Protein AF-A0A1Q9MTZ6-F1 (afdb_monomer)

Mean predicted aligned error: 14.11 Å

Nearest PDB structures (foldseek):
  5dma-assembly1_A  TM=7.011E-01  e=3.449E+00  Geobacillus stearothermophilus
  9g6k-assembly1_Lp  TM=2.269E-01  e=3.814E+00  Toxoplasma gondii
  8jra-assembly1_A  TM=1.708E-01  e=5.156E+00  Homo sapiens

Foldseek 3Di:
DPPPQQDFDAAAAQLQLVRLLCSLLVCVVLVVLVLLVLLCVLCVVVQPDDPPDDSRHSSLLSLLLVLLLCQVPPLNVVVCCVPPVCCVVPPNVVSVVLLVVVCVVPPPDPDDSLNCVNVSSVVCSNHNDDPVSSCSSLLLQQKAWDFCPPDPPVPSWDFDDLCQLDPPPDNDGDPVVVVSVVVQQVLLVLSHWKWKDQPSGIKTFNHWDQDPNFIKTWIDGSVPSDIDIDTSSPGDRPITIIGIHGDSVSNVVSSVVSSVSSPDPSVPPPPPPPPPPDPDDDDDDDDDDDDDDDDDDDDDDDDDPDDPDPPVVVVVVVVVVVVVVVNVVVVVVVVVVVVVVVVVVVVVVVVVVVVVVVVVVVVVVVVVD

Secondary structure (DSSP, 8-state):
---PPPPP----TTTHHHHHHHHHH-TTTTTHHHHHHHHHHHHGGGGT--TTS-HHHHHHHHHHHHHHHHHH-HHHHHHHHHH-HHIIIIIHHHHHHHHHHHHHHH-SS---TTTTHHHHHHHHHTSPPPHHHHHHHHHHTTEEEE--TT-SSSS--B---HHHH--SSSSPPPHHHHHHHHHHHHHHHTT--EEEEETTEEEEEEEEEEETTEEEEEEE-TTTSSEEEEEGGG--TTEEEEEEEE-HHHHHHHHHHHHHHH-----------------PPPPPPPPPPPP-------------------HHHHHHHHHHHHHHHHHHHHHHHHHHHHHHHHHHHHHHHHHHHHHHHHHHHHHHHHTT-

Radius of gyration: 28.0 Å; Cα contacts (8 Å, |Δi|>4): 406; chains: 1; bounding box: 84×79×60 Å

Structure (mmCIF, N/CA/C/O backbone):
data_AF-A0A1Q9MTZ6-F1
#
_entry.id   AF-A0A1Q9MTZ6-F1
#
loop_
_atom_site.group_PDB
_atom_site.id
_atom_site.type_symbol
_atom_site.label_atom_id
_atom_site.label_alt_id
_atom_site.label_comp_id
_atom_site.label_asym_id
_atom_site.label_entity_id
_atom_site.label_seq_id
_atom_site.pdbx_PDB_ins_code
_atom_site.Cartn_x
_atom_site.Cartn_y
_atom_site.Cartn_z
_atom_site.occupancy
_atom_site.B_iso_or_equiv
_atom_site.auth_seq_id
_atom_site.auth_comp_id
_atom_site.auth_asym_id
_atom_site.auth_atom_id
_atom_site.pdbx_PDB_model_num
ATOM 1 N N . MET A 1 1 ? -24.214 -9.865 -5.011 1.00 38.31 1 MET A N 1
ATOM 2 C CA . MET A 1 1 ? -22.914 -9.952 -5.701 1.00 38.31 1 MET A CA 1
ATOM 3 C C . MET A 1 1 ? -22.071 -10.921 -4.904 1.00 38.31 1 MET A C 1
ATOM 5 O O . MET A 1 1 ? -22.023 -10.776 -3.690 1.00 38.31 1 MET A O 1
ATOM 9 N N . VAL A 1 2 ? -21.553 -11.967 -5.547 1.00 32.72 2 VAL A N 1
ATOM 10 C CA . VAL A 1 2 ? -20.662 -12.938 -4.901 1.00 32.72 2 VAL A CA 1
ATOM 11 C C . VAL A 1 2 ? -19.419 -12.157 -4.492 1.00 32.72 2 VAL A C 1
ATOM 13 O O . VAL A 1 2 ? -18.811 -11.517 -5.346 1.00 32.72 2 VAL A O 1
ATOM 16 N N . ASN A 1 3 ? -19.099 -12.127 -3.199 1.00 44.00 3 ASN A N 1
ATOM 17 C CA . ASN A 1 3 ? -17.788 -11.681 -2.743 1.00 44.00 3 ASN A CA 1
ATOM 18 C C . ASN A 1 3 ? -16.790 -12.641 -3.391 1.00 44.00 3 ASN A C 1
ATOM 20 O O . ASN A 1 3 ? -16.621 -13.751 -2.901 1.00 44.00 3 ASN A O 1
ATOM 24 N N . GLU A 1 4 ? -16.206 -12.266 -4.529 1.00 56.66 4 GLU A N 1
ATOM 25 C CA . GLU A 1 4 ? -15.067 -13.006 -5.053 1.00 56.66 4 GLU A CA 1
ATOM 26 C C . GLU A 1 4 ? -14.020 -13.024 -3.944 1.00 56.66 4 GLU A C 1
ATOM 28 O O . GLU A 1 4 ? -13.597 -11.961 -3.446 1.00 56.66 4 GLU A O 1
ATOM 33 N N . ASP A 1 5 ? -13.702 -14.243 -3.503 1.00 74.62 5 ASP A N 1
ATOM 34 C CA . ASP A 1 5 ? -12.724 -14.479 -2.460 1.00 74.62 5 ASP A CA 1
ATOM 35 C C . ASP A 1 5 ? -11.441 -13.734 -2.815 1.00 74.62 5 ASP A C 1
ATOM 37 O O . ASP A 1 5 ? -10.991 -13.700 -3.963 1.00 74.62 5 ASP A O 1
ATOM 41 N N . MET A 1 6 ? -10.891 -13.048 -1.817 1.00 78.12 6 MET A N 1
ATOM 42 C CA . MET A 1 6 ? -9.629 -12.344 -1.975 1.00 78.12 6 MET A CA 1
ATOM 43 C C . MET A 1 6 ? -8.558 -13.366 -2.402 1.00 78.12 6 MET A C 1
ATOM 45 O O . MET A 1 6 ? -8.499 -14.452 -1.830 1.00 78.12 6 MET A O 1
ATOM 49 N N . PRO A 1 7 ? -7.738 -13.083 -3.426 1.00 81.00 7 PRO A N 1
ATOM 50 C CA . PRO A 1 7 ? -6.792 -14.072 -3.924 1.00 81.00 7 PRO A CA 1
ATOM 51 C C . PRO A 1 7 ? -5.684 -14.339 -2.900 1.00 81.00 7 PRO A C 1
ATOM 53 O O . PRO A 1 7 ? -5.252 -13.428 -2.194 1.00 81.00 7 PRO A O 1
ATOM 56 N N . TYR A 1 8 ? -5.172 -15.570 -2.869 1.00 85.06 8 TYR A N 1
ATOM 57 C CA . TYR A 1 8 ? -3.924 -15.885 -2.177 1.00 85.06 8 TYR A CA 1
ATOM 58 C C . TYR A 1 8 ? -2.761 -15.769 -3.151 1.00 85.06 8 TYR A C 1
ATOM 60 O O . TYR A 1 8 ? -2.721 -16.429 -4.190 1.00 85.06 8 TYR A O 1
ATOM 68 N N . PHE A 1 9 ? -1.793 -14.943 -2.785 1.00 87.75 9 PHE A N 1
ATOM 69 C CA . PHE A 1 9 ? -0.566 -14.746 -3.537 1.00 87.75 9 PHE A CA 1
ATOM 70 C C . PHE A 1 9 ? 0.625 -15.221 -2.720 1.00 87.75 9 PHE A C 1
ATOM 72 O O . PHE A 1 9 ? 0.734 -14.937 -1.528 1.00 87.75 9 PHE A O 1
ATOM 79 N N . ARG A 1 10 ? 1.528 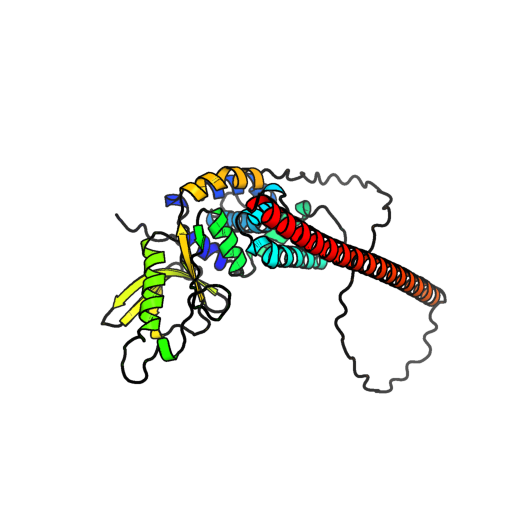-15.940 -3.384 1.00 88.88 10 ARG A N 1
ATOM 80 C CA . ARG A 1 10 ? 2.851 -16.252 -2.848 1.00 88.88 10 ARG A CA 1
ATOM 81 C C . ARG A 1 10 ? 3.717 -14.996 -2.841 1.00 88.88 10 ARG A C 1
ATOM 83 O O . ARG A 1 10 ? 3.469 -14.045 -3.582 1.00 88.88 10 ARG A O 1
ATOM 90 N N . GLN A 1 11 ? 4.772 -15.016 -2.039 1.00 92.31 11 GLN A N 1
ATOM 91 C CA . GLN A 1 11 ? 5.636 -13.857 -1.845 1.00 92.31 11 GLN A CA 1
ATOM 92 C C . GLN A 1 11 ? 7.116 -14.209 -1.878 1.00 92.31 11 GLN A C 1
ATOM 94 O O . GLN A 1 11 ? 7.509 -15.338 -1.565 1.00 92.31 11 GLN A O 1
ATOM 99 N N . PHE A 1 12 ? 7.941 -13.226 -2.235 1.00 92.25 12 PHE A N 1
ATOM 100 C CA . PHE A 1 12 ? 9.357 -13.263 -1.881 1.00 92.25 12 PHE A CA 1
ATOM 101 C C . PHE A 1 12 ? 9.533 -13.122 -0.358 1.00 92.25 12 PHE A C 1
ATOM 103 O O . PHE A 1 12 ? 8.642 -12.599 0.318 1.00 92.25 12 PHE A O 1
ATOM 110 N N . PRO A 1 13 ? 10.676 -13.555 0.207 1.00 91.06 13 PRO A N 1
ATOM 111 C CA . PRO A 1 13 ? 10.985 -13.309 1.615 1.00 91.06 13 PRO A CA 1
ATOM 112 C C . PRO A 1 13 ? 10.808 -11.826 1.976 1.00 91.06 13 PRO A C 1
ATOM 114 O O . PRO A 1 13 ? 11.323 -10.972 1.267 1.00 91.06 13 PRO A O 1
ATOM 117 N N . ASN A 1 14 ? 10.073 -11.528 3.051 1.00 90.75 14 ASN A N 1
ATOM 118 C CA . ASN A 1 14 ? 9.729 -10.174 3.528 1.00 90.75 14 ASN A CA 1
ATOM 119 C C . ASN A 1 14 ? 8.945 -9.274 2.551 1.00 90.75 14 ASN A C 1
ATOM 121 O O . ASN A 1 14 ? 8.744 -8.092 2.837 1.00 90.75 14 ASN A O 1
ATOM 125 N N . ALA A 1 15 ? 8.427 -9.807 1.443 1.00 94.88 15 ALA A N 1
ATOM 126 C CA . ALA A 1 15 ? 7.586 -9.060 0.508 1.00 94.88 15 ALA A CA 1
ATOM 127 C C . ALA A 1 15 ? 6.106 -9.008 0.944 1.00 94.88 15 ALA A C 1
ATOM 129 O O . ALA A 1 15 ? 5.204 -8.824 0.118 1.00 94.88 15 ALA A O 1
ATOM 130 N N . CYS A 1 16 ? 5.834 -9.155 2.245 1.00 96.06 16 CYS A N 1
ATOM 131 C CA . CYS A 1 16 ? 4.480 -9.277 2.784 1.00 96.06 16 CYS A CA 1
ATOM 132 C C . CYS A 1 16 ? 3.662 -8.008 2.556 1.00 96.06 16 CYS A C 1
ATOM 134 O O . CYS A 1 16 ? 2.461 -8.096 2.324 1.00 96.06 16 CYS A O 1
ATOM 136 N N . GLY A 1 17 ? 4.305 -6.835 2.531 1.00 97.00 17 GLY A N 1
ATOM 137 C CA . GLY A 1 17 ? 3.653 -5.563 2.209 1.00 97.00 17 GLY A CA 1
ATOM 138 C C . GLY A 1 17 ? 3.189 -5.485 0.756 1.00 97.00 17 GLY A C 1
ATOM 139 O O . GLY A 1 17 ? 2.038 -5.135 0.499 1.00 97.00 17 GLY A O 1
ATOM 140 N N . LEU A 1 18 ? 4.056 -5.862 -0.192 1.00 97.38 18 LEU A N 1
ATOM 141 C CA . LEU A 1 18 ? 3.716 -5.899 -1.619 1.00 97.38 18 LEU A CA 1
ATOM 142 C C . LEU A 1 18 ? 2.607 -6.916 -1.886 1.00 97.38 18 LEU A C 1
ATOM 144 O O . LEU A 1 18 ? 1.642 -6.628 -2.588 1.00 97.38 18 LEU A O 1
ATOM 148 N N . THR A 1 19 ? 2.726 -8.090 -1.275 1.00 96.88 19 THR A N 1
ATOM 149 C CA . THR A 1 19 ? 1.768 -9.180 -1.446 1.00 96.88 19 THR A CA 1
ATOM 150 C C . THR A 1 19 ? 0.425 -8.840 -0.808 1.00 96.88 19 THR A C 1
ATOM 152 O O . THR A 1 19 ? -0.602 -9.007 -1.458 1.00 96.88 19 TH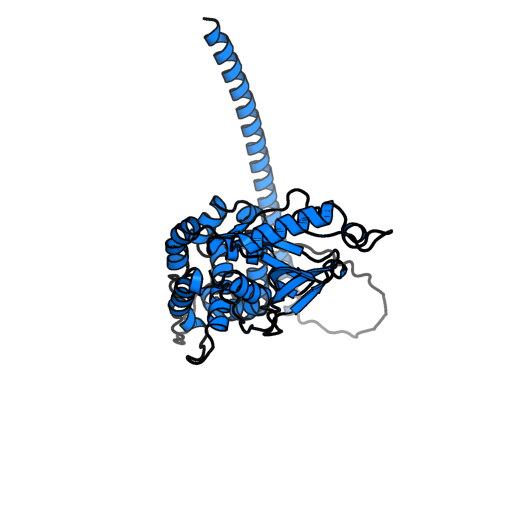R A O 1
ATOM 155 N N . SER A 1 20 ? 0.416 -8.271 0.402 1.00 97.06 20 SER A N 1
ATOM 156 C CA . SER A 1 20 ? -0.810 -7.776 1.043 1.00 97.06 20 SER A CA 1
ATOM 157 C C . SER A 1 20 ? -1.501 -6.720 0.193 1.00 97.06 20 SER A C 1
ATOM 159 O O . SER A 1 20 ? -2.709 -6.775 -0.019 1.00 97.06 20 SER A O 1
ATOM 161 N N . LEU A 1 21 ? -0.735 -5.782 -0.369 1.00 97.38 21 LEU A N 1
ATOM 162 C CA . LEU A 1 21 ? -1.299 -4.795 -1.277 1.00 97.38 21 LEU A CA 1
ATOM 163 C C . LEU A 1 21 ? -1.914 -5.453 -2.517 1.00 97.38 21 LEU A C 1
ATOM 165 O O . LEU A 1 21 ? -3.033 -5.101 -2.872 1.00 97.38 21 LEU A O 1
ATOM 169 N N . LEU A 1 22 ? -1.244 -6.424 -3.145 1.00 96.31 22 LEU A N 1
ATOM 170 C CA . LEU A 1 22 ? -1.814 -7.158 -4.279 1.00 96.31 22 LEU A CA 1
ATOM 171 C C . LEU A 1 22 ? -3.125 -7.858 -3.897 1.00 96.31 22 LEU A C 1
ATOM 173 O O . LEU A 1 22 ? -4.104 -7.728 -4.629 1.00 96.31 22 LEU A O 1
ATOM 177 N N . MET A 1 23 ? -3.180 -8.544 -2.751 1.00 94.69 23 MET A N 1
ATOM 178 C CA . MET A 1 23 ? -4.410 -9.187 -2.268 1.00 94.69 23 MET A CA 1
ATOM 179 C C . MET A 1 23 ? -5.533 -8.159 -2.066 1.00 94.69 23 MET A C 1
ATOM 181 O O . MET A 1 23 ? -6.639 -8.332 -2.582 1.00 94.69 23 MET A O 1
ATOM 185 N N . ALA A 1 24 ? -5.230 -7.044 -1.397 1.00 94.06 24 ALA A N 1
ATOM 186 C CA . ALA A 1 24 ? -6.176 -5.968 -1.106 1.00 94.06 24 ALA A CA 1
ATOM 187 C C . ALA A 1 24 ? -6.663 -5.233 -2.370 1.00 94.06 24 ALA A C 1
ATOM 189 O O . ALA A 1 24 ? -7.793 -4.734 -2.431 1.00 94.06 24 ALA A O 1
ATOM 190 N N . LEU A 1 25 ? -5.805 -5.141 -3.389 1.00 93.38 25 LEU A N 1
ATOM 191 C CA . LEU A 1 25 ? -6.127 -4.508 -4.662 1.00 93.38 25 LEU A CA 1
ATOM 192 C C . LEU A 1 25 ? -7.056 -5.359 -5.530 1.00 93.38 25 LEU A C 1
ATOM 194 O O . LEU A 1 25 ? -7.737 -4.776 -6.367 1.00 93.38 25 LEU A O 1
ATOM 198 N N . LYS A 1 26 ? -7.101 -6.686 -5.338 1.00 91.25 26 LYS A N 1
ATOM 199 C CA . LYS A 1 26 ? -7.852 -7.633 -6.186 1.00 91.25 26 LYS A CA 1
ATOM 200 C C . LYS A 1 26 ? -7.623 -7.345 -7.686 1.00 91.25 26 LYS A C 1
ATOM 202 O O . LYS A 1 26 ? -8.495 -6.772 -8.343 1.00 91.25 26 LYS A O 1
ATOM 207 N N . PRO A 1 27 ? -6.451 -7.702 -8.251 1.00 84.88 27 PRO A N 1
ATOM 208 C CA . PRO A 1 27 ? -5.999 -7.108 -9.504 1.00 84.88 27 PRO A CA 1
ATOM 209 C C . PRO A 1 27 ? -6.907 -7.371 -10.711 1.00 84.88 27 PRO A C 1
ATOM 211 O O . PRO A 1 27 ? -7.147 -6.449 -11.485 1.00 84.88 27 PRO A O 1
ATOM 214 N N . ALA A 1 28 ? -7.448 -8.586 -10.841 1.00 81.88 28 ALA A N 1
ATOM 215 C CA . ALA A 1 28 ? -8.324 -8.966 -11.952 1.00 81.88 28 ALA A CA 1
ATOM 216 C C . ALA A 1 28 ? -9.662 -8.191 -11.963 1.00 81.88 28 ALA A C 1
ATOM 218 O O . ALA A 1 28 ? -9.942 -7.525 -12.962 1.00 81.88 28 ALA A O 1
ATOM 219 N N . PRO A 1 29 ? -10.456 -8.159 -10.869 1.00 81.31 29 PRO A N 1
ATOM 220 C CA . PRO A 1 29 ? -11.704 -7.383 -10.826 1.00 81.31 29 PRO A CA 1
ATOM 221 C C . PRO A 1 29 ? -11.550 -5.902 -11.183 1.00 81.31 29 PRO A C 1
ATOM 223 O O . PRO A 1 29 ? -12.472 -5.289 -11.718 1.00 81.31 29 PRO A O 1
ATOM 226 N N . ARG A 1 30 ? -10.376 -5.322 -10.909 1.00 81.56 30 ARG A N 1
ATOM 227 C CA . ARG A 1 30 ? -10.084 -3.902 -11.146 1.00 81.56 30 ARG A CA 1
ATOM 228 C C . ARG A 1 30 ? -9.260 -3.632 -12.406 1.00 81.56 30 ARG A C 1
ATOM 230 O O . ARG A 1 30 ? -8.853 -2.493 -12.606 1.00 81.56 30 ARG A O 1
ATOM 237 N N . LYS A 1 31 ? -8.994 -4.647 -13.242 1.00 89.50 31 LYS A N 1
ATOM 238 C CA . LYS A 1 31 ? -8.114 -4.564 -14.431 1.00 89.50 31 LYS A CA 1
ATOM 239 C C . LYS A 1 31 ? -6.690 -4.066 -14.132 1.00 89.50 31 LYS A C 1
ATOM 241 O O . LYS A 1 31 ? -5.980 -3.591 -15.019 1.00 89.50 31 LYS A O 1
ATOM 246 N N . ILE A 1 32 ? -6.265 -4.152 -12.875 1.00 94.25 32 ILE A N 1
ATOM 247 C CA . ILE A 1 32 ? -4.911 -3.800 -12.438 1.00 94.25 32 ILE A CA 1
ATOM 248 C C . ILE A 1 32 ? -3.917 -4.856 -12.940 1.00 94.25 32 ILE A C 1
ATOM 250 O O . ILE A 1 32 ? -2.779 -4.524 -13.263 1.00 94.25 32 ILE A O 1
ATOM 254 N N . ASP A 1 33 ? -4.350 -6.111 -13.064 1.00 95.44 33 ASP A N 1
ATOM 255 C CA . ASP A 1 33 ? -3.568 -7.207 -13.643 1.00 95.44 33 ASP A CA 1
ATOM 256 C C . ASP A 1 33 ? -3.054 -6.882 -15.054 1.00 95.44 33 ASP A C 1
ATOM 258 O O . ASP A 1 33 ? -1.896 -7.154 -15.355 1.00 95.44 33 ASP A O 1
ATOM 262 N N . ALA A 1 34 ? -3.856 -6.222 -15.894 1.00 95.69 34 ALA A N 1
ATOM 263 C CA . ALA A 1 34 ? -3.437 -5.785 -17.224 1.00 95.69 34 ALA A CA 1
ATOM 264 C C . ALA A 1 34 ? -2.269 -4.784 -17.173 1.00 95.69 34 ALA A C 1
ATOM 266 O O . ALA A 1 34 ? -1.350 -4.865 -17.987 1.00 95.69 34 ALA A O 1
ATOM 267 N N . ILE A 1 35 ? -2.273 -3.864 -16.202 1.00 96.31 35 ILE A N 1
ATOM 268 C CA . ILE A 1 35 ? -1.188 -2.890 -15.999 1.00 96.31 35 ILE A CA 1
ATOM 269 C C . ILE A 1 35 ? 0.059 -3.594 -15.462 1.00 96.31 35 ILE A C 1
ATOM 271 O O . ILE A 1 35 ? 1.164 -3.323 -15.924 1.00 96.31 35 ILE A O 1
ATOM 275 N N . LEU A 1 36 ? -0.113 -4.510 -14.506 1.00 97.25 36 LEU A N 1
ATOM 276 C CA . LEU A 1 36 ? 0.991 -5.274 -13.927 1.00 97.25 36 LEU A CA 1
ATOM 277 C C . LEU A 1 36 ? 1.650 -6.193 -14.965 1.00 97.25 36 LEU A C 1
ATOM 279 O O . LEU A 1 36 ? 2.875 -6.262 -15.027 1.00 97.25 36 LEU A O 1
ATOM 283 N N . ASN A 1 37 ? 0.855 -6.853 -15.810 1.00 95.94 37 ASN A N 1
ATOM 284 C CA . ASN A 1 37 ? 1.347 -7.674 -16.915 1.00 95.94 37 ASN A CA 1
ATOM 285 C C . ASN A 1 37 ? 2.043 -6.815 -17.975 1.00 95.94 37 ASN A C 1
ATOM 287 O O . ASN A 1 37 ? 3.147 -7.155 -18.376 1.00 95.94 37 ASN A O 1
ATOM 291 N N . TYR A 1 38 ? 1.473 -5.659 -18.344 1.00 95.50 38 TYR A N 1
ATOM 292 C CA . TYR A 1 38 ? 2.146 -4.710 -19.238 1.00 95.50 38 TYR A CA 1
ATOM 293 C C . TYR A 1 38 ? 3.502 -4.270 -18.677 1.00 95.50 38 TYR A C 1
ATOM 295 O O . TYR A 1 38 ? 4.497 -4.269 -19.395 1.00 95.50 38 TYR A O 1
ATOM 303 N N . GLY A 1 39 ? 3.558 -3.915 -17.389 1.00 94.75 39 GLY A N 1
ATOM 304 C CA . GLY A 1 39 ? 4.810 -3.562 -16.726 1.00 94.75 39 GLY A CA 1
ATOM 305 C C . GLY A 1 39 ? 5.817 -4.707 -16.786 1.00 94.75 39 GLY A C 1
ATOM 306 O O . GLY A 1 39 ? 6.968 -4.487 -17.153 1.00 94.75 39 GLY A O 1
ATOM 307 N N . TRP A 1 40 ? 5.378 -5.938 -16.507 1.00 95.00 40 TRP A N 1
ATOM 308 C CA . TRP A 1 40 ? 6.227 -7.123 -16.604 1.00 95.00 40 TRP A CA 1
ATOM 309 C C . TRP A 1 40 ? 6.750 -7.365 -18.021 1.00 95.00 40 TRP A C 1
ATOM 311 O O . TRP A 1 40 ? 7.930 -7.652 -18.180 1.00 95.00 40 TRP A O 1
ATOM 321 N N . ASP A 1 41 ? 5.922 -7.206 -19.050 1.00 92.94 41 ASP A N 1
ATOM 322 C CA . ASP A 1 41 ? 6.348 -7.380 -20.442 1.00 92.94 41 ASP A CA 1
ATOM 323 C C . ASP A 1 41 ? 7.441 -6.373 -20.839 1.00 92.94 41 ASP A C 1
ATOM 325 O O . ASP A 1 41 ? 8.263 -6.659 -21.708 1.00 92.94 41 ASP A O 1
ATOM 329 N N . LYS A 1 42 ? 7.483 -5.207 -20.180 1.00 91.62 42 LYS A N 1
ATOM 330 C CA . LYS A 1 42 ? 8.493 -4.164 -20.407 1.00 91.62 42 LYS A CA 1
ATOM 331 C C . LYS A 1 42 ? 9.788 -4.391 -19.642 1.00 91.62 42 LYS A C 1
ATOM 333 O O . LYS A 1 42 ? 10.862 -4.208 -20.205 1.00 91.62 42 LYS A O 1
ATOM 338 N N . ILE A 1 43 ? 9.699 -4.788 -18.374 1.00 90.19 43 ILE A N 1
ATOM 339 C CA . ILE A 1 43 ? 10.874 -4.874 -17.490 1.00 90.19 43 ILE A CA 1
ATOM 340 C C . ILE A 1 43 ? 11.365 -6.309 -17.274 1.00 90.19 43 ILE A C 1
ATOM 342 O O . ILE A 1 43 ? 12.446 -6.521 -16.737 1.00 90.19 43 ILE A O 1
ATOM 346 N N . GLY A 1 44 ? 10.584 -7.319 -17.656 1.00 90.31 44 GLY A N 1
ATOM 347 C CA . GLY A 1 44 ? 10.811 -8.719 -17.288 1.00 90.31 44 GLY A CA 1
ATOM 348 C C . GLY A 1 44 ? 12.131 -9.285 -17.807 1.00 90.31 44 GLY A C 1
ATOM 349 O O . GLY A 1 44 ? 12.773 -10.076 -17.114 1.00 90.31 44 GLY A O 1
ATOM 350 N N . ALA A 1 45 ? 12.581 -8.816 -18.977 1.00 87.00 45 ALA A N 1
ATOM 351 C CA . ALA A 1 45 ? 13.874 -9.177 -19.556 1.00 87.00 45 ALA A CA 1
ATOM 352 C C . ALA A 1 45 ? 15.058 -8.824 -18.635 1.00 87.00 45 ALA A C 1
ATOM 354 O O . ALA A 1 45 ? 16.067 -9.526 -18.647 1.00 87.00 45 ALA A O 1
ATOM 355 N N . MET A 1 46 ? 14.912 -7.806 -17.777 1.00 85.06 46 MET A N 1
ATOM 356 C CA . MET A 1 46 ? 15.948 -7.385 -16.829 1.00 85.06 46 MET A CA 1
ATOM 357 C C . MET A 1 46 ? 16.242 -8.441 -15.754 1.00 85.06 46 MET A C 1
ATOM 359 O O . MET A 1 46 ? 17.336 -8.451 -15.202 1.00 85.06 46 MET A O 1
ATOM 363 N N . PHE A 1 47 ? 15.284 -9.322 -15.441 1.00 85.25 47 PHE A N 1
ATOM 364 C CA . PHE A 1 47 ? 15.339 -10.202 -14.266 1.00 85.25 47 PHE A CA 1
ATOM 365 C C . PHE A 1 47 ? 15.733 -11.650 -14.572 1.00 85.25 47 PHE A C 1
ATOM 367 O O . PHE A 1 47 ? 15.728 -12.471 -13.656 1.00 85.25 47 PHE A O 1
ATOM 374 N N . GLN A 1 48 ? 16.016 -11.987 -15.839 1.00 82.12 48 GLN A N 1
ATOM 375 C CA . GLN A 1 48 ? 16.304 -13.362 -16.292 1.00 82.12 48 GLN A CA 1
ATOM 376 C C . GLN A 1 48 ? 15.302 -14.408 -15.752 1.00 82.12 48 GLN A C 1
ATOM 378 O O . GLN A 1 48 ? 15.641 -15.566 -15.504 1.00 82.12 48 GLN A O 1
ATOM 383 N N . ALA A 1 49 ? 14.056 -13.994 -15.511 1.00 78.00 49 ALA A N 1
ATOM 384 C CA . ALA A 1 49 ? 13.088 -14.825 -14.818 1.00 78.00 49 ALA A CA 1
ATOM 385 C C . ALA A 1 49 ? 12.576 -15.952 -15.722 1.00 78.00 49 ALA A C 1
ATOM 387 O O . ALA A 1 49 ? 12.380 -15.788 -16.927 1.00 78.00 49 ALA A O 1
ATOM 388 N N . SER A 1 50 ? 12.309 -17.110 -15.117 1.00 76.94 50 SER A N 1
ATOM 389 C CA . SER A 1 50 ? 11.725 -18.248 -15.826 1.00 76.94 50 SER A CA 1
ATOM 390 C C . SER A 1 50 ? 10.328 -17.910 -16.346 1.00 76.94 50 SER A C 1
ATOM 392 O O . SER A 1 50 ? 9.479 -17.408 -15.608 1.00 76.94 50 SER A O 1
ATOM 394 N N . SER A 1 51 ? 10.034 -18.304 -17.587 1.00 76.81 51 SER A N 1
ATOM 395 C CA . SER A 1 51 ? 8.690 -18.196 -18.173 1.00 76.81 51 SER A CA 1
ATOM 396 C C . SER A 1 51 ? 7.615 -18.960 -17.388 1.00 76.81 51 SER A C 1
ATOM 398 O O . SER A 1 51 ? 6.427 -18.682 -17.554 1.00 76.81 51 SER A O 1
ATOM 400 N N . LYS A 1 52 ? 8.017 -19.889 -16.508 1.00 83.56 52 LYS A N 1
ATOM 401 C CA . LYS A 1 52 ? 7.137 -20.672 -15.625 1.00 83.56 52 LYS A CA 1
ATOM 402 C C . LYS A 1 52 ? 6.891 -20.033 -14.256 1.00 83.56 52 LYS A C 1
ATOM 404 O O . LYS A 1 52 ? 6.153 -20.602 -13.459 1.00 83.56 52 LYS A O 1
ATOM 409 N N . GLU A 1 53 ? 7.527 -18.906 -13.947 1.00 88.38 53 GLU A N 1
ATOM 410 C CA . GLU A 1 53 ? 7.341 -18.238 -12.658 1.00 88.38 53 GLU A CA 1
ATOM 411 C C . GLU A 1 53 ? 5.902 -17.733 -12.511 1.00 88.38 53 GLU A C 1
ATOM 413 O O . GLU A 1 53 ? 5.344 -17.194 -13.469 1.00 88.38 53 GLU A O 1
ATOM 418 N N . SER A 1 54 ? 5.304 -17.889 -11.329 1.00 90.38 54 SER A N 1
ATOM 419 C CA . SER A 1 54 ? 3.933 -17.444 -11.092 1.00 90.38 54 SER A CA 1
ATOM 420 C C . SER A 1 54 ? 3.783 -15.916 -11.241 1.00 90.38 54 SER A C 1
ATOM 422 O O . SER A 1 54 ? 4.708 -15.176 -10.879 1.00 90.38 54 SER A O 1
ATOM 424 N N . PRO A 1 55 ? 2.633 -15.413 -11.736 1.00 93.12 55 PRO A N 1
ATOM 425 C CA . PRO A 1 55 ? 2.409 -13.983 -11.959 1.00 93.12 55 PRO A CA 1
ATOM 426 C C . PRO A 1 55 ? 2.632 -13.105 -10.725 1.00 93.12 55 PRO A C 1
ATOM 428 O O . PRO A 1 55 ? 3.169 -12.011 -10.848 1.00 93.12 55 PRO A O 1
ATOM 431 N N . GLU A 1 56 ? 2.296 -13.579 -9.527 1.00 92.62 56 GLU A N 1
ATOM 432 C CA . GLU A 1 56 ? 2.416 -12.796 -8.298 1.00 92.62 56 GLU A CA 1
ATOM 433 C C . GLU A 1 56 ? 3.857 -12.369 -7.979 1.00 92.62 56 GLU A C 1
ATOM 435 O O . GLU A 1 56 ? 4.069 -11.272 -7.457 1.00 92.62 56 GLU A O 1
ATOM 440 N N . TYR A 1 57 ? 4.857 -13.182 -8.332 1.00 94.69 57 TYR A N 1
ATOM 441 C CA . TYR A 1 57 ? 6.270 -12.827 -8.172 1.00 94.69 57 TYR A CA 1
ATOM 442 C C . TYR A 1 57 ? 6.683 -11.751 -9.178 1.00 94.69 57 TYR A C 1
ATOM 444 O O . TYR A 1 57 ? 7.377 -10.793 -8.833 1.00 94.69 57 TYR A O 1
ATOM 452 N N . ARG A 1 58 ? 6.197 -11.861 -10.417 1.00 95.38 58 ARG A N 1
ATOM 453 C CA . ARG A 1 58 ? 6.410 -10.856 -11.466 1.00 95.38 58 ARG A CA 1
ATOM 454 C C . ARG A 1 58 ? 5.805 -9.522 -11.052 1.00 95.38 58 ARG A C 1
ATOM 456 O O . ARG A 1 58 ? 6.470 -8.494 -11.115 1.00 95.38 58 ARG A O 1
ATOM 463 N N . TRP A 1 59 ? 4.576 -9.551 -10.544 1.00 97.19 59 TRP A N 1
ATOM 464 C CA . TRP A 1 59 ? 3.875 -8.368 -10.063 1.00 97.19 59 TRP A CA 1
ATOM 465 C C . TRP A 1 59 ? 4.594 -7.714 -8.884 1.00 97.19 59 TRP A C 1
ATOM 467 O O . TRP A 1 59 ? 4.735 -6.498 -8.886 1.00 97.19 59 TRP A O 1
ATOM 477 N N . GLN A 1 60 ? 5.134 -8.479 -7.930 1.00 96.81 60 GLN A N 1
ATOM 478 C CA . GLN A 1 60 ? 5.960 -7.917 -6.850 1.00 96.81 60 GLN A CA 1
ATOM 479 C C . GLN A 1 60 ? 7.182 -7.153 -7.385 1.00 96.81 60 GLN A C 1
ATOM 481 O O . GLN A 1 60 ? 7.465 -6.056 -6.905 1.00 96.81 60 GLN A O 1
ATOM 486 N N . ARG A 1 61 ? 7.867 -7.667 -8.417 1.00 95.31 61 ARG A N 1
ATOM 487 C CA . ARG A 1 61 ? 8.973 -6.938 -9.066 1.00 95.31 61 ARG A CA 1
ATOM 488 C C . ARG A 1 61 ? 8.501 -5.680 -9.788 1.00 95.31 61 ARG A C 1
ATOM 490 O O . ARG A 1 61 ? 9.168 -4.657 -9.705 1.00 95.31 61 ARG A O 1
ATOM 497 N N . VAL A 1 62 ? 7.347 -5.733 -10.452 1.00 96.25 62 VAL A N 1
ATOM 498 C CA . VAL A 1 62 ? 6.741 -4.559 -11.104 1.00 96.25 62 VAL A CA 1
ATOM 499 C C . VAL A 1 62 ? 6.392 -3.477 -10.081 1.00 96.25 62 VAL A C 1
ATOM 501 O O . VAL A 1 62 ? 6.689 -2.306 -10.307 1.00 96.25 62 VAL A O 1
ATOM 504 N N . LEU A 1 63 ? 5.817 -3.852 -8.935 1.00 97.19 63 LEU A N 1
ATOM 505 C CA . LEU A 1 63 ? 5.543 -2.913 -7.846 1.00 97.19 63 LEU A CA 1
ATOM 506 C C . LEU A 1 63 ? 6.833 -2.271 -7.316 1.00 97.19 63 LEU A C 1
ATOM 508 O O . LEU A 1 63 ? 6.874 -1.060 -7.106 1.00 97.19 63 LEU A O 1
ATOM 512 N N . GLU A 1 64 ? 7.900 -3.049 -7.143 1.00 94.81 64 GLU A N 1
ATOM 513 C CA . GLU A 1 64 ? 9.177 -2.501 -6.681 1.00 94.81 64 GLU A CA 1
ATOM 514 C C . GLU A 1 64 ? 9.858 -1.606 -7.720 1.00 94.81 64 GLU A C 1
ATOM 516 O O . GLU A 1 64 ? 10.419 -0.557 -7.386 1.00 94.81 64 GLU A O 1
ATOM 521 N N . PHE A 1 65 ? 9.770 -1.986 -8.993 1.00 93.44 65 PHE A N 1
ATOM 522 C CA . PHE A 1 65 ? 10.222 -1.150 -10.093 1.00 93.44 65 PHE A CA 1
ATOM 523 C C . PHE A 1 65 ? 9.501 0.197 -10.070 1.00 93.44 65 PHE A C 1
ATOM 525 O O . PHE A 1 65 ? 10.159 1.228 -10.153 1.00 93.44 65 PHE A O 1
ATOM 532 N N . LEU A 1 66 ? 8.175 0.216 -9.882 1.00 94.06 66 LEU A N 1
ATOM 533 C CA . LEU A 1 66 ? 7.410 1.461 -9.773 1.00 94.06 66 LEU A CA 1
ATOM 534 C C . LEU A 1 66 ? 7.882 2.326 -8.601 1.00 94.06 66 LEU A C 1
ATOM 536 O O . LEU A 1 66 ? 8.076 3.524 -8.784 1.00 94.06 66 LEU A O 1
ATOM 540 N N . LEU A 1 67 ? 8.121 1.745 -7.419 1.00 92.31 67 LEU A N 1
ATOM 541 C CA . LEU A 1 67 ? 8.676 2.486 -6.276 1.00 92.31 67 LEU A CA 1
ATOM 542 C C . LEU A 1 67 ? 10.028 3.128 -6.604 1.00 92.31 67 LEU A C 1
ATOM 544 O O . LEU A 1 67 ? 10.259 4.284 -6.249 1.00 92.31 67 LEU A O 1
ATOM 548 N N . THR A 1 68 ? 10.890 2.409 -7.320 1.00 87.44 68 THR A N 1
ATOM 549 C CA . THR A 1 68 ? 12.182 2.932 -7.787 1.00 87.44 68 THR A CA 1
ATOM 550 C C . THR A 1 68 ? 11.989 4.020 -8.853 1.00 87.44 68 THR A C 1
ATOM 552 O O . THR A 1 68 ? 12.618 5.079 -8.810 1.00 87.44 68 THR A O 1
ATOM 555 N N . ALA A 1 69 ? 11.056 3.818 -9.784 1.00 88.38 69 ALA A N 1
ATOM 556 C CA . ALA A 1 69 ? 10.721 4.778 -10.827 1.00 88.38 69 ALA A CA 1
ATOM 557 C C . ALA A 1 69 ? 10.132 6.078 -10.253 1.00 88.38 69 ALA A C 1
ATOM 559 O O . ALA A 1 69 ? 10.365 7.144 -10.816 1.00 88.38 69 ALA A O 1
ATOM 560 N N . CYS A 1 70 ? 9.439 6.046 -9.110 1.00 88.50 70 CYS A N 1
ATOM 561 C CA . CYS A 1 70 ? 8.914 7.248 -8.455 1.00 88.50 70 CYS A CA 1
ATOM 562 C C . CYS A 1 70 ? 9.999 8.292 -8.141 1.00 88.50 70 CYS A C 1
ATOM 564 O O . CYS A 1 70 ? 9.706 9.490 -8.133 1.00 88.50 70 CYS A O 1
ATOM 566 N N . THR A 1 71 ? 11.244 7.877 -7.880 1.00 81.88 71 THR A N 1
ATOM 567 C CA . THR A 1 71 ? 12.350 8.807 -7.592 1.00 81.88 71 THR A CA 1
ATOM 568 C C . THR A 1 71 ? 13.172 9.162 -8.826 1.00 81.88 71 THR A C 1
ATOM 570 O O . THR A 1 71 ? 13.717 10.264 -8.890 1.00 81.88 71 THR A O 1
ATOM 573 N N . GLN A 1 72 ? 13.252 8.258 -9.805 1.00 81.31 72 GLN A N 1
ATOM 574 C CA . GLN A 1 72 ? 14.143 8.403 -10.961 1.00 81.31 72 GLN A CA 1
ATOM 575 C C . GLN A 1 72 ? 13.431 8.895 -12.227 1.00 81.31 72 GLN A C 1
ATOM 577 O O . GLN A 1 72 ? 14.010 9.648 -13.005 1.00 81.31 72 GLN A O 1
ATOM 582 N N . HIS A 1 73 ? 12.169 8.519 -12.439 1.00 85.25 73 HIS A N 1
ATOM 583 C CA . HIS A 1 73 ? 11.436 8.846 -13.657 1.00 85.25 73 HIS A CA 1
ATOM 584 C C . HIS A 1 73 ? 10.854 10.270 -13.579 1.00 85.25 73 HIS A C 1
ATOM 586 O O . HIS A 1 73 ? 9.952 10.510 -12.769 1.00 85.25 73 HIS A O 1
ATOM 592 N N . PRO A 1 74 ? 11.270 11.224 -14.440 1.00 85.38 74 PRO A N 1
ATOM 593 C CA . PRO A 1 74 ? 10.881 12.632 -14.308 1.00 85.38 74 PRO A CA 1
ATOM 594 C C . PRO A 1 74 ? 9.367 12.864 -14.321 1.00 85.38 74 PRO A C 1
ATOM 596 O O . PRO A 1 74 ? 8.861 13.604 -13.477 1.00 85.38 74 PRO A O 1
ATOM 599 N N . LEU A 1 75 ? 8.638 12.203 -15.232 1.00 89.00 75 LEU A N 1
ATOM 600 C CA . LEU A 1 75 ? 7.178 12.323 -15.328 1.00 89.00 75 LEU A CA 1
ATOM 601 C C . LEU A 1 75 ? 6.479 11.840 -14.052 1.00 89.00 75 LEU A C 1
ATOM 603 O O . LEU A 1 75 ? 5.805 12.627 -13.396 1.00 89.00 75 LEU A O 1
ATOM 607 N N . LEU A 1 76 ? 6.678 10.571 -13.675 1.00 90.25 76 LEU A N 1
ATOM 608 C CA . LEU A 1 76 ? 6.077 9.970 -12.485 1.00 90.25 76 LEU A CA 1
ATOM 609 C C . LEU A 1 76 ? 6.441 10.739 -11.207 1.00 90.25 76 LEU A C 1
ATOM 611 O O . LEU A 1 76 ? 5.570 11.029 -10.389 1.00 90.25 76 LEU A O 1
ATOM 615 N N . ARG A 1 77 ? 7.706 11.150 -11.064 1.00 89.00 77 ARG A N 1
ATOM 616 C CA . ARG A 1 77 ? 8.163 11.968 -9.936 1.00 89.00 77 ARG A CA 1
ATOM 617 C C . ARG A 1 77 ? 7.440 13.310 -9.876 1.00 89.00 77 ARG A C 1
ATOM 619 O O . ARG A 1 77 ? 7.027 13.729 -8.797 1.00 89.00 77 ARG A O 1
ATOM 626 N N . SER A 1 78 ? 7.311 14.000 -11.008 1.00 90.44 78 SER A N 1
ATOM 627 C CA . SER A 1 78 ? 6.643 15.308 -11.078 1.00 90.44 78 SER A CA 1
ATOM 628 C C . SER A 1 78 ? 5.156 15.173 -10.770 1.00 90.44 78 SER A C 1
ATOM 630 O O . SER A 1 78 ? 4.634 15.919 -9.944 1.00 90.44 78 SER A O 1
ATOM 632 N N . TYR A 1 79 ? 4.521 14.145 -11.332 1.00 93.25 79 TYR A N 1
ATOM 633 C CA . TYR A 1 79 ? 3.132 13.801 -11.066 1.00 93.25 79 TYR A CA 1
ATOM 634 C C . TYR A 1 79 ? 2.878 13.544 -9.574 1.00 93.25 79 TYR A C 1
ATOM 636 O O . TYR A 1 79 ? 1.997 14.149 -8.967 1.00 93.25 79 TYR A O 1
ATOM 644 N N . LEU A 1 80 ? 3.704 12.717 -8.927 1.00 92.38 80 LEU A N 1
ATOM 645 C CA . LEU A 1 80 ? 3.574 12.445 -7.493 1.00 92.38 80 LEU A CA 1
ATOM 646 C C . LEU A 1 80 ? 3.846 13.677 -6.625 1.00 92.38 80 LEU A C 1
ATOM 648 O O . LEU A 1 80 ? 3.204 13.843 -5.590 1.00 92.38 80 LEU A O 1
ATOM 652 N N . LYS A 1 81 ? 4.765 14.565 -7.024 1.00 90.19 81 LYS A N 1
ATOM 653 C CA . LYS A 1 81 ? 4.991 15.834 -6.312 1.00 90.19 81 LYS A CA 1
ATOM 654 C C . LYS A 1 81 ? 3.755 16.735 -6.347 1.00 90.19 81 LYS A C 1
ATOM 656 O O . LYS A 1 81 ? 3.467 17.379 -5.339 1.00 90.19 81 LYS A O 1
ATOM 661 N N . GLU A 1 82 ? 3.048 16.772 -7.473 1.00 91.62 82 GLU A N 1
ATOM 662 C CA . GLU A 1 82 ? 1.835 17.572 -7.657 1.00 91.62 82 GLU A CA 1
ATOM 663 C C . GLU A 1 82 ? 0.635 16.976 -6.910 1.00 91.62 82 GLU A C 1
ATOM 665 O O . GLU A 1 82 ? -0.016 17.663 -6.121 1.00 91.62 82 GLU A O 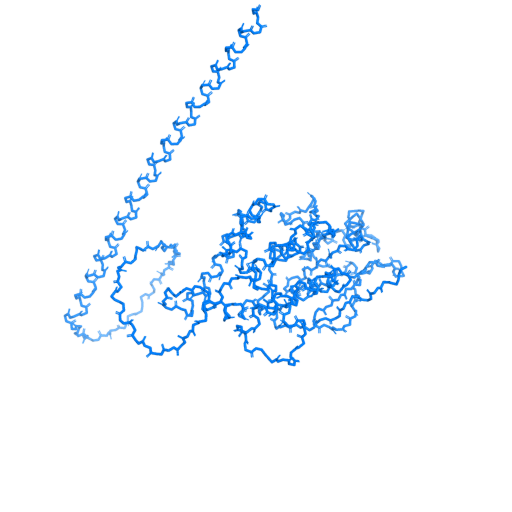1
ATOM 670 N N . HIS A 1 83 ? 0.375 15.683 -7.104 1.00 89.75 83 HIS A N 1
ATOM 671 C CA . HIS A 1 83 ? -0.851 15.040 -6.629 1.00 89.75 83 HIS A CA 1
ATOM 672 C C . HIS A 1 83 ? -0.729 14.394 -5.244 1.00 89.75 83 HIS A C 1
ATOM 674 O O . HIS A 1 83 ? -1.741 14.122 -4.596 1.00 89.75 83 HIS A O 1
ATOM 680 N N . TYR A 1 84 ? 0.492 14.193 -4.745 1.00 84.31 84 TYR A N 1
ATOM 681 C CA . TYR A 1 84 ? 0.748 13.634 -3.420 1.00 84.31 84 TYR A CA 1
ATOM 682 C C . TYR A 1 84 ? 1.820 14.457 -2.682 1.00 84.31 84 TYR A C 1
ATOM 684 O O . TYR A 1 84 ? 2.943 13.996 -2.507 1.00 84.31 84 TYR A O 1
ATOM 692 N N . PRO A 1 85 ? 1.520 15.677 -2.187 1.00 78.81 85 PRO A N 1
ATOM 693 C CA . PRO A 1 85 ? 2.535 16.613 -1.680 1.00 78.81 85 PRO A CA 1
ATOM 694 C C . PRO A 1 85 ? 3.461 16.050 -0.590 1.00 78.81 85 PRO A C 1
ATOM 696 O O . PRO A 1 85 ? 4.629 16.440 -0.499 1.00 78.81 85 PRO A O 1
ATOM 699 N N . THR A 1 86 ? 2.966 15.110 0.222 1.00 77.19 86 THR A N 1
ATOM 700 C CA . THR A 1 86 ? 3.747 14.393 1.243 1.00 77.19 86 THR A CA 1
ATOM 701 C C . THR A 1 86 ? 4.903 13.591 0.630 1.00 77.19 86 THR A C 1
ATOM 703 O O . THR A 1 86 ? 5.959 13.486 1.253 1.00 77.19 86 THR A O 1
ATOM 706 N N . PHE A 1 87 ? 4.750 13.113 -0.614 1.00 77.56 87 PHE A N 1
ATOM 707 C CA . PHE A 1 87 ? 5.795 12.459 -1.409 1.00 77.56 87 PHE A CA 1
ATOM 708 C C . PHE A 1 87 ? 7.059 13.313 -1.463 1.00 77.56 87 PHE A C 1
ATOM 710 O O . PHE A 1 87 ? 8.133 12.863 -1.076 1.00 77.56 87 PHE A O 1
ATOM 717 N N . SER A 1 88 ? 6.913 14.575 -1.877 1.00 74.19 88 SER A N 1
ATOM 718 C CA . SER A 1 88 ? 8.041 15.487 -2.091 1.00 74.19 88 SER A CA 1
ATOM 719 C C . SER A 1 88 ? 8.840 15.781 -0.819 1.00 74.19 88 SER A C 1
ATOM 721 O O . SER A 1 88 ? 10.057 15.918 -0.881 1.00 74.19 88 SER A O 1
ATOM 723 N N . LYS A 1 89 ? 8.158 15.875 0.329 1.00 76.38 89 LYS A N 1
ATOM 724 C CA . LYS A 1 89 ? 8.750 16.347 1.587 1.00 76.38 89 LYS A CA 1
ATOM 725 C C . LYS A 1 89 ? 9.397 15.244 2.411 1.00 76.38 89 LYS A C 1
ATOM 727 O O . LYS A 1 89 ? 10.352 15.519 3.122 1.00 76.38 89 LYS A O 1
ATOM 732 N N . GLN A 1 90 ? 8.835 14.039 2.375 1.00 74.31 90 GLN A N 1
ATOM 733 C CA . GLN A 1 90 ? 9.222 12.960 3.289 1.00 74.31 90 GLN A CA 1
ATOM 734 C C . GLN A 1 90 ? 9.715 11.730 2.538 1.00 74.31 90 GLN A C 1
ATOM 736 O O . GLN A 1 90 ? 10.695 11.111 2.935 1.00 74.31 90 GLN A O 1
ATOM 741 N N . VAL A 1 91 ? 9.058 11.385 1.433 1.00 72.19 91 VAL A N 1
ATOM 742 C CA . VAL A 1 91 ? 9.228 10.067 0.816 1.00 72.19 91 VAL A CA 1
ATOM 743 C C . VAL A 1 91 ? 10.323 10.060 -0.226 1.00 72.19 91 VAL A C 1
ATOM 745 O O . VAL A 1 91 ? 11.110 9.126 -0.264 1.00 72.19 91 VAL A O 1
ATOM 748 N N . CYS A 1 92 ? 10.398 11.115 -1.038 1.00 78.12 92 CYS A N 1
ATOM 749 C CA . CYS A 1 92 ? 11.413 11.254 -2.074 1.00 78.12 92 CYS A CA 1
ATOM 750 C C . CYS A 1 92 ? 12.828 11.222 -1.469 1.00 78.12 92 CYS A C 1
ATOM 752 O O . CYS A 1 92 ? 13.595 10.367 -1.897 1.00 78.12 92 CYS A O 1
ATOM 754 N N . PRO A 1 93 ? 13.166 12.020 -0.429 1.00 79.75 93 PRO A N 1
ATOM 755 C CA . PRO A 1 93 ? 14.507 11.975 0.161 1.00 79.75 93 PRO A CA 1
ATOM 756 C C . PRO A 1 93 ? 14.817 10.633 0.829 1.00 79.75 93 PRO A C 1
ATOM 758 O O . PRO A 1 93 ? 15.933 10.139 0.739 1.00 79.75 93 PRO A O 1
ATOM 761 N N . TRP A 1 94 ? 13.828 10.023 1.491 1.00 77.38 94 TRP A N 1
ATOM 762 C CA . TRP A 1 94 ? 14.012 8.731 2.148 1.00 77.38 94 TRP A CA 1
ATOM 763 C C . TRP A 1 94 ? 14.247 7.601 1.136 1.00 77.38 94 TRP A C 1
ATOM 765 O O . TRP A 1 94 ? 15.193 6.832 1.293 1.00 77.38 94 TRP A O 1
ATOM 775 N N . LEU A 1 95 ? 13.441 7.533 0.069 1.00 75.00 95 LEU A N 1
ATOM 776 C CA . LEU A 1 95 ? 13.632 6.566 -1.013 1.00 75.00 95 LEU A CA 1
ATOM 777 C C . LEU A 1 95 ? 14.957 6.802 -1.742 1.00 75.00 95 LEU A C 1
ATOM 779 O O . LEU A 1 95 ? 15.674 5.839 -1.980 1.00 75.00 95 LEU A O 1
ATOM 783 N N . GLU A 1 96 ? 15.301 8.053 -2.059 1.00 80.06 96 GLU A N 1
ATOM 784 C CA . GLU A 1 96 ? 16.577 8.408 -2.694 1.00 80.06 96 GLU A CA 1
ATOM 785 C C . GLU A 1 96 ? 17.767 7.979 -1.830 1.00 80.06 96 GLU A C 1
ATOM 787 O O . GLU A 1 96 ? 18.656 7.304 -2.335 1.00 80.06 96 GLU A O 1
ATOM 792 N N . ASN A 1 97 ? 17.749 8.267 -0.525 1.00 77.00 97 ASN A N 1
ATOM 793 C CA . ASN A 1 97 ? 18.801 7.833 0.397 1.00 77.00 97 ASN A CA 1
ATOM 794 C C . ASN A 1 97 ? 18.882 6.307 0.514 1.00 77.00 97 ASN A C 1
ATOM 796 O O . ASN A 1 97 ? 19.977 5.757 0.542 1.00 77.00 97 ASN A O 1
ATOM 800 N N . ALA A 1 98 ? 17.745 5.609 0.553 1.00 71.38 98 ALA A N 1
ATOM 801 C CA . ALA A 1 98 ? 17.732 4.149 0.577 1.00 71.38 98 ALA A CA 1
ATOM 802 C C . ALA A 1 98 ? 18.327 3.552 -0.710 1.00 71.38 98 ALA A C 1
ATOM 804 O O . ALA A 1 98 ? 19.060 2.571 -0.645 1.00 71.38 98 ALA A O 1
ATOM 805 N N . LEU A 1 99 ? 18.036 4.146 -1.874 1.00 72.81 99 LEU A N 1
ATOM 806 C CA . LEU A 1 99 ? 18.628 3.731 -3.149 1.00 72.81 99 LEU A CA 1
ATOM 807 C C . LEU A 1 99 ? 20.131 4.045 -3.201 1.00 72.81 99 LEU A C 1
ATOM 809 O O . LEU A 1 99 ? 20.893 3.223 -3.697 1.00 72.81 99 LEU A O 1
ATOM 813 N N . LEU A 1 100 ? 20.558 5.195 -2.669 1.00 71.06 100 LEU A N 1
ATOM 814 C CA . LEU A 1 100 ? 21.971 5.568 -2.585 1.00 71.06 100 LEU A CA 1
ATOM 815 C C . LEU A 1 100 ? 22.745 4.612 -1.675 1.00 71.06 100 LEU A C 1
ATOM 817 O O . LEU A 1 100 ? 23.738 4.058 -2.115 1.00 71.06 100 LEU A O 1
ATOM 821 N N . ASN A 1 101 ? 22.276 4.342 -0.457 1.00 69.25 101 ASN A N 1
ATOM 822 C CA . ASN A 1 101 ? 22.987 3.450 0.466 1.00 69.25 101 ASN A CA 1
ATOM 823 C C . ASN A 1 101 ? 23.176 2.042 -0.120 1.00 69.25 101 ASN A C 1
ATOM 825 O O . ASN A 1 101 ? 24.254 1.474 -0.012 1.00 69.25 101 ASN A O 1
ATOM 829 N N . LEU A 1 102 ? 22.160 1.518 -0.812 1.00 65.56 102 LEU A N 1
ATOM 830 C CA . LEU A 1 102 ? 22.254 0.220 -1.486 1.00 65.56 102 LEU A CA 1
ATOM 831 C C . LEU A 1 102 ? 23.208 0.240 -2.686 1.00 65.56 102 LEU A C 1
ATOM 833 O O . LEU A 1 102 ? 23.876 -0.752 -2.948 1.00 65.56 102 LEU A O 1
ATOM 837 N N . ALA A 1 103 ? 23.291 1.358 -3.410 1.00 63.88 103 ALA A N 1
ATOM 838 C CA . ALA A 1 103 ? 24.263 1.506 -4.486 1.00 63.88 103 ALA A CA 1
ATOM 839 C C . ALA A 1 103 ? 25.702 1.576 -3.948 1.00 63.88 103 ALA A C 1
ATOM 841 O O . ALA A 1 103 ? 26.610 1.074 -4.595 1.00 63.88 103 ALA A O 1
ATOM 842 N N . TRP A 1 104 ? 25.924 2.167 -2.772 1.00 56.53 104 TRP A N 1
ATOM 843 C CA . TRP A 1 104 ? 27.266 2.354 -2.212 1.00 56.53 104 TRP A CA 1
ATOM 844 C C . TRP A 1 104 ? 27.874 1.077 -1.623 1.00 56.53 104 TRP A C 1
ATOM 846 O O . TRP A 1 104 ? 29.094 0.923 -1.676 1.00 56.53 104 TRP A O 1
ATOM 856 N N . ASP A 1 105 ? 27.053 0.163 -1.101 1.00 56.34 105 ASP A N 1
ATOM 857 C CA . ASP A 1 105 ? 27.550 -1.097 -0.534 1.00 56.34 105 ASP A CA 1
ATOM 858 C C . ASP A 1 105 ? 28.080 -2.061 -1.618 1.00 56.34 105 ASP A C 1
ATOM 860 O O . ASP A 1 105 ? 29.041 -2.789 -1.362 1.00 56.34 105 ASP A O 1
ATOM 864 N N . ASP A 1 106 ? 27.534 -2.007 -2.842 1.00 51.75 106 ASP A N 1
ATOM 865 C CA . ASP A 1 106 ? 27.900 -2.918 -3.940 1.00 51.75 106 ASP A CA 1
ATOM 866 C C . ASP A 1 106 ? 28.641 -2.249 -5.120 1.00 51.75 106 ASP A C 1
ATOM 868 O O . ASP A 1 106 ? 29.336 -2.936 -5.874 1.00 51.75 106 ASP A O 1
ATOM 872 N N . LEU A 1 107 ? 28.559 -0.923 -5.303 1.00 49.06 107 LEU A N 1
ATOM 873 C CA . LEU A 1 107 ? 29.072 -0.237 -6.499 1.00 49.06 107 LEU A CA 1
ATOM 874 C C . LEU A 1 107 ? 30.110 0.823 -6.130 1.00 49.06 107 LEU A C 1
ATOM 876 O O . LEU A 1 107 ? 29.796 1.957 -5.777 1.00 49.06 107 LEU A O 1
ATOM 880 N N . ARG A 1 108 ? 31.388 0.461 -6.275 1.00 48.97 108 ARG A N 1
ATOM 881 C CA . ARG A 1 108 ? 32.528 1.383 -6.110 1.00 48.97 108 ARG A CA 1
ATOM 882 C C . ARG A 1 108 ? 32.665 2.409 -7.241 1.00 48.97 108 ARG A C 1
ATOM 884 O O . ARG A 1 108 ? 33.564 3.241 -7.168 1.00 48.97 108 ARG A O 1
ATOM 891 N N . GLU A 1 109 ? 31.798 2.381 -8.255 1.00 46.97 109 GLU A N 1
ATOM 892 C CA . GLU A 1 109 ? 31.841 3.316 -9.381 1.00 46.97 109 GLU A CA 1
ATOM 893 C C . GLU A 1 109 ? 30.457 3.885 -9.742 1.00 46.97 109 GLU A C 1
ATOM 895 O O . GLU A 1 109 ? 29.453 3.168 -9.677 1.00 46.97 109 GLU A O 1
ATOM 900 N N . PRO A 1 110 ? 30.381 5.170 -10.145 1.00 43.31 110 PRO A N 1
ATOM 901 C CA . PRO A 1 110 ? 29.145 5.841 -10.530 1.00 43.31 110 PRO A CA 1
ATOM 902 C C . PRO A 1 110 ? 28.683 5.378 -11.921 1.00 43.31 110 PRO A C 1
ATOM 904 O O . PRO A 1 110 ? 28.768 6.112 -12.904 1.00 43.31 110 PRO A O 1
ATOM 907 N N . HIS A 1 111 ? 28.183 4.148 -12.020 1.00 45.28 111 HIS A N 1
ATOM 908 C CA . HIS A 1 111 ? 27.523 3.675 -13.233 1.00 45.28 111 HIS A CA 1
ATOM 909 C C . HIS A 1 111 ? 26.088 4.224 -13.342 1.00 45.28 111 HIS A C 1
ATOM 911 O O . HIS A 1 111 ? 25.459 4.546 -12.328 1.00 45.28 111 HIS A O 1
ATOM 917 N N . PRO A 1 112 ? 25.521 4.325 -14.563 1.00 49.88 112 PRO A N 1
ATOM 918 C CA . PRO A 1 112 ? 24.132 4.718 -14.749 1.00 49.88 112 PRO A CA 1
ATOM 919 C C . PRO A 1 112 ? 23.228 3.761 -13.964 1.00 49.88 112 PRO A C 1
ATOM 921 O O . PRO A 1 112 ? 23.188 2.567 -14.251 1.00 49.88 112 PRO A O 1
ATOM 924 N N . VAL A 1 113 ? 22.496 4.301 -12.985 1.00 54.28 113 VAL A N 1
ATOM 925 C CA . VAL A 1 113 ? 21.666 3.602 -11.974 1.00 54.28 113 VAL A CA 1
ATOM 926 C C . VAL A 1 113 ? 20.742 2.515 -12.555 1.00 54.28 113 VAL A C 1
ATOM 928 O O . VAL A 1 113 ? 20.333 1.600 -11.846 1.00 54.28 113 VAL A O 1
ATOM 931 N N . LEU A 1 114 ? 20.436 2.573 -13.853 1.00 51.78 114 LEU A N 1
ATOM 932 C CA . LEU A 1 114 ? 19.598 1.600 -14.550 1.00 51.78 114 LEU A CA 1
ATOM 933 C C . LEU A 1 114 ? 20.284 0.251 -14.830 1.00 51.78 114 LEU A C 1
ATOM 935 O O . LEU A 1 114 ? 19.591 -0.761 -14.833 1.00 51.78 114 LEU A O 1
ATOM 939 N N . LEU A 1 115 ? 21.612 0.197 -14.997 1.00 46.12 115 LEU A N 1
ATOM 940 C CA . LEU A 1 115 ? 22.335 -1.067 -15.230 1.00 46.12 115 LEU A CA 1
ATOM 941 C C . LEU A 1 115 ? 22.347 -1.972 -13.984 1.00 46.12 115 LEU A C 1
ATOM 943 O O . LEU A 1 115 ? 22.303 -3.191 -14.105 1.00 46.12 115 LEU A O 1
ATOM 947 N N . HIS A 1 116 ? 22.320 -1.367 -12.793 1.00 58.66 116 HIS A N 1
ATOM 948 C CA . HIS A 1 116 ? 22.216 -2.060 -11.502 1.00 58.66 116 HIS A CA 1
ATOM 949 C C . HIS A 1 116 ? 20.798 -2.039 -10.919 1.00 58.66 116 HIS A C 1
ATOM 951 O O . HIS A 1 116 ? 20.571 -2.497 -9.797 1.00 58.66 116 HIS A O 1
ATOM 957 N N . ALA A 1 117 ? 19.817 -1.532 -11.675 1.00 69.06 117 ALA A N 1
ATOM 958 C CA . ALA A 1 117 ? 18.437 -1.479 -11.215 1.00 69.06 117 ALA A CA 1
ATOM 959 C C . ALA A 1 117 ? 17.890 -2.880 -10.927 1.00 69.06 117 ALA A C 1
ATOM 961 O O . ALA A 1 117 ? 17.101 -3.025 -10.002 1.00 69.06 117 ALA A O 1
ATOM 962 N N . THR A 1 118 ? 18.328 -3.914 -11.653 1.00 78.25 118 THR A N 1
ATOM 963 C CA . THR A 1 118 ? 17.893 -5.294 -11.400 1.00 78.25 118 THR A CA 1
ATOM 964 C C . THR A 1 118 ? 18.277 -5.767 -10.003 1.00 78.25 118 THR A C 1
ATOM 966 O O . THR A 1 118 ? 17.393 -6.186 -9.258 1.00 78.25 118 THR A O 1
ATOM 969 N N . ASP A 1 119 ? 19.555 -5.686 -9.625 1.00 79.62 119 ASP A N 1
ATOM 970 C CA . ASP A 1 119 ? 20.032 -6.168 -8.322 1.00 79.62 119 ASP A CA 1
ATOM 971 C C . ASP A 1 119 ? 19.428 -5.352 -7.183 1.00 79.62 119 ASP A C 1
ATOM 973 O O . ASP A 1 119 ? 18.937 -5.912 -6.203 1.00 79.62 119 ASP A O 1
ATOM 977 N N . LEU A 1 120 ? 19.345 -4.034 -7.368 1.00 80.31 120 LEU A N 1
ATOM 978 C CA . LEU A 1 120 ? 18.701 -3.127 -6.429 1.00 80.31 120 LEU A CA 1
ATOM 979 C C . LEU A 1 120 ? 17.219 -3.463 -6.230 1.00 80.31 120 LEU A C 1
ATOM 981 O O . LEU A 1 120 ? 16.751 -3.573 -5.096 1.00 80.31 120 LEU A O 1
ATOM 985 N N . ILE A 1 121 ? 16.476 -3.667 -7.320 1.00 86.81 121 ILE A N 1
ATOM 986 C CA . ILE A 1 121 ? 15.069 -4.072 -7.266 1.00 86.81 121 ILE A CA 1
ATOM 987 C C . ILE A 1 121 ? 14.955 -5.443 -6.603 1.00 86.81 121 ILE A C 1
ATOM 989 O O . ILE A 1 121 ? 14.113 -5.624 -5.732 1.00 86.81 121 ILE A O 1
ATOM 993 N N . MET A 1 122 ? 15.806 -6.408 -6.948 1.00 88.44 122 MET A N 1
ATOM 994 C CA . MET A 1 122 ? 15.754 -7.751 -6.368 1.00 88.44 122 MET A CA 1
ATOM 995 C C . MET A 1 122 ? 16.100 -7.774 -4.882 1.00 88.44 122 MET A C 1
ATOM 997 O O . MET A 1 122 ? 15.496 -8.545 -4.131 1.00 88.44 122 MET A O 1
ATOM 1001 N N . HIS A 1 123 ? 17.036 -6.931 -4.451 1.00 87.44 123 HIS A N 1
ATOM 1002 C CA . HIS A 1 123 ? 17.338 -6.715 -3.046 1.00 87.44 123 HIS A CA 1
ATOM 1003 C C . HIS A 1 123 ? 16.121 -6.112 -2.343 1.00 87.44 123 HIS A C 1
ATOM 1005 O O . HIS A 1 123 ? 15.614 -6.683 -1.377 1.00 87.44 123 HIS A O 1
ATOM 1011 N N . ARG A 1 124 ? 15.583 -5.004 -2.866 1.00 89.44 124 ARG A N 1
ATOM 1012 C CA . ARG A 1 124 ? 14.474 -4.296 -2.225 1.00 89.44 124 ARG A CA 1
ATOM 1013 C C . ARG A 1 124 ? 13.155 -5.056 -2.264 1.00 89.44 124 ARG A C 1
ATOM 1015 O O . ARG A 1 124 ? 12.393 -4.950 -1.313 1.00 89.44 124 ARG A O 1
ATOM 1022 N N . VAL A 1 125 ? 12.859 -5.854 -3.286 1.00 92.44 125 VAL A N 1
ATOM 1023 C CA . VAL A 1 125 ? 11.672 -6.731 -3.287 1.00 92.44 125 VAL A CA 1
ATOM 1024 C C . VAL A 1 125 ? 11.650 -7.597 -2.022 1.00 92.44 125 VAL A C 1
ATOM 1026 O O . VAL A 1 125 ? 10.576 -7.866 -1.493 1.00 92.44 125 VAL A O 1
ATOM 1029 N N . LYS A 1 126 ? 12.826 -7.984 -1.508 1.00 90.62 126 LYS A N 1
ATOM 1030 C CA . LYS A 1 126 ? 12.989 -8.807 -0.304 1.00 90.62 126 LYS A CA 1
ATOM 1031 C C . LYS A 1 126 ? 13.103 -8.007 1.001 1.00 90.62 126 LYS A C 1
ATOM 1033 O O . LYS A 1 126 ? 13.503 -8.560 2.029 1.00 90.62 126 LYS A O 1
ATOM 1038 N N . THR A 1 127 ? 12.791 -6.711 0.979 1.00 90.38 127 THR A N 1
ATOM 1039 C CA . THR A 1 127 ? 12.752 -5.861 2.174 1.00 90.38 127 THR A CA 1
ATOM 1040 C C . THR A 1 127 ? 11.318 -5.515 2.550 1.00 90.38 127 THR A C 1
ATOM 1042 O O . THR A 1 127 ? 10.446 -5.330 1.694 1.00 90.38 127 THR A O 1
ATOM 1045 N N . MET A 1 128 ? 11.073 -5.410 3.859 1.00 91.50 128 MET A N 1
ATOM 1046 C CA . MET A 1 128 ? 9.768 -5.007 4.367 1.00 91.50 128 MET A CA 1
ATOM 1047 C C . MET A 1 128 ? 9.454 -3.583 3.908 1.00 91.50 128 MET A C 1
ATOM 1049 O O . MET A 1 128 ? 10.240 -2.655 4.104 1.00 91.50 128 MET A O 1
ATOM 1053 N N . LYS A 1 129 ? 8.275 -3.411 3.313 1.00 93.62 129 LYS A N 1
ATOM 1054 C CA . LYS A 1 129 ? 7.818 -2.104 2.843 1.00 93.62 129 LYS A CA 1
ATOM 1055 C C . LYS A 1 129 ? 7.311 -1.246 3.976 1.00 93.62 129 LYS A C 1
ATOM 1057 O O . LYS A 1 129 ? 6.617 -1.718 4.872 1.00 93.62 129 LYS A O 1
ATOM 1062 N N . HIS A 1 130 ? 7.621 0.034 3.896 1.00 91.81 130 HIS A N 1
ATOM 1063 C CA . HIS A 1 130 ? 7.102 1.035 4.802 1.00 91.81 130 HIS A CA 1
ATOM 1064 C C . HIS A 1 130 ? 5.685 1.409 4.383 1.00 91.81 130 HIS A C 1
ATOM 1066 O O . HIS A 1 130 ? 5.305 1.348 3.210 1.00 91.81 130 HIS A O 1
ATOM 1072 N N . ASN A 1 131 ? 4.899 1.872 5.349 1.00 92.56 131 ASN A N 1
ATOM 1073 C CA . ASN A 1 131 ? 3.532 2.330 5.123 1.00 92.56 131 ASN A CA 1
ATOM 1074 C C . ASN A 1 131 ? 3.423 3.357 3.984 1.00 92.56 131 ASN A C 1
ATOM 1076 O O . ASN A 1 131 ? 2.424 3.404 3.271 1.00 92.56 131 ASN A O 1
ATOM 1080 N N . VAL A 1 132 ? 4.444 4.194 3.808 1.00 91.12 132 VAL A N 1
ATOM 1081 C CA . VAL A 1 132 ? 4.440 5.240 2.794 1.00 91.12 132 VAL A CA 1
ATOM 1082 C C . VAL A 1 132 ? 4.671 4.714 1.378 1.00 91.12 132 VAL A C 1
ATOM 1084 O O . VAL A 1 132 ? 4.031 5.200 0.448 1.00 91.12 132 VAL A O 1
ATOM 1087 N N . GLU A 1 133 ? 5.501 3.680 1.225 1.00 93.25 133 GLU A N 1
ATOM 1088 C CA . GLU A 1 133 ? 5.696 2.969 -0.044 1.00 93.25 133 GLU A CA 1
ATOM 1089 C C . GLU A 1 133 ? 4.378 2.322 -0.480 1.00 93.25 133 GLU A C 1
ATOM 1091 O O . GLU A 1 133 ? 3.922 2.512 -1.607 1.00 93.25 133 GLU A O 1
ATOM 1096 N N . LEU A 1 134 ? 3.698 1.649 0.454 1.00 95.94 134 LEU A N 1
ATOM 1097 C CA . LEU A 1 134 ? 2.409 1.013 0.184 1.00 95.94 134 LEU A CA 1
ATOM 1098 C C . LEU A 1 134 ? 1.312 2.030 -0.150 1.00 95.94 134 LEU A C 1
ATOM 1100 O O . LEU A 1 134 ? 0.495 1.774 -1.031 1.00 95.94 134 LEU A O 1
ATOM 1104 N N . LYS A 1 135 ? 1.309 3.208 0.487 1.00 95.06 135 LYS A N 1
ATOM 1105 C CA . LYS A 1 135 ? 0.382 4.300 0.142 1.00 95.06 135 LYS A CA 1
ATOM 1106 C C . LYS A 1 135 ? 0.618 4.847 -1.263 1.00 95.06 135 LYS A C 1
ATOM 1108 O O . LYS A 1 135 ? -0.358 5.139 -1.947 1.00 95.06 135 LYS A O 1
ATOM 1113 N N . ILE A 1 136 ? 1.876 4.988 -1.688 1.00 94.88 136 ILE A N 1
ATOM 1114 C CA . ILE A 1 136 ? 2.209 5.428 -3.052 1.00 94.88 136 ILE A CA 1
ATOM 1115 C C . ILE A 1 136 ? 1.729 4.397 -4.059 1.00 94.88 136 ILE A C 1
ATOM 1117 O O . ILE A 1 136 ? 1.041 4.761 -5.003 1.00 94.88 136 ILE A O 1
ATOM 1121 N N . LEU A 1 137 ? 2.033 3.118 -3.840 1.00 96.69 137 LEU A N 1
ATOM 1122 C CA . LEU A 1 137 ? 1.573 2.061 -4.734 1.00 96.69 137 LEU A CA 1
ATOM 1123 C C . LEU A 1 137 ? 0.044 2.007 -4.797 1.00 96.69 137 LEU A C 1
ATOM 1125 O O . LEU A 1 137 ? -0.515 2.020 -5.888 1.00 96.69 137 LEU A O 1
ATOM 1129 N N . ALA A 1 138 ? -0.645 2.037 -3.654 1.00 96.69 138 ALA A N 1
ATOM 1130 C CA . ALA A 1 138 ? -2.103 2.099 -3.625 1.00 96.69 138 ALA A CA 1
ATOM 1131 C C . ALA A 1 138 ? -2.627 3.310 -4.418 1.00 96.69 138 ALA A C 1
ATOM 1133 O O . ALA A 1 138 ? -3.542 3.160 -5.225 1.00 96.69 138 ALA A O 1
ATOM 1134 N N . PHE A 1 139 ? -2.014 4.487 -4.246 1.00 96.00 139 PHE A N 1
ATOM 1135 C CA . PHE A 1 139 ? -2.351 5.687 -5.010 1.00 96.00 139 PHE A CA 1
ATOM 1136 C C . PHE A 1 139 ? -2.183 5.487 -6.513 1.00 96.00 139 PHE A C 1
ATOM 1138 O O . PHE A 1 139 ? -3.126 5.741 -7.257 1.00 96.00 139 PHE A O 1
ATOM 1145 N N . LEU A 1 140 ? -1.042 4.963 -6.957 1.00 96.56 140 LEU A N 1
ATOM 1146 C CA . LEU A 1 140 ? -0.796 4.655 -8.364 1.00 96.56 140 LEU A CA 1
ATOM 1147 C C . LEU A 1 140 ? -1.872 3.731 -8.949 1.00 96.56 140 LEU A C 1
ATOM 1149 O O . LEU A 1 140 ? -2.316 3.964 -10.068 1.00 96.56 140 LEU A O 1
ATOM 1153 N N . PHE A 1 141 ? -2.388 2.784 -8.166 1.00 97.06 141 PHE A N 1
ATOM 1154 C CA . PHE A 1 141 ? -3.500 1.913 -8.559 1.00 97.06 141 PHE A CA 1
ATOM 1155 C C . PHE A 1 141 ? -4.892 2.466 -8.207 1.00 97.06 141 PHE A C 1
ATOM 1157 O O . PHE A 1 141 ? -5.814 1.708 -7.906 1.00 97.06 141 PHE A O 1
ATOM 1164 N N . GLY A 1 142 ? -5.062 3.789 -8.245 1.00 95.31 142 GLY A N 1
ATOM 1165 C CA . GLY A 1 142 ? -6.364 4.448 -8.143 1.00 95.31 142 GLY A CA 1
ATOM 1166 C C . GLY A 1 142 ? -6.959 4.470 -6.737 1.00 95.31 142 GLY A C 1
ATOM 1167 O O . GLY A 1 142 ? -8.151 4.708 -6.583 1.00 95.31 142 GLY A O 1
ATOM 1168 N N . CYS A 1 143 ? -6.178 4.217 -5.685 1.00 95.75 143 CYS A N 1
ATOM 1169 C CA . CYS A 1 143 ? -6.686 4.254 -4.315 1.00 95.75 143 CYS A CA 1
ATOM 1170 C C . CYS A 1 143 ? -6.383 5.591 -3.627 1.00 95.75 143 CYS A C 1
ATOM 1172 O O . CYS A 1 143 ? -5.266 6.098 -3.647 1.00 95.75 143 CYS A O 1
ATOM 1174 N N . ARG A 1 144 ? -7.357 6.150 -2.912 1.00 94.62 144 ARG A N 1
ATOM 1175 C CA . ARG A 1 144 ? -7.162 7.329 -2.059 1.00 94.62 144 ARG A CA 1
ATOM 1176 C C . ARG A 1 144 ? -7.043 6.900 -0.607 1.00 94.62 144 ARG A C 1
ATOM 1178 O O . ARG A 1 144 ? -7.931 6.237 -0.081 1.00 94.62 144 ARG A O 1
ATOM 1185 N N . PHE A 1 145 ? -5.952 7.292 0.046 1.00 95.31 145 PHE A N 1
ATOM 1186 C CA . PHE A 1 145 ? -5.776 7.057 1.476 1.00 95.31 145 PHE A CA 1
ATOM 1187 C C . PHE A 1 145 ? -6.783 7.887 2.282 1.00 95.31 145 PHE A C 1
ATOM 1189 O O . PHE A 1 145 ? -6.900 9.098 2.082 1.00 95.31 145 PHE A O 1
ATOM 1196 N N . LEU A 1 146 ? -7.487 7.240 3.211 1.00 94.62 146 LEU A N 1
ATOM 1197 C CA . LEU A 1 146 ? -8.410 7.879 4.138 1.00 94.62 146 LEU A CA 1
ATOM 1198 C C . LEU A 1 146 ? -7.754 7.982 5.523 1.00 94.62 146 LEU A C 1
ATOM 1200 O O . LEU A 1 146 ? -7.795 7.022 6.292 1.00 94.62 146 LEU A O 1
ATOM 1204 N N . PRO A 1 147 ? -7.154 9.133 5.878 1.00 94.69 147 PRO A N 1
ATOM 1205 C CA . PRO A 1 147 ? -6.485 9.269 7.162 1.00 94.69 147 PRO A CA 1
ATOM 1206 C C . PRO A 1 147 ? -7.493 9.310 8.313 1.00 94.69 147 PRO A C 1
ATOM 1208 O O . PRO A 1 147 ? -8.453 10.091 8.307 1.00 94.69 147 PRO A O 1
ATOM 1211 N N . TRP A 1 148 ? -7.214 8.544 9.363 1.00 95.50 148 TRP A N 1
ATOM 1212 C CA . TRP A 1 148 ? -7.877 8.704 10.646 1.00 95.50 148 TRP A CA 1
ATOM 1213 C C . TRP A 1 148 ? -7.379 9.983 11.327 1.00 95.50 148 TRP A C 1
ATOM 1215 O O . TRP A 1 148 ? -6.290 10.041 11.893 1.00 95.50 148 TRP A O 1
ATOM 1225 N N . LYS A 1 149 ? -8.193 11.044 11.278 1.00 89.88 149 LYS A N 1
ATOM 1226 C CA . LYS A 1 149 ? -7.811 12.397 11.736 1.00 89.88 149 LYS A CA 1
ATOM 1227 C C . LYS A 1 149 ? -7.444 12.501 13.221 1.00 89.88 149 LYS A C 1
ATOM 1229 O O . LYS A 1 149 ? -6.874 13.506 13.623 1.00 89.88 149 LYS A O 1
ATOM 1234 N N . LYS A 1 150 ? -7.822 11.511 14.033 1.00 85.75 150 LYS A N 1
ATOM 1235 C CA . LYS A 1 150 ? -7.547 11.466 15.477 1.00 85.75 150 LYS A CA 1
ATOM 1236 C C . LYS A 1 150 ? -6.404 10.505 15.833 1.00 85.75 150 LYS A C 1
ATOM 1238 O O . LYS A 1 150 ? -6.269 10.154 16.998 1.00 85.75 150 LYS A O 1
ATOM 1243 N N . GLY A 1 151 ? -5.642 10.027 14.846 1.00 76.00 151 GLY A N 1
ATOM 1244 C CA . GLY A 1 151 ? -4.479 9.169 15.078 1.00 76.00 151 GLY A CA 1
ATOM 1245 C C . GLY A 1 151 ? -3.345 9.948 15.744 1.00 76.00 151 GLY A C 1
ATOM 1246 O O . GLY A 1 151 ? -3.047 11.069 15.334 1.00 76.00 151 GLY A O 1
ATOM 1247 N N . GLY A 1 152 ?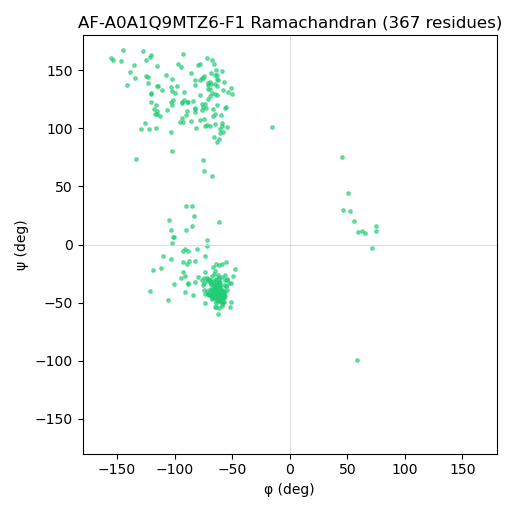 -2.738 9.366 16.780 1.00 74.38 152 GLY A N 1
ATOM 1248 C CA . GLY A 1 152 ? -1.650 9.993 17.541 1.00 74.38 152 GLY A CA 1
ATOM 1249 C C . GLY A 1 152 ? -0.263 9.846 16.908 1.00 74.38 152 GLY A C 1
ATOM 1250 O O . GLY A 1 152 ? 0.654 10.563 17.288 1.00 74.38 152 GLY A O 1
ATOM 1251 N N . ASP A 1 153 ? -0.105 8.952 15.929 1.00 85.00 153 ASP A N 1
ATOM 1252 C CA . ASP A 1 153 ? 1.191 8.573 15.345 1.00 85.00 153 ASP A CA 1
ATOM 1253 C C . ASP A 1 153 ? 1.632 9.452 14.157 1.00 85.00 153 ASP A C 1
ATOM 1255 O O . ASP A 1 153 ? 2.715 9.275 13.605 1.00 85.00 153 ASP A O 1
ATOM 1259 N N . GLY A 1 154 ? 0.774 10.375 13.710 1.00 85.44 154 GLY A N 1
ATOM 1260 C CA . GLY A 1 154 ? 1.021 11.230 12.545 1.00 85.44 154 GLY A CA 1
ATOM 1261 C C . GLY A 1 154 ? 0.971 10.514 11.187 1.00 85.44 154 GLY A C 1
ATOM 1262 O O . GLY A 1 154 ? 1.057 11.179 10.154 1.00 85.44 154 GLY A O 1
ATOM 1263 N N . THR A 1 155 ? 0.776 9.191 11.142 1.00 90.38 155 THR A N 1
ATOM 1264 C CA . THR A 1 155 ? 0.691 8.435 9.881 1.00 90.38 155 THR A CA 1
ATOM 1265 C C . THR A 1 155 ? -0.731 8.390 9.322 1.00 90.38 155 THR A C 1
ATOM 1267 O O . THR A 1 155 ? -0.934 8.035 8.154 1.00 90.38 155 THR A O 1
ATOM 1270 N N . GLY A 1 156 ? -1.719 8.762 10.139 1.00 93.50 156 GLY A N 1
ATOM 1271 C CA . GLY A 1 156 ? -3.140 8.683 9.811 1.00 93.50 156 GLY A CA 1
ATOM 1272 C C . GLY A 1 156 ? -3.690 7.257 9.854 1.00 93.50 156 GLY A C 1
ATOM 1273 O O . GLY A 1 156 ? -4.794 7.039 9.358 1.00 93.50 156 GLY A O 1
ATOM 1274 N N . ALA A 1 157 ? -2.929 6.300 10.393 1.00 96.75 157 ALA A N 1
ATOM 1275 C CA . ALA A 1 157 ? -3.419 4.958 10.667 1.00 96.75 157 ALA A CA 1
ATOM 1276 C C . ALA A 1 157 ? -4.498 4.982 11.757 1.00 96.75 157 ALA A C 1
ATOM 1278 O O . ALA A 1 157 ? -4.543 5.870 12.615 1.00 96.75 157 ALA A O 1
ATOM 1279 N N . VAL A 1 158 ? -5.360 3.971 11.736 1.00 97.25 158 VAL A N 1
ATOM 1280 C CA . VAL A 1 158 ? -6.170 3.619 12.899 1.00 97.25 158 VAL A CA 1
ATOM 1281 C C . VAL A 1 158 ? -5.322 2.722 13.797 1.00 97.25 158 VAL A C 1
ATOM 1283 O O . VAL A 1 158 ? -4.844 1.684 13.349 1.00 97.25 158 VAL A O 1
ATOM 1286 N N . THR A 1 159 ? -5.156 3.130 15.050 1.00 96.44 159 THR A N 1
ATOM 1287 C CA . THR A 1 159 ? -4.553 2.347 16.138 1.00 96.44 159 THR A CA 1
ATOM 1288 C C . THR A 1 159 ? -5.561 2.193 17.264 1.00 96.44 159 THR A C 1
ATOM 1290 O O . THR A 1 159 ? -6.527 2.960 17.332 1.00 96.44 159 THR A O 1
ATOM 1293 N N . PHE A 1 160 ? -5.338 1.246 18.166 1.00 95.00 160 PHE A N 1
ATOM 1294 C CA . PHE A 1 160 ? -6.170 1.035 19.348 1.00 95.00 160 PHE A CA 1
ATOM 1295 C C . PHE A 1 160 ? -5.309 1.129 20.609 1.00 95.00 160 PHE A C 1
ATOM 1297 O O . PHE A 1 160 ? -4.155 0.720 20.571 1.00 95.00 160 PHE A O 1
ATOM 1304 N N . THR A 1 161 ? -5.839 1.672 21.704 1.00 94.56 161 THR A N 1
ATOM 1305 C CA . THR A 1 161 ? -5.184 1.571 23.022 1.00 94.56 161 THR A CA 1
ATOM 1306 C C . THR A 1 161 ? -5.702 0.359 23.781 1.00 94.56 161 THR A C 1
ATOM 1308 O O . THR A 1 161 ? -6.754 -0.198 23.448 1.00 94.56 161 THR A O 1
ATOM 1311 N N . ARG A 1 162 ? -4.990 -0.062 24.825 1.00 92.69 162 ARG A N 1
ATOM 1312 C CA . ARG A 1 162 ? -5.403 -1.209 25.625 1.00 92.69 162 ARG A CA 1
ATOM 1313 C C . ARG A 1 162 ? -6.738 -0.972 26.318 1.00 92.69 162 ARG A C 1
ATOM 1315 O O . ARG A 1 162 ? -7.551 -1.888 26.338 1.00 92.69 162 ARG A O 1
ATOM 1322 N N . GLU A 1 163 ? -6.993 0.242 26.796 1.00 92.19 163 GLU A N 1
ATOM 1323 C CA . GLU A 1 163 ? -8.263 0.639 27.421 1.00 92.19 163 GLU A CA 1
ATOM 1324 C C . GLU A 1 163 ? -9.423 0.656 26.420 1.00 92.19 163 GLU A C 1
ATOM 1326 O O . GLU A 1 163 ? -10.578 0.476 26.792 1.00 92.19 163 GLU A O 1
ATOM 1331 N N . GLU A 1 164 ? -9.139 0.880 25.135 1.00 93.44 164 GLU A N 1
ATOM 1332 C CA . GLU A 1 164 ? -10.165 0.811 24.096 1.00 93.44 164 GLU A CA 1
ATOM 1333 C C . GLU A 1 164 ? -10.575 -0.630 23.770 1.00 93.44 164 GLU A C 1
ATOM 1335 O O . GLU A 1 164 ? -11.726 -0.871 23.395 1.00 93.44 164 GLU A O 1
ATOM 1340 N N . LEU A 1 165 ? -9.621 -1.560 23.875 1.00 92.38 165 LEU A N 1
ATOM 1341 C CA . LEU A 1 165 ? -9.787 -2.976 23.544 1.00 92.38 165 LEU A CA 1
ATOM 1342 C C . LEU A 1 165 ? -10.239 -3.829 24.729 1.00 92.38 165 LEU A C 1
ATOM 1344 O O . LEU A 1 165 ? -10.856 -4.866 24.509 1.00 92.38 165 LEU A O 1
ATOM 1348 N N . LEU A 1 166 ? -9.923 -3.420 25.956 1.00 84.88 166 LEU A N 1
ATOM 1349 C CA . LEU A 1 166 ? -10.362 -4.058 27.188 1.00 84.88 166 LEU A CA 1
ATOM 1350 C C . LEU A 1 166 ? -11.040 -3.015 28.072 1.00 84.88 166 LEU A C 1
ATOM 1352 O O . LEU A 1 166 ? -10.359 -2.207 28.708 1.00 84.88 166 LEU A O 1
ATOM 1356 N N . ASP A 1 167 ? -12.367 -3.049 28.151 1.00 66.69 167 ASP A N 1
ATOM 1357 C CA . ASP A 1 167 ? -13.039 -2.369 29.251 1.00 66.69 167 ASP A CA 1
ATOM 1358 C C . ASP A 1 167 ? -12.734 -3.129 30.555 1.00 66.69 167 ASP A C 1
ATOM 1360 O O . ASP A 1 167 ? -12.671 -4.359 30.597 1.00 66.69 167 ASP A O 1
ATOM 1364 N N . SER A 1 168 ? -12.500 -2.386 31.632 1.00 53.81 168 SER A N 1
ATOM 1365 C CA . SER A 1 168 ? -12.143 -2.935 32.943 1.00 53.81 168 SER A CA 1
ATOM 1366 C C . SER A 1 168 ? -13.324 -3.594 33.663 1.00 53.81 168 SER A C 1
ATOM 1368 O O . SER A 1 168 ? -13.097 -4.275 34.662 1.00 53.81 168 SER A O 1
ATOM 1370 N N . ASN A 1 169 ? -14.554 -3.444 33.156 1.00 55.47 169 ASN A N 1
ATOM 1371 C CA . ASN A 1 169 ? -15.748 -4.024 33.776 1.00 55.47 169 ASN A CA 1
ATOM 1372 C C . ASN A 1 169 ? -16.527 -5.041 32.930 1.00 55.47 169 ASN A C 1
ATOM 1374 O O . ASN A 1 169 ? -17.235 -5.847 33.524 1.00 55.47 169 ASN A O 1
ATOM 1378 N N . GLU A 1 170 ? -16.420 -5.068 31.598 1.00 55.53 170 GLU A N 1
ATOM 1379 C CA . GLU A 1 170 ? -17.218 -5.979 30.762 1.00 55.53 170 GLU A CA 1
ATOM 1380 C C . GLU A 1 170 ? -16.512 -6.309 29.440 1.00 55.53 170 GLU A C 1
ATOM 1382 O O . GLU A 1 170 ? -15.677 -5.553 28.956 1.00 55.53 170 GLU A O 1
ATOM 1387 N N . SER A 1 171 ? -16.896 -7.422 28.813 1.00 61.78 171 SER A N 1
ATOM 1388 C CA . SER A 1 171 ? -16.452 -7.903 27.494 1.00 61.78 171 SER A CA 1
ATOM 1389 C C . SER A 1 171 ? -16.779 -6.964 26.311 1.00 61.78 171 SER A C 1
ATOM 1391 O O . SER A 1 171 ? -16.832 -7.407 25.164 1.00 61.78 171 SER A O 1
ATOM 1393 N N . GLN A 1 172 ? -17.051 -5.682 26.565 1.00 83.12 172 GLN A N 1
ATOM 1394 C CA . GLN A 1 172 ? -17.502 -4.702 25.585 1.00 83.12 172 GLN A CA 1
ATOM 1395 C C . GLN A 1 172 ? -16.353 -3.784 25.152 1.00 83.12 172 GLN A C 1
ATOM 1397 O O . GLN A 1 172 ? -15.504 -3.383 25.942 1.00 83.12 172 GLN A O 1
ATOM 1402 N N . LEU A 1 173 ? -16.332 -3.432 23.867 1.00 90.44 173 LEU A N 1
ATOM 1403 C CA . LEU A 1 173 ? -15.369 -2.478 23.323 1.00 90.44 173 LEU A CA 1
ATOM 1404 C C . LEU A 1 173 ? -15.744 -1.047 23.712 1.00 90.44 173 LEU A C 1
ATOM 1406 O O . LEU A 1 173 ? -16.917 -0.667 23.655 1.00 90.44 173 LEU A O 1
ATOM 1410 N N . ALA A 1 174 ? -14.743 -0.208 23.985 1.00 92.31 174 ALA A N 1
ATOM 1411 C CA . ALA A 1 174 ? -14.996 1.201 24.255 1.00 92.31 174 ALA A CA 1
ATOM 1412 C C . ALA A 1 174 ? -15.701 1.885 23.059 1.00 92.31 174 ALA A C 1
ATOM 1414 O O . ALA A 1 174 ? -15.420 1.571 21.893 1.00 92.31 174 ALA A O 1
ATOM 1415 N N . PRO A 1 175 ? -16.544 2.914 23.282 1.00 92.69 175 PRO A N 1
ATOM 1416 C CA . PRO A 1 175 ? -17.218 3.626 22.193 1.00 92.69 175 PRO A CA 1
ATOM 1417 C C . PRO A 1 175 ? -16.275 4.213 21.128 1.00 92.69 175 PRO A C 1
ATOM 1419 O O . PRO A 1 175 ? -16.681 4.422 19.981 1.00 92.69 175 PRO A O 1
ATOM 1422 N N . SER A 1 176 ? -15.021 4.520 21.479 1.00 93.94 176 SER A N 1
ATOM 1423 C CA . SER A 1 176 ? -14.005 4.957 20.515 1.00 93.94 176 SER A CA 1
ATOM 1424 C C . SER A 1 176 ? -13.474 3.809 19.650 1.00 93.94 176 SER A C 1
ATOM 1426 O O . SER A 1 176 ? -13.334 4.019 18.442 1.00 93.94 176 SER A O 1
ATOM 1428 N N . ALA A 1 177 ? -13.270 2.606 20.205 1.00 94.56 177 ALA A N 1
ATOM 1429 C CA . ALA A 1 177 ? -12.940 1.402 19.436 1.00 94.56 177 ALA A CA 1
ATOM 1430 C C . ALA A 1 177 ? -14.043 1.075 18.427 1.00 94.56 177 ALA A C 1
ATOM 1432 O O . ALA A 1 177 ? -13.756 0.892 17.247 1.00 94.56 177 ALA A O 1
ATOM 1433 N N . ILE A 1 178 ? -15.313 1.120 18.843 1.00 94.31 178 ILE A N 1
ATOM 1434 C CA . ILE A 1 178 ? -16.458 0.873 17.950 1.00 94.31 178 ILE A CA 1
ATOM 1435 C C . ILE A 1 178 ? -16.453 1.847 16.758 1.00 94.31 178 ILE A C 1
ATOM 1437 O O . ILE A 1 178 ? -16.658 1.447 15.612 1.00 94.31 178 ILE A O 1
ATOM 1441 N N . LYS A 1 179 ? -16.151 3.134 16.986 1.00 95.56 179 LYS A N 1
ATOM 1442 C CA . LYS A 1 179 ? -16.038 4.134 15.903 1.00 95.56 179 LYS A CA 1
ATOM 1443 C C . LYS A 1 179 ? -14.880 3.843 14.946 1.00 95.56 179 LYS A C 1
ATOM 1445 O O . LYS A 1 179 ? -15.025 4.059 13.743 1.00 95.56 179 LYS A O 1
ATOM 1450 N N . LYS A 1 180 ? -13.742 3.380 15.468 1.00 96.81 180 LYS A N 1
ATOM 1451 C CA . LYS A 1 180 ? -12.567 2.983 14.678 1.00 96.81 180 LYS A CA 1
ATOM 1452 C C . LYS A 1 180 ? -12.861 1.743 13.831 1.00 96.81 180 LYS A C 1
ATOM 1454 O O . LYS A 1 180 ? -12.596 1.754 12.632 1.00 96.81 180 LYS A O 1
ATOM 1459 N N . LEU A 1 181 ? -13.503 0.733 14.414 1.00 96.38 181 LEU A N 1
ATOM 1460 C CA . LEU A 1 181 ? -13.966 -0.457 13.700 1.00 96.38 181 LEU A CA 1
ATOM 1461 C C . LEU A 1 181 ? -14.972 -0.115 12.602 1.00 96.38 181 LEU A C 1
ATOM 1463 O O . LEU A 1 181 ? -14.825 -0.578 11.477 1.00 96.38 181 LEU A O 1
ATOM 1467 N N . ALA A 1 182 ? -15.941 0.763 12.874 1.00 95.62 182 ALA A N 1
ATOM 1468 C CA . ALA A 1 182 ? -16.885 1.223 11.857 1.00 95.62 182 ALA A CA 1
ATOM 1469 C C . ALA A 1 182 ? -16.182 1.928 10.682 1.00 95.62 182 ALA A C 1
ATOM 1471 O O . ALA A 1 182 ? -16.604 1.803 9.531 1.00 95.62 182 ALA A O 1
ATOM 1472 N N . PHE A 1 183 ? -15.091 2.653 10.951 1.00 96.06 183 PHE A N 1
ATOM 1473 C CA . PHE A 1 183 ? -14.268 3.271 9.915 1.00 96.06 183 PHE A CA 1
ATOM 1474 C C . PHE A 1 183 ? -13.495 2.235 9.084 1.00 96.06 183 PHE A C 1
ATOM 1476 O O . PHE A 1 183 ? -13.496 2.335 7.857 1.00 96.06 183 PHE A O 1
ATOM 1483 N N . ILE A 1 184 ? -12.904 1.220 9.724 1.00 96.50 184 ILE A N 1
ATOM 1484 C CA . ILE A 1 184 ? -12.251 0.095 9.034 1.00 96.50 184 ILE A CA 1
ATOM 1485 C C . ILE A 1 184 ? -13.272 -0.668 8.178 1.00 96.50 184 ILE A C 1
ATOM 1487 O O . ILE A 1 184 ? -13.044 -0.857 6.983 1.00 96.50 184 ILE A O 1
ATOM 1491 N N . GLN A 1 185 ? -14.439 -1.003 8.738 1.00 95.06 185 GLN A N 1
ATOM 1492 C CA . GLN A 1 185 ? -15.502 -1.709 8.021 1.00 95.06 185 GLN A CA 1
ATOM 1493 C C . GLN A 1 185 ? -16.006 -0.924 6.814 1.00 95.06 185 GLN A C 1
ATOM 1495 O O . GLN A 1 185 ? -16.324 -1.510 5.782 1.00 95.06 185 GLN A O 1
ATOM 1500 N N . LYS A 1 186 ? -16.080 0.407 6.912 1.00 92.12 186 LYS A N 1
ATOM 1501 C CA . LYS A 1 186 ? -16.420 1.253 5.765 1.00 92.12 186 LYS A CA 1
ATOM 1502 C C . LYS A 1 186 ? -15.404 1.088 4.630 1.00 92.12 186 LYS A C 1
ATOM 1504 O O . LYS A 1 186 ? -15.812 1.046 3.475 1.00 92.12 186 LYS A O 1
ATOM 1509 N N . GLY A 1 187 ? -14.115 0.986 4.952 1.00 91.50 187 GLY A N 1
ATOM 1510 C CA . GLY A 1 187 ? -13.062 0.683 3.980 1.00 91.50 187 GLY A CA 1
ATOM 1511 C C . GLY A 1 187 ? -13.288 -0.650 3.277 1.00 91.50 187 GLY A C 1
ATOM 1512 O O . GLY A 1 187 ? -13.374 -0.689 2.052 1.00 91.50 187 GLY A O 1
ATOM 1513 N N . LEU A 1 188 ? -13.480 -1.707 4.072 1.00 91.88 188 LEU A N 1
ATOM 1514 C CA . LEU A 1 188 ? -13.726 -3.068 3.585 1.00 91.88 188 LEU A CA 1
ATOM 1515 C C . LEU A 1 188 ? -14.972 -3.144 2.685 1.00 91.88 188 LEU A C 1
ATOM 1517 O O . LEU A 1 188 ? -14.925 -3.727 1.605 1.00 91.88 188 LEU A O 1
ATOM 1521 N N . LYS A 1 189 ? -16.075 -2.496 3.086 1.00 88.75 189 LYS A N 1
ATOM 1522 C CA . LYS A 1 189 ? -17.346 -2.492 2.335 1.00 88.75 189 LYS A CA 1
ATOM 1523 C C . LYS A 1 189 ? -17.314 -1.665 1.052 1.00 88.75 189 LYS A C 1
ATOM 1525 O O . LYS A 1 189 ? -18.053 -1.975 0.128 1.00 88.75 189 LYS A O 1
ATOM 1530 N N . ASN A 1 190 ? -16.494 -0.619 0.989 1.00 84.06 190 ASN A N 1
ATOM 1531 C CA . ASN A 1 190 ? -16.391 0.249 -0.187 1.00 84.06 190 ASN A CA 1
ATOM 1532 C C . ASN A 1 190 ? -15.425 -0.296 -1.249 1.00 84.06 190 ASN A C 1
ATOM 1534 O O . ASN A 1 190 ? -14.964 0.471 -2.093 1.00 84.06 190 ASN A O 1
ATOM 1538 N N . GLU A 1 191 ? -15.064 -1.579 -1.167 1.00 78.38 191 GLU A N 1
ATOM 1539 C CA . GLU A 1 191 ? -14.068 -2.206 -2.037 1.00 78.38 191 GLU A CA 1
ATOM 1540 C C . GLU A 1 191 ? -12.744 -1.422 -2.060 1.00 78.38 191 GLU A C 1
ATOM 1542 O O . GLU A 1 191 ? -12.023 -1.411 -3.051 1.00 78.38 191 GLU A O 1
ATOM 1547 N N . GLY A 1 192 ? -12.404 -0.724 -0.979 1.00 83.94 192 GLY A N 1
ATOM 1548 C CA . GLY A 1 192 ? -11.092 -0.117 -0.824 1.00 83.94 192 GLY A CA 1
ATOM 1549 C C . GLY A 1 192 ? -10.116 -1.133 -0.236 1.00 83.94 192 GLY A C 1
ATOM 1550 O O . GLY A 1 192 ? -10.534 -1.975 0.562 1.00 83.94 192 GLY A O 1
ATOM 1551 N N . PRO A 1 193 ? -8.817 -1.083 -0.581 1.00 93.25 193 PRO A N 1
ATOM 1552 C CA . PRO A 1 193 ? -7.847 -1.868 0.159 1.00 93.25 193 PRO A CA 1
ATOM 1553 C C . PRO A 1 193 ? -7.825 -1.408 1.623 1.00 93.25 193 PRO A C 1
ATOM 1555 O O . PRO A 1 193 ? -7.922 -0.216 1.925 1.00 93.25 193 PRO A O 1
ATOM 1558 N N . VAL A 1 194 ? -7.679 -2.359 2.538 1.00 97.38 194 VAL A N 1
ATOM 1559 C CA . VAL A 1 194 ? -7.283 -2.100 3.921 1.00 97.38 194 VAL A CA 1
ATOM 1560 C C . VAL A 1 194 ? -5.996 -2.873 4.144 1.00 97.38 194 VAL A C 1
ATOM 1562 O O . VAL A 1 194 ? -5.914 -4.046 3.794 1.00 97.38 194 VAL A O 1
ATOM 1565 N N . LEU A 1 195 ? -4.981 -2.206 4.683 1.00 98.00 195 LEU A N 1
ATOM 1566 C CA . LEU A 1 195 ? -3.704 -2.827 5.029 1.00 98.00 195 LEU A CA 1
ATOM 1567 C C . LEU A 1 195 ? -3.524 -2.788 6.535 1.00 98.00 195 LEU A C 1
ATOM 1569 O O . LEU A 1 195 ? -3.771 -1.753 7.156 1.00 98.00 195 LEU A O 1
ATOM 1573 N N . TRP A 1 196 ? -3.058 -3.890 7.105 1.00 98.12 196 TRP A N 1
ATOM 1574 C CA . TRP A 1 196 ? -2.773 -4.002 8.526 1.00 98.12 196 TRP A CA 1
ATOM 1575 C C . TRP A 1 196 ? -1.281 -4.263 8.736 1.00 98.12 196 TRP A C 1
ATOM 1577 O O . TRP A 1 196 ? -0.764 -5.308 8.355 1.00 98.12 196 TRP A O 1
ATOM 1587 N N . GLY A 1 197 ? -0.580 -3.289 9.315 1.00 97.31 197 GLY A N 1
ATOM 1588 C CA . GLY A 1 197 ? 0.793 -3.440 9.785 1.00 97.31 197 GLY A CA 1
ATOM 1589 C C . GLY A 1 197 ? 0.800 -4.005 11.202 1.00 97.31 197 GLY A C 1
ATOM 1590 O O . GLY A 1 197 ? 0.483 -3.289 12.150 1.00 97.31 197 GLY A O 1
ATOM 1591 N N . ALA A 1 198 ? 1.156 -5.278 11.340 1.00 95.56 198 ALA A N 1
ATOM 1592 C CA . ALA A 1 198 ? 1.237 -6.001 12.603 1.00 95.56 198 ALA A CA 1
ATOM 1593 C C . ALA A 1 198 ? 2.708 -6.124 13.047 1.00 95.56 198 ALA A C 1
ATOM 1595 O O . ALA A 1 198 ? 3.347 -7.164 12.879 1.00 95.56 198 ALA A O 1
ATOM 1596 N N . SER A 1 199 ? 3.260 -5.064 13.648 1.00 89.12 199 SER A N 1
ATOM 1597 C CA . SER A 1 199 ? 4.700 -4.922 13.948 1.00 89.12 199 SER A CA 1
ATOM 1598 C C . SER A 1 199 ? 5.583 -5.020 12.693 1.00 89.12 199 SER A C 1
ATOM 1600 O O . SER A 1 199 ? 5.697 -4.043 11.962 1.00 89.12 199 SER A O 1
ATOM 1602 N N . PHE A 1 200 ? 6.193 -6.182 12.433 1.00 89.44 200 PHE A N 1
ATOM 1603 C CA . PHE A 1 200 ? 7.131 -6.420 11.325 1.00 89.44 200 PHE A CA 1
ATOM 1604 C C . PHE A 1 200 ? 6.506 -7.228 10.185 1.00 89.44 200 PHE A C 1
ATOM 1606 O O . PHE A 1 200 ? 7.205 -7.859 9.396 1.00 89.44 200 PHE A O 1
ATOM 1613 N N . HIS A 1 201 ? 5.177 -7.238 10.111 1.00 95.94 201 HIS A N 1
ATOM 1614 C CA . HIS A 1 201 ? 4.443 -8.002 9.116 1.00 95.94 201 HIS A CA 1
ATOM 1615 C C . HIS A 1 201 ? 3.273 -7.203 8.561 1.00 95.94 201 HIS A C 1
ATOM 1617 O O . HIS A 1 201 ? 2.682 -6.382 9.263 1.00 95.94 201 HIS A O 1
ATOM 1623 N N . TRP A 1 202 ? 2.942 -7.449 7.300 1.00 97.81 202 TRP A N 1
ATOM 1624 C CA . TRP A 1 202 ? 1.779 -6.864 6.649 1.00 97.81 202 TRP A CA 1
ATOM 1625 C C . TRP A 1 202 ? 0.745 -7.943 6.388 1.00 97.81 202 TRP A C 1
ATOM 1627 O O . TRP A 1 202 ? 1.069 -9.009 5.866 1.00 97.81 202 TRP A O 1
ATOM 1637 N N . LEU A 1 203 ? -0.491 -7.620 6.741 1.00 97.44 203 LEU A N 1
ATOM 1638 C CA . LEU A 1 203 ? -1.666 -8.461 6.619 1.00 97.44 203 LEU A CA 1
ATOM 1639 C C . LEU A 1 203 ? -2.739 -7.722 5.821 1.00 97.44 203 LEU A C 1
ATOM 1641 O O . LEU A 1 203 ? -2.752 -6.485 5.750 1.00 97.44 203 LEU A O 1
ATOM 1645 N N . THR A 1 204 ? -3.675 -8.484 5.259 1.00 97.00 204 THR A N 1
ATOM 1646 C CA . THR A 1 204 ? -4.804 -7.924 4.510 1.00 97.00 204 THR A CA 1
ATOM 1647 C C . THR A 1 204 ? -6.125 -8.249 5.193 1.00 97.00 204 THR A C 1
ATOM 1649 O O . THR A 1 204 ? -6.634 -9.359 5.038 1.00 97.00 204 THR A O 1
ATOM 1652 N N . PRO A 1 205 ? -6.706 -7.306 5.951 1.00 96.81 205 PRO A N 1
ATOM 1653 C CA . PRO A 1 205 ? -8.070 -7.426 6.443 1.00 96.81 205 PRO A CA 1
ATOM 1654 C C . PRO A 1 205 ? -9.066 -7.701 5.312 1.00 96.81 205 PRO A C 1
ATOM 1656 O O . PRO A 1 205 ? -9.066 -7.014 4.289 1.00 96.81 205 PRO A O 1
ATOM 1659 N N . LYS A 1 206 ? -9.920 -8.703 5.518 1.00 93.31 206 LYS A N 1
ATOM 1660 C CA . LYS A 1 206 ? -10.962 -9.140 4.582 1.00 93.31 206 LYS A CA 1
ATOM 1661 C C . LYS A 1 206 ? -12.341 -8.701 5.057 1.00 93.31 206 LYS A C 1
ATOM 1663 O O . LYS A 1 206 ? -13.106 -8.161 4.264 1.00 93.31 206 LYS A O 1
ATOM 1668 N N . ASP A 1 207 ? -12.646 -8.925 6.333 1.00 94.00 207 ASP A N 1
ATOM 1669 C CA . ASP A 1 207 ? -13.964 -8.642 6.900 1.00 94.00 207 ASP A CA 1
ATOM 1670 C C . ASP A 1 207 ? -13.899 -8.412 8.416 1.00 94.00 207 ASP A C 1
ATOM 1672 O O . ASP A 1 207 ? -12.941 -8.821 9.074 1.00 94.00 207 ASP A O 1
ATOM 1676 N N . LEU A 1 208 ? -14.931 -7.774 8.967 1.00 94.69 208 LEU A N 1
ATOM 1677 C CA . LEU A 1 208 ? -15.168 -7.677 10.406 1.00 94.69 208 LEU A CA 1
ATOM 1678 C C . LEU A 1 208 ? -16.528 -8.296 10.717 1.00 94.69 208 LEU A C 1
ATOM 1680 O O . LEU A 1 208 ? -17.559 -7.854 10.202 1.00 94.69 208 LEU A O 1
ATOM 1684 N N . GLN A 1 209 ? -16.525 -9.291 11.592 1.00 93.69 209 GLN A N 1
ATOM 1685 C CA . GLN A 1 209 ? -17.700 -10.071 11.952 1.00 93.69 209 GLN A CA 1
ATOM 1686 C C . GLN A 1 209 ? -17.964 -9.978 13.453 1.00 93.69 209 GLN A C 1
ATOM 1688 O O . GLN A 1 209 ? -17.100 -9.577 14.236 1.00 93.69 209 GLN A O 1
ATOM 1693 N N . VAL A 1 210 ? -19.191 -10.313 13.842 1.00 88.56 210 VAL A N 1
ATOM 1694 C CA . VAL A 1 210 ? -19.571 -10.488 15.243 1.00 88.56 210 VAL A CA 1
ATOM 1695 C C . VAL A 1 210 ? -19.939 -11.955 15.415 1.00 88.56 210 VAL A C 1
ATOM 1697 O O . VAL A 1 210 ? -20.928 -12.407 14.841 1.00 88.56 210 VAL A O 1
ATOM 1700 N N . GLU A 1 211 ? -19.126 -12.687 16.167 1.00 86.69 211 GLU A N 1
ATOM 1701 C CA . GLU A 1 211 ? -19.295 -14.110 16.464 1.00 86.69 211 GLU A CA 1
ATOM 1702 C C . GLU A 1 211 ? -19.508 -14.262 17.968 1.00 86.69 211 GLU A C 1
ATOM 1704 O O . GLU A 1 211 ? -18.650 -13.847 18.740 1.00 86.69 211 GLU A O 1
ATOM 1709 N N . GLU A 1 212 ? -20.650 -14.816 18.391 1.00 84.56 212 GLU A N 1
ATOM 1710 C CA . GLU A 1 212 ? -20.959 -15.027 19.820 1.00 84.56 212 GLU A CA 1
ATOM 1711 C C . GLU A 1 212 ? -20.745 -13.755 20.674 1.00 84.56 212 GLU A C 1
ATOM 1713 O O . GLU A 1 212 ? -20.134 -13.789 21.737 1.00 84.56 212 GLU A O 1
ATOM 1718 N N . ASP A 1 213 ? -21.213 -12.608 20.163 1.00 84.44 213 ASP A N 1
ATOM 1719 C CA . ASP A 1 213 ? -21.046 -11.266 20.751 1.00 84.44 213 ASP A CA 1
ATOM 1720 C C . ASP A 1 213 ? -19.595 -10.738 20.814 1.00 84.44 213 ASP A C 1
ATOM 1722 O O . ASP A 1 213 ? -19.332 -9.666 21.365 1.00 84.44 213 ASP A O 1
ATOM 1726 N N . VAL A 1 214 ? -18.645 -11.423 20.171 1.00 88.06 214 VAL A N 1
ATOM 1727 C CA . VAL A 1 214 ? -17.243 -11.010 20.051 1.00 88.06 214 VAL A CA 1
ATOM 1728 C C . VAL A 1 214 ? -16.975 -10.428 18.666 1.00 88.06 214 VAL A C 1
ATOM 1730 O O . VAL A 1 214 ? -17.315 -11.009 17.640 1.00 88.06 214 VAL A O 1
ATOM 1733 N N . ASN A 1 215 ? -16.315 -9.268 18.618 1.00 91.69 215 ASN A N 1
ATOM 1734 C CA . ASN A 1 215 ? -15.863 -8.689 17.353 1.00 91.69 215 ASN A CA 1
ATOM 1735 C C . ASN A 1 215 ? -14.616 -9.442 16.868 1.00 91.69 215 ASN A C 1
ATOM 1737 O O . ASN A 1 215 ? -13.591 -9.453 17.559 1.00 91.69 215 ASN A O 1
ATOM 1741 N N . VAL A 1 216 ? -14.693 -10.027 15.675 1.00 95.56 216 VAL A N 1
ATOM 1742 C CA . VAL A 1 216 ? -13.639 -10.834 15.053 1.00 95.56 216 VAL A CA 1
ATOM 1743 C C . VAL A 1 216 ? -13.226 -10.199 13.729 1.00 95.56 216 VAL A C 1
ATOM 1745 O O . VAL A 1 216 ? -14.061 -9.865 12.890 1.00 95.56 216 VAL A O 1
ATOM 1748 N N . LEU A 1 217 ? -11.922 -10.017 13.538 1.00 96.75 217 LEU A N 1
ATOM 1749 C CA . LEU A 1 217 ? -11.330 -9.581 12.281 1.00 96.75 217 LEU A CA 1
ATOM 1750 C C . LEU A 1 217 ? -10.905 -10.808 11.475 1.00 96.75 217 LEU A C 1
ATOM 1752 O O . LEU A 1 217 ? -10.059 -11.578 11.931 1.00 96.75 217 LEU A O 1
ATOM 1756 N N . ILE A 1 218 ? -11.445 -10.947 10.268 1.00 96.38 218 ILE A N 1
ATOM 1757 C CA . ILE A 1 218 ? -11.003 -11.939 9.288 1.00 96.38 218 ILE A CA 1
ATOM 1758 C C . ILE A 1 218 ? -9.946 -11.294 8.399 1.00 96.38 218 ILE A C 1
ATOM 1760 O O . ILE A 1 218 ? -10.147 -10.190 7.881 1.00 96.38 218 ILE A O 1
ATOM 1764 N N . TYR A 1 219 ? -8.814 -11.961 8.206 1.00 96.06 219 TYR A N 1
ATOM 1765 C CA . TYR A 1 219 ? -7.694 -11.425 7.441 1.00 96.06 219 TYR A CA 1
ATOM 1766 C C . TYR A 1 219 ? -6.927 -12.513 6.692 1.00 96.06 219 TYR A C 1
ATOM 1768 O O . TYR A 1 219 ? -6.956 -13.689 7.045 1.00 96.06 219 TYR A O 1
ATOM 1776 N N . HIS A 1 220 ? -6.218 -12.097 5.648 1.00 94.81 220 HIS A N 1
ATOM 1777 C CA . HIS A 1 220 ? -5.268 -12.931 4.928 1.00 94.81 220 HIS A CA 1
ATOM 1778 C C . HIS A 1 220 ? -3.852 -12.624 5.402 1.00 94.81 220 HIS A C 1
ATOM 1780 O O . HIS A 1 220 ? -3.423 -11.462 5.416 1.00 94.81 220 HIS A O 1
ATOM 1786 N N . ASP A 1 221 ? -3.121 -13.683 5.732 1.00 94.94 221 ASP A N 1
ATOM 1787 C CA . ASP A 1 221 ? -1.680 -13.633 5.916 1.00 94.94 221 ASP A CA 1
ATOM 1788 C C . ASP A 1 221 ? -0.989 -14.021 4.596 1.00 94.94 221 ASP A C 1
ATOM 1790 O O . ASP A 1 221 ? -1.203 -15.134 4.100 1.00 94.94 221 ASP A O 1
ATOM 1794 N N . PRO A 1 222 ? -0.130 -13.158 4.019 1.00 92.12 222 PRO A N 1
ATOM 1795 C CA . PRO A 1 222 ? 0.684 -13.504 2.855 1.00 92.12 222 PRO A CA 1
ATOM 1796 C C . PRO A 1 222 ? 1.577 -14.745 3.017 1.00 92.12 222 PRO A C 1
ATOM 1798 O O . PRO A 1 222 ? 2.115 -15.247 2.031 1.00 92.12 222 PRO A O 1
ATOM 1801 N N . MET A 1 223 ? 1.794 -15.225 4.242 1.00 89.38 223 MET A N 1
ATOM 1802 C CA . MET A 1 223 ? 2.495 -16.476 4.544 1.00 89.38 223 MET A CA 1
ATOM 1803 C C . MET A 1 223 ? 1.549 -17.680 4.675 1.00 89.38 223 MET A C 1
ATOM 1805 O O . MET A 1 223 ? 1.999 -18.810 4.506 1.00 89.38 223 MET A O 1
ATOM 1809 N N . GLY A 1 224 ? 0.267 -17.453 4.982 1.00 79.44 224 GLY A N 1
ATOM 1810 C CA . GLY A 1 224 ? -0.668 -18.489 5.429 1.00 79.44 224 GLY A CA 1
ATOM 1811 C C . GLY A 1 224 ? -1.415 -19.217 4.313 1.00 79.44 224 GLY A C 1
ATOM 1812 O O . GLY A 1 224 ? -1.678 -20.409 4.430 1.00 79.44 224 GLY A O 1
ATOM 1813 N N . GLY A 1 225 ? -1.745 -18.557 3.201 1.00 84.06 225 GLY A N 1
ATOM 1814 C CA . GLY A 1 225 ? -2.502 -19.190 2.105 1.00 84.06 225 GLY A CA 1
ATOM 1815 C C . GLY A 1 225 ? -3.924 -19.655 2.475 1.00 84.06 225 GLY A C 1
ATOM 1816 O O . GLY A 1 225 ? -4.532 -20.392 1.704 1.00 84.06 225 GLY A O 1
ATOM 1817 N N . HIS A 1 226 ? -4.434 -19.251 3.642 1.00 88.88 226 HIS A N 1
ATOM 1818 C CA . HIS A 1 226 ? -5.803 -19.459 4.116 1.00 88.88 226 HIS A CA 1
ATOM 1819 C C . HIS A 1 226 ? -6.267 -18.248 4.941 1.00 88.88 226 HIS A C 1
ATOM 1821 O O . HIS A 1 226 ? -5.460 -17.381 5.292 1.00 88.88 226 HIS A O 1
ATOM 1827 N N . ASP A 1 227 ? -7.570 -18.175 5.214 1.00 92.56 227 ASP A N 1
ATOM 1828 C CA . ASP A 1 227 ? -8.155 -17.142 6.070 1.00 92.56 227 ASP A CA 1
ATOM 1829 C C . ASP A 1 227 ? -7.760 -17.380 7.525 1.00 92.56 227 ASP A C 1
ATOM 1831 O O . ASP A 1 227 ? -7.814 -18.502 8.032 1.00 92.56 227 ASP A O 1
ATOM 1835 N N . HIS A 1 228 ? -7.412 -16.296 8.203 1.00 95.19 228 HIS A N 1
ATOM 1836 C CA . HIS A 1 228 ? -7.187 -16.268 9.635 1.00 95.19 228 HIS A CA 1
ATOM 1837 C C . HIS A 1 228 ? -8.231 -15.376 10.297 1.00 95.19 228 HIS A C 1
ATOM 1839 O O . HIS A 1 228 ? -8.749 -14.434 9.691 1.00 95.19 228 HIS A O 1
ATOM 1845 N N . SER A 1 229 ? -8.513 -15.655 11.564 1.00 96.19 229 SER A N 1
ATOM 1846 C CA . SER A 1 229 ? -9.376 -14.834 12.397 1.00 96.19 229 SER A CA 1
ATOM 1847 C C . SER A 1 229 ? -8.646 -14.426 13.670 1.00 96.19 229 SER A C 1
ATOM 1849 O O . SER A 1 229 ? -7.819 -15.165 14.207 1.00 96.19 229 SER A O 1
ATOM 1851 N N . ILE A 1 230 ? -8.925 -13.217 14.147 1.00 96.19 230 ILE A N 1
ATOM 1852 C CA . ILE A 1 230 ? -8.425 -12.723 15.428 1.00 96.19 230 ILE A CA 1
ATOM 1853 C C . ILE A 1 230 ? -9.513 -11.907 16.118 1.00 96.19 230 ILE A C 1
ATOM 1855 O O . ILE A 1 230 ? -10.196 -11.098 15.491 1.00 96.19 230 ILE A O 1
ATOM 1859 N N . GLN A 1 231 ? -9.678 -12.100 17.423 1.00 95.69 231 GLN A N 1
ATOM 1860 C CA . GLN A 1 231 ? -10.571 -11.255 18.210 1.00 95.69 231 GLN A CA 1
ATOM 1861 C C . GLN A 1 231 ? -9.996 -9.841 18.297 1.00 95.69 231 GLN A C 1
ATOM 1863 O O . GLN A 1 231 ? -8.803 -9.669 18.550 1.00 95.69 231 GLN A O 1
ATOM 1868 N N . ILE A 1 232 ? -10.837 -8.815 18.159 1.00 95.88 232 ILE A N 1
ATOM 1869 C CA . ILE A 1 232 ? -10.390 -7.415 18.232 1.00 95.88 232 ILE A CA 1
ATOM 1870 C C . ILE A 1 232 ? -9.676 -7.107 19.556 1.00 95.88 232 ILE A C 1
ATOM 1872 O O . ILE A 1 232 ? -8.691 -6.375 19.574 1.00 95.88 232 ILE A O 1
ATOM 1876 N N . THR A 1 233 ? -10.105 -7.726 20.654 1.00 93.81 233 THR A N 1
ATOM 1877 C CA . THR A 1 233 ? -9.493 -7.602 21.990 1.00 93.81 233 THR A CA 1
ATOM 1878 C C . THR A 1 233 ? -8.054 -8.142 22.070 1.00 93.81 233 THR A C 1
ATOM 1880 O O . THR A 1 233 ? -7.321 -7.825 23.014 1.00 93.81 233 THR A O 1
ATOM 1883 N N . SER A 1 234 ? -7.638 -8.944 21.083 1.00 95.00 234 SER A N 1
ATOM 1884 C CA . SER A 1 234 ? -6.288 -9.511 20.956 1.00 95.00 234 SER A CA 1
ATOM 1885 C C . SER A 1 234 ? -5.344 -8.656 20.107 1.00 95.00 234 SER A C 1
ATOM 1887 O O . SER A 1 234 ? -4.157 -8.973 20.021 1.00 95.00 234 SER A O 1
ATOM 1889 N N . LEU A 1 235 ? -5.836 -7.576 19.490 1.00 95.88 235 LEU A N 1
ATOM 1890 C CA . LEU A 1 235 ? -4.983 -6.628 18.779 1.00 95.88 235 LEU A CA 1
ATOM 1891 C C . LEU A 1 235 ? -4.012 -5.934 19.742 1.00 95.88 235 LEU A C 1
ATOM 1893 O O . LEU A 1 235 ? -4.300 -5.720 20.924 1.00 95.88 235 LEU A O 1
ATOM 1897 N N . ARG A 1 236 ? -2.847 -5.561 19.216 1.00 95.31 236 ARG A N 1
ATOM 1898 C CA . ARG A 1 236 ? -1.807 -4.837 19.952 1.00 95.31 236 ARG A CA 1
ATOM 1899 C C . ARG A 1 236 ? -1.914 -3.345 19.678 1.00 95.31 236 ARG A C 1
ATOM 1901 O O . ARG A 1 236 ? -2.338 -2.926 18.608 1.00 95.31 236 ARG A O 1
ATOM 1908 N N . GLU A 1 237 ? -1.421 -2.526 20.601 1.00 94.31 237 GLU A N 1
ATOM 1909 C CA . GLU A 1 237 ? -1.419 -1.066 20.418 1.00 94.31 237 GLU A CA 1
ATOM 1910 C C . GLU A 1 237 ? -0.523 -0.603 19.260 1.00 94.31 237 GLU A C 1
ATOM 1912 O O . GLU A 1 237 ? -0.725 0.466 18.685 1.00 94.31 237 GLU A O 1
ATOM 1917 N N . THR A 1 238 ? 0.455 -1.434 18.891 1.00 94.94 238 THR A N 1
ATOM 1918 C CA . THR A 1 238 ? 1.358 -1.214 17.756 1.00 94.94 238 THR A CA 1
ATOM 1919 C C . THR A 1 238 ? 0.751 -1.601 16.409 1.00 94.94 238 THR A C 1
ATOM 1921 O O . THR A 1 238 ? 1.418 -1.453 15.387 1.00 94.94 238 THR A O 1
ATOM 1924 N N . ASP A 1 239 ? -0.458 -2.163 16.391 1.00 96.69 239 ASP A N 1
ATOM 1925 C CA . ASP A 1 239 ? -1.112 -2.577 15.157 1.00 96.69 239 ASP A CA 1
ATOM 1926 C C . ASP A 1 239 ? -1.701 -1.357 14.430 1.00 96.69 239 ASP A C 1
ATOM 1928 O O . ASP A 1 239 ? -2.431 -0.542 15.001 1.00 96.69 239 ASP A O 1
ATOM 1932 N N . LEU A 1 240 ? -1.363 -1.229 13.145 1.00 97.25 240 LEU A N 1
ATOM 1933 C CA . LEU A 1 240 ? -1.647 -0.051 12.325 1.00 97.25 240 LEU A CA 1
ATOM 1934 C C . LEU A 1 240 ? -2.555 -0.418 11.154 1.00 97.25 240 LEU A C 1
ATOM 1936 O O . LEU A 1 240 ? -2.139 -1.154 10.260 1.00 97.25 240 LEU A O 1
ATOM 1940 N N . PHE A 1 241 ? -3.763 0.141 11.100 1.00 97.88 241 PHE A N 1
ATOM 1941 C CA . PHE A 1 241 ? -4.680 -0.071 9.978 1.00 97.88 241 PHE A CA 1
ATOM 1942 C C . PHE A 1 241 ? -4.704 1.143 9.048 1.00 97.88 241 PHE A C 1
ATOM 1944 O O . PHE A 1 241 ? -5.044 2.259 9.450 1.00 97.88 241 PHE A O 1
ATOM 1951 N N . TYR A 1 242 ? -4.388 0.917 7.776 1.00 97.75 242 TYR A N 1
ATOM 1952 C CA . TYR A 1 242 ? -4.440 1.917 6.716 1.00 97.75 242 TYR A CA 1
ATOM 1953 C C . TYR A 1 242 ? -5.640 1.643 5.820 1.00 97.75 242 TYR A C 1
ATOM 1955 O O . TYR A 1 242 ? -5.705 0.613 5.153 1.00 97.75 242 TYR A O 1
ATOM 1963 N N . VAL A 1 243 ? -6.584 2.580 5.812 1.00 97.50 243 VAL A N 1
ATOM 1964 C CA . VAL A 1 243 ? -7.840 2.460 5.071 1.00 97.50 243 VAL A CA 1
ATOM 1965 C C . VAL A 1 243 ? -7.773 3.300 3.805 1.00 97.50 243 VAL A C 1
ATOM 1967 O O . VAL A 1 243 ? -7.345 4.456 3.833 1.00 97.50 243 VAL A O 1
ATOM 1970 N N . PHE A 1 244 ? -8.229 2.730 2.697 1.00 96.62 244 PHE A N 1
ATOM 1971 C CA . PHE A 1 244 ? -8.271 3.397 1.407 1.00 96.62 244 PHE A CA 1
ATOM 1972 C C . PHE A 1 244 ? -9.674 3.315 0.799 1.00 96.62 244 PHE A C 1
ATOM 1974 O O . PHE A 1 244 ? -10.520 2.538 1.235 1.00 96.62 244 PHE A O 1
ATOM 1981 N N . THR A 1 245 ? -9.915 4.113 -0.234 1.00 94.25 245 THR A N 1
ATOM 1982 C CA . THR A 1 245 ? -11.058 3.972 -1.148 1.00 94.25 245 THR A CA 1
ATOM 1983 C C . THR A 1 245 ? -10.555 3.824 -2.564 1.00 94.25 245 THR A C 1
ATOM 1985 O O . THR A 1 245 ? -9.636 4.547 -2.943 1.00 94.25 245 THR A O 1
ATOM 1988 N N . PHE A 1 246 ? -11.167 2.943 -3.346 1.00 94.19 246 PHE A N 1
ATOM 1989 C CA . PHE A 1 246 ? -10.862 2.818 -4.764 1.00 94.19 246 PHE A CA 1
ATOM 1990 C C . PHE A 1 246 ? -11.625 3.866 -5.588 1.00 94.19 246 PHE A C 1
ATOM 1992 O O . PHE A 1 246 ? -12.801 4.131 -5.343 1.00 94.19 246 PHE A O 1
ATOM 1999 N N . ASP A 1 247 ? -10.933 4.474 -6.544 1.00 94.12 247 ASP A N 1
ATOM 2000 C CA . ASP A 1 247 ? -11.425 5.489 -7.467 1.00 94.12 247 ASP A CA 1
ATOM 2001 C C . ASP A 1 247 ? -11.040 5.042 -8.885 1.00 94.12 247 ASP A C 1
ATOM 2003 O O . ASP A 1 247 ? -9.895 5.172 -9.319 1.00 94.12 247 ASP A O 1
ATOM 2007 N N . ALA A 1 248 ? -12.001 4.445 -9.595 1.00 94.19 248 ALA A N 1
ATOM 2008 C CA . ALA A 1 248 ? -11.764 3.889 -10.925 1.00 94.19 248 ALA A CA 1
ATOM 2009 C C . ALA A 1 248 ? -11.354 4.969 -11.937 1.00 94.19 248 ALA A C 1
ATOM 2011 O O . ALA A 1 248 ? -10.526 4.710 -12.804 1.00 94.19 248 ALA A O 1
ATOM 2012 N N . GLN A 1 249 ? -11.891 6.185 -11.805 1.00 95.69 249 GLN A N 1
ATOM 2013 C CA . GLN A 1 249 ? -11.512 7.295 -12.673 1.00 95.69 249 GLN A CA 1
ATOM 2014 C C . GLN A 1 249 ? -10.051 7.685 -12.434 1.00 95.69 249 GLN A C 1
ATOM 2016 O O . GLN A 1 249 ? -9.305 7.871 -13.390 1.00 95.69 249 GLN A O 1
ATOM 2021 N N . LEU A 1 250 ? -9.624 7.729 -11.169 1.00 95.00 250 LEU A N 1
ATOM 2022 C CA . LEU A 1 250 ? -8.225 7.979 -10.828 1.00 95.00 250 LEU A CA 1
ATOM 2023 C C . LEU A 1 250 ? -7.291 6.907 -11.411 1.00 95.00 250 LEU A C 1
ATOM 2025 O O . LEU A 1 250 ? -6.218 7.240 -11.905 1.00 95.00 250 LEU A O 1
ATOM 2029 N N . LEU A 1 251 ? -7.690 5.629 -11.393 1.00 95.81 251 LEU A N 1
ATOM 2030 C CA . LEU A 1 251 ? -6.908 4.568 -12.038 1.00 95.81 251 LEU A CA 1
ATOM 2031 C C . LEU A 1 251 ? -6.753 4.824 -13.545 1.00 95.81 251 LEU A C 1
ATOM 2033 O O . LEU A 1 251 ? -5.637 4.758 -14.057 1.00 95.81 251 LEU A O 1
ATOM 2037 N N . GLU A 1 252 ? -7.842 5.147 -14.246 1.00 96.38 252 GLU A N 1
ATOM 2038 C CA . GLU A 1 252 ? -7.807 5.457 -15.683 1.00 96.38 252 GLU A CA 1
ATOM 2039 C C . GLU A 1 252 ? -6.914 6.670 -15.992 1.00 96.38 252 GLU A C 1
ATOM 2041 O O . GLU A 1 252 ? -6.148 6.648 -16.956 1.00 96.38 252 GLU A O 1
ATOM 2046 N N . GLU A 1 253 ? -6.939 7.697 -15.138 1.00 96.06 253 GLU A N 1
ATOM 2047 C CA . GLU A 1 253 ? -6.041 8.856 -15.224 1.00 96.06 253 GLU A CA 1
ATOM 2048 C C . GLU A 1 253 ? -4.564 8.467 -15.018 1.00 96.06 253 GLU A C 1
ATOM 2050 O O . GLU A 1 253 ? -3.674 9.034 -15.655 1.00 96.06 253 GLU A O 1
ATOM 2055 N N . HIS A 1 254 ? -4.285 7.479 -14.162 1.00 96.88 254 HIS A N 1
ATOM 2056 C CA . HIS A 1 254 ? -2.928 7.011 -13.874 1.00 96.88 254 HIS A CA 1
ATOM 2057 C C . HIS A 1 254 ? -2.358 6.068 -14.943 1.00 96.88 254 HIS A C 1
ATOM 2059 O O . HIS A 1 254 ? -1.138 6.038 -15.126 1.00 96.88 254 HIS A O 1
ATOM 2065 N N . ILE A 1 255 ? -3.191 5.312 -15.671 1.00 96.94 255 ILE A N 1
ATOM 2066 C CA . ILE A 1 255 ? -2.740 4.309 -16.656 1.00 96.94 255 ILE A CA 1
ATOM 2067 C C . ILE A 1 255 ? -1.714 4.866 -17.662 1.00 96.94 255 ILE A C 1
ATOM 2069 O O . ILE A 1 255 ? -0.675 4.222 -17.843 1.00 96.94 255 ILE A O 1
ATOM 2073 N N . PRO A 1 256 ? -1.928 6.026 -18.319 1.00 96.50 256 PRO A N 1
ATOM 2074 C CA . PRO A 1 256 ? -0.958 6.569 -19.270 1.00 96.50 256 PRO A CA 1
ATOM 2075 C C . PRO A 1 256 ? 0.404 6.871 -18.639 1.00 96.50 256 PRO A C 1
ATOM 2077 O O . PRO A 1 256 ? 1.434 6.627 -19.265 1.00 96.50 256 PRO A O 1
ATOM 2080 N N . ILE A 1 257 ? 0.414 7.373 -17.401 1.00 95.12 257 ILE A N 1
ATOM 2081 C CA . ILE A 1 257 ? 1.640 7.704 -16.665 1.00 95.12 257 ILE A CA 1
ATOM 2082 C C . ILE A 1 257 ? 2.370 6.423 -16.263 1.00 95.12 257 ILE A C 1
ATOM 2084 O O . ILE A 1 257 ? 3.585 6.339 -16.431 1.00 95.12 257 ILE A O 1
ATOM 2088 N N . LEU A 1 258 ? 1.637 5.409 -15.791 1.00 95.50 258 LEU A N 1
ATOM 2089 C CA . LEU A 1 258 ? 2.206 4.106 -15.448 1.00 95.50 258 LEU A CA 1
ATOM 2090 C C . LEU A 1 258 ? 2.831 3.436 -16.669 1.00 95.50 258 LEU A C 1
ATOM 2092 O O . LEU A 1 258 ? 3.981 3.013 -16.602 1.00 95.50 258 LEU A O 1
ATOM 2096 N N . LYS A 1 259 ? 2.129 3.414 -17.808 1.00 95.12 259 LYS A N 1
ATOM 2097 C CA . LYS A 1 259 ? 2.667 2.865 -19.061 1.00 95.12 259 LYS A CA 1
ATOM 2098 C C . LYS A 1 259 ? 3.962 3.553 -19.480 1.00 95.12 259 LYS A C 1
ATOM 2100 O O . LYS A 1 259 ? 4.951 2.863 -19.699 1.00 95.12 259 LYS A O 1
ATOM 2105 N N . GLN A 1 260 ? 3.976 4.887 -19.492 1.00 92.00 260 GLN A N 1
ATOM 2106 C CA . GLN A 1 260 ? 5.182 5.658 -19.806 1.00 92.00 260 GLN A CA 1
ATOM 2107 C C . GLN A 1 260 ? 6.311 5.396 -18.807 1.00 92.00 260 GLN A C 1
ATOM 2109 O O . GLN A 1 260 ? 7.465 5.326 -19.210 1.00 92.00 260 GLN A O 1
ATOM 2114 N N . SER A 1 261 ? 5.993 5.187 -17.524 1.00 90.62 261 SER A N 1
ATOM 2115 C CA . SER A 1 261 ? 7.010 4.880 -16.515 1.00 90.62 261 SER A CA 1
ATOM 2116 C C . SER A 1 261 ? 7.699 3.529 -16.715 1.00 90.62 261 SER A C 1
ATOM 2118 O O . SER A 1 261 ? 8.798 3.339 -16.201 1.00 90.62 261 SER A O 1
ATOM 2120 N N . PHE A 1 262 ? 7.088 2.612 -17.474 1.00 90.75 262 PHE A N 1
ATOM 2121 C CA . PHE A 1 262 ? 7.701 1.346 -17.879 1.00 90.75 262 PHE A CA 1
ATOM 2122 C C . PHE A 1 262 ? 8.482 1.444 -19.195 1.00 90.75 262 PHE A C 1
ATOM 2124 O O . PHE A 1 262 ? 9.312 0.583 -19.465 1.00 90.75 262 PHE A O 1
ATOM 2131 N N . ASP A 1 263 ? 8.258 2.487 -19.998 1.00 83.25 263 ASP A N 1
ATOM 2132 C CA . ASP A 1 263 ? 8.943 2.720 -21.276 1.00 83.25 263 ASP A CA 1
ATOM 2133 C C . ASP A 1 263 ? 10.297 3.435 -21.083 1.00 83.25 263 ASP A C 1
ATOM 2135 O O . ASP A 1 263 ? 10.733 4.229 -21.919 1.00 83.25 263 ASP A O 1
ATOM 2139 N N . ILE A 1 264 ? 10.985 3.159 -19.970 1.00 70.31 264 ILE A N 1
ATOM 2140 C CA . ILE A 1 264 ? 12.373 3.589 -19.800 1.00 70.31 264 ILE A CA 1
ATOM 2141 C C . ILE A 1 264 ? 13.202 2.756 -20.777 1.00 70.31 264 ILE A C 1
ATOM 2143 O O . ILE A 1 264 ? 13.086 1.529 -20.741 1.00 70.31 264 ILE A O 1
ATOM 2147 N N . PRO A 1 265 ? 14.033 3.372 -21.640 1.00 59.34 265 PRO A N 1
ATOM 2148 C CA . PRO A 1 265 ? 14.970 2.612 -22.441 1.00 59.34 265 PRO A CA 1
ATOM 2149 C C . PRO A 1 265 ? 15.859 1.848 -21.467 1.00 59.34 265 PRO A C 1
ATOM 2151 O O . PRO A 1 265 ? 16.722 2.427 -20.803 1.00 59.34 265 PRO A O 1
ATOM 2154 N N . VAL A 1 266 ? 15.613 0.543 -21.354 1.00 53.97 266 VAL A N 1
ATOM 2155 C CA . VAL A 1 266 ? 16.615 -0.384 -20.859 1.00 53.97 266 VAL A CA 1
ATOM 2156 C C . VAL A 1 266 ? 17.729 -0.214 -21.871 1.00 53.97 266 VAL A C 1
ATOM 2158 O O . VAL A 1 266 ? 17.610 -0.670 -23.006 1.00 53.97 266 VAL A O 1
ATOM 2161 N N . VAL A 1 267 ? 18.740 0.580 -21.520 1.00 50.44 267 VAL A N 1
ATOM 2162 C CA . VAL A 1 267 ? 19.970 0.617 -22.292 1.00 50.44 267 VAL A CA 1
ATOM 2163 C C . VAL A 1 267 ? 20.436 -0.822 -22.226 1.00 50.44 267 VAL A C 1
ATOM 2165 O O . VAL A 1 267 ? 20.864 -1.270 -21.162 1.00 50.44 267 VAL A O 1
ATOM 2168 N N . GLU A 1 268 ? 20.214 -1.578 -23.304 1.00 43.75 268 GLU A N 1
ATOM 2169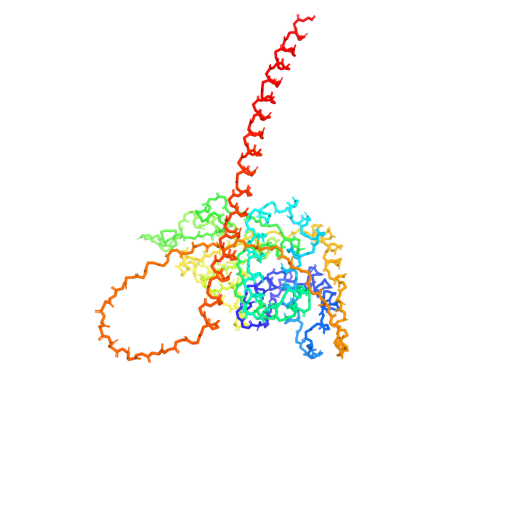 C CA . GLU A 1 268 ? 20.819 -2.884 -23.472 1.00 43.75 268 GLU A CA 1
ATOM 2170 C C . GLU A 1 268 ? 22.301 -2.611 -23.313 1.00 43.75 268 GLU A C 1
ATOM 2172 O O . GLU A 1 268 ? 22.946 -2.039 -24.193 1.00 43.75 268 GLU A O 1
ATOM 2177 N N . ALA A 1 269 ? 22.818 -2.916 -22.129 1.00 39.91 269 ALA A N 1
ATOM 2178 C CA . ALA A 1 269 ? 24.232 -2.988 -21.912 1.00 39.91 269 ALA A CA 1
ATOM 2179 C C . ALA A 1 269 ? 24.679 -4.131 -22.810 1.00 39.91 269 ALA A C 1
ATOM 2181 O O . ALA A 1 269 ? 24.656 -5.298 -22.421 1.00 39.91 269 ALA A O 1
ATOM 2182 N N . GLN A 1 270 ? 24.999 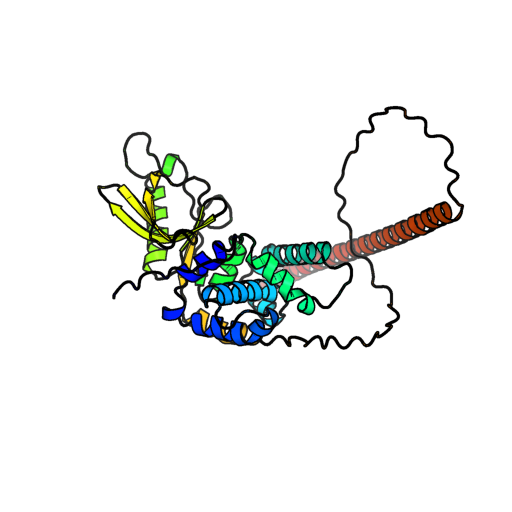-3.802 -24.058 1.00 34.56 270 GLN A N 1
ATOM 2183 C CA . GLN A 1 270 ? 25.843 -4.638 -24.870 1.00 34.56 270 GLN A CA 1
ATOM 2184 C C . GLN A 1 270 ? 27.125 -4.755 -24.059 1.00 34.56 270 GLN A C 1
ATOM 2186 O O . GLN A 1 270 ? 27.960 -3.856 -24.037 1.00 34.56 270 GLN A O 1
ATOM 2191 N N . LEU A 1 271 ? 27.232 -5.853 -23.314 1.00 36.22 271 LEU A N 1
ATOM 2192 C CA . LEU A 1 271 ? 28.460 -6.339 -22.713 1.00 36.22 271 LEU A CA 1
ATOM 2193 C C . LEU A 1 271 ? 29.377 -6.792 -23.859 1.00 36.22 271 LEU A C 1
ATOM 2195 O O . LEU A 1 271 ? 29.729 -7.961 -23.973 1.00 36.22 271 LEU A O 1
ATOM 2199 N N . SER A 1 272 ? 29.710 -5.884 -24.772 1.00 31.88 272 SER A N 1
ATOM 2200 C CA . SER A 1 272 ? 30.872 -6.017 -25.629 1.00 31.88 272 SER A CA 1
ATOM 2201 C C . SER A 1 272 ? 32.056 -5.531 -24.796 1.00 31.88 272 SER A C 1
ATOM 2203 O O . SER A 1 272 ? 32.057 -4.367 -24.390 1.00 31.88 272 SER A O 1
ATOM 2205 N N . PRO A 1 273 ? 33.047 -6.387 -24.499 1.00 37.03 273 PRO A N 1
ATOM 2206 C CA . PRO A 1 273 ? 34.248 -5.997 -23.777 1.00 37.03 273 PRO A CA 1
ATOM 2207 C C . PRO A 1 273 ? 35.160 -5.200 -24.717 1.00 37.03 273 PRO A C 1
ATOM 2209 O O . PRO A 1 273 ? 36.254 -5.636 -25.058 1.00 37.03 273 PRO A O 1
ATOM 2212 N N . GLU A 1 274 ? 34.706 -4.040 -25.178 1.00 40.38 274 GLU A N 1
ATOM 2213 C CA . GLU A 1 274 ? 35.611 -3.028 -25.694 1.00 40.38 274 GLU A CA 1
ATOM 2214 C C . GLU A 1 274 ? 35.945 -2.110 -24.529 1.00 40.38 274 GLU A C 1
ATOM 2216 O O . GLU A 1 274 ? 35.124 -1.338 -24.038 1.00 40.38 274 GLU A O 1
ATOM 2221 N N . VAL A 1 275 ? 37.168 -2.284 -24.034 1.00 37.94 275 VAL A N 1
ATOM 2222 C CA . VAL A 1 275 ? 37.801 -1.421 -23.044 1.00 37.94 275 VAL A CA 1
ATOM 2223 C C . VAL A 1 275 ? 37.904 -0.030 -23.662 1.00 37.94 275 VAL A C 1
ATOM 2225 O O . VAL A 1 275 ? 38.870 0.286 -24.353 1.00 37.94 275 VAL A O 1
ATOM 2228 N N . ILE A 1 276 ? 36.890 0.801 -23.446 1.00 34.62 276 ILE A N 1
ATOM 2229 C CA . ILE A 1 276 ? 36.991 2.229 -23.712 1.00 34.62 276 ILE A CA 1
ATOM 2230 C C . ILE A 1 276 ? 37.704 2.823 -22.501 1.00 34.62 276 ILE A C 1
ATOM 2232 O O . ILE A 1 276 ? 37.112 3.027 -21.443 1.00 34.62 276 ILE A O 1
ATOM 2236 N N . SER A 1 277 ? 39.003 3.072 -22.651 1.00 35.75 277 SER A N 1
ATOM 2237 C CA . SER A 1 277 ? 39.755 3.926 -21.739 1.00 35.75 277 SER A CA 1
ATOM 2238 C C . SER A 1 277 ? 39.222 5.352 -21.873 1.00 35.75 277 SER A C 1
ATOM 2240 O O . SER A 1 277 ? 39.639 6.097 -22.760 1.00 35.75 277 SER A O 1
ATOM 2242 N N . VAL A 1 278 ? 38.258 5.719 -21.032 1.00 34.62 278 VAL A N 1
ATOM 2243 C CA . VAL A 1 278 ? 37.839 7.111 -20.883 1.00 34.62 278 VAL A CA 1
ATOM 2244 C C . VAL A 1 278 ? 38.719 7.725 -19.800 1.00 34.62 278 VAL A C 1
ATOM 2246 O O . VAL A 1 278 ? 38.678 7.300 -18.647 1.00 34.62 278 VAL A O 1
ATOM 2249 N N . GLU A 1 279 ? 39.544 8.702 -20.175 1.00 37.16 279 GLU A N 1
ATOM 2250 C CA . GLU A 1 279 ? 40.203 9.587 -19.215 1.00 37.16 279 GLU A CA 1
ATOM 2251 C C . GLU A 1 279 ? 39.115 10.308 -18.409 1.00 37.16 279 GLU A C 1
ATOM 2253 O O . GLU A 1 279 ? 38.336 11.093 -18.948 1.00 37.16 279 GLU A O 1
ATOM 2258 N N . ALA A 1 280 ? 39.010 9.982 -17.122 1.00 33.81 280 ALA A N 1
ATOM 2259 C CA . ALA A 1 280 ? 38.028 10.581 -16.234 1.00 33.81 280 ALA A CA 1
ATOM 2260 C C . ALA A 1 280 ? 38.430 12.024 -15.887 1.00 33.81 280 ALA A C 1
ATOM 2262 O O . ALA A 1 280 ? 39.483 12.255 -15.290 1.00 33.81 280 ALA A O 1
ATOM 2263 N N . GLU A 1 281 ? 37.568 12.993 -16.201 1.00 36.16 281 GLU A N 1
ATOM 2264 C CA . GLU A 1 281 ? 37.608 14.304 -15.548 1.00 36.16 281 GLU A CA 1
ATOM 2265 C C . GLU A 1 281 ? 37.125 14.171 -14.089 1.00 36.16 281 GLU A C 1
ATOM 2267 O O . GLU A 1 281 ? 36.153 13.453 -13.821 1.00 36.16 281 GLU A O 1
ATOM 2272 N N . PRO A 1 282 ? 37.766 14.849 -13.120 1.00 34.22 282 PRO A N 1
ATOM 2273 C CA . PRO A 1 282 ? 37.415 14.704 -11.716 1.00 34.22 282 PRO A CA 1
ATOM 2274 C C . PRO A 1 282 ? 36.079 15.399 -11.415 1.00 34.22 282 PRO A C 1
ATOM 2276 O O . PRO A 1 282 ? 35.942 16.617 -11.532 1.00 34.22 282 PRO A O 1
ATOM 2279 N N . LEU A 1 283 ? 35.088 14.614 -10.986 1.00 38.12 283 LEU A N 1
ATOM 2280 C CA . LEU A 1 283 ? 33.815 15.116 -10.466 1.00 38.12 283 LEU A CA 1
ATOM 2281 C C . LEU A 1 283 ? 33.964 15.647 -9.029 1.00 38.12 283 LEU A C 1
ATOM 2283 O O . LEU A 1 283 ? 34.705 15.104 -8.211 1.00 38.12 283 LEU A O 1
ATOM 2287 N N . ALA A 1 284 ? 33.227 16.722 -8.733 1.00 38.62 284 ALA A N 1
ATOM 2288 C CA . ALA A 1 284 ? 33.252 17.443 -7.461 1.00 38.62 284 ALA A CA 1
ATOM 2289 C C . ALA A 1 284 ? 32.751 16.597 -6.263 1.00 38.62 284 ALA A C 1
ATOM 2291 O O . ALA A 1 284 ? 31.804 15.824 -6.419 1.00 38.62 284 ALA A O 1
ATOM 2292 N N . PRO A 1 285 ? 33.304 16.779 -5.047 1.00 43.78 285 PRO A N 1
ATOM 2293 C CA . PRO A 1 285 ? 32.964 15.940 -3.901 1.00 43.78 285 PRO A CA 1
ATOM 2294 C C . PRO A 1 285 ? 31.677 16.371 -3.184 1.00 43.78 285 PRO A C 1
ATOM 2296 O O . PRO A 1 285 ? 31.402 17.560 -2.988 1.00 43.78 285 PRO A O 1
ATOM 2299 N N . HIS A 1 286 ? 30.910 15.369 -2.745 1.00 38.62 286 HIS A N 1
ATOM 2300 C CA . HIS A 1 286 ? 29.731 15.504 -1.890 1.00 38.62 286 HIS A CA 1
ATOM 2301 C C . HIS A 1 286 ? 30.062 15.321 -0.396 1.00 38.62 286 HIS A C 1
ATOM 2303 O O . HIS A 1 286 ? 31.019 14.651 -0.019 1.00 38.62 286 HIS A O 1
ATOM 2309 N N . GLN A 1 287 ? 29.244 15.968 0.442 1.00 37.56 287 GLN A N 1
ATOM 2310 C CA . GLN A 1 287 ? 29.373 16.115 1.895 1.00 37.56 287 GLN A CA 1
ATOM 2311 C C . GLN A 1 287 ? 29.252 14.786 2.661 1.00 37.56 287 GLN A C 1
ATOM 2313 O O . GLN A 1 287 ? 28.256 14.078 2.531 1.00 37.56 287 GLN A O 1
ATOM 2318 N N . ILE A 1 288 ? 30.215 14.520 3.549 1.00 34.34 288 ILE A N 1
ATOM 2319 C CA . ILE A 1 288 ? 30.143 13.474 4.579 1.00 34.34 288 ILE A CA 1
ATOM 2320 C C . ILE A 1 288 ? 29.511 14.077 5.843 1.00 34.34 288 ILE A C 1
ATOM 2322 O O . ILE A 1 288 ? 30.016 15.054 6.400 1.00 34.34 288 ILE A O 1
ATOM 2326 N N . VAL A 1 289 ? 28.411 13.486 6.312 1.00 32.84 289 VAL A N 1
ATOM 2327 C CA . VAL A 1 289 ? 27.784 13.809 7.603 1.00 32.84 289 VAL A CA 1
ATOM 2328 C C . VAL A 1 289 ? 28.623 13.184 8.722 1.00 32.84 289 VAL A C 1
ATOM 2330 O O . VAL A 1 289 ? 28.770 11.967 8.787 1.00 32.84 289 VAL A O 1
ATOM 2333 N N . LYS A 1 290 ? 29.178 14.016 9.612 1.00 33.56 290 LYS A N 1
ATOM 2334 C CA . LYS A 1 290 ? 29.924 13.574 10.800 1.00 33.56 290 LYS A CA 1
ATOM 2335 C C . LYS A 1 290 ? 28.987 12.864 11.787 1.00 33.56 290 LYS A C 1
ATOM 2337 O O . LYS A 1 290 ? 28.108 13.505 12.357 1.00 33.56 290 LYS A O 1
ATOM 2342 N N . GLN A 1 291 ? 29.210 11.574 12.040 1.00 30.83 291 GLN A N 1
ATOM 2343 C CA . GLN A 1 291 ? 28.819 10.946 13.303 1.00 30.83 291 GLN A CA 1
ATOM 2344 C C . GLN A 1 291 ? 29.980 11.106 14.289 1.00 30.83 291 GLN A C 1
ATOM 2346 O O . GLN A 1 291 ? 31.107 10.710 13.999 1.00 30.83 291 GLN A O 1
ATOM 2351 N N . ASN A 1 292 ? 29.713 11.727 15.438 1.00 32.34 292 ASN A N 1
ATOM 2352 C CA . ASN A 1 292 ? 30.676 11.825 16.528 1.00 32.34 292 ASN A CA 1
ATOM 2353 C C . ASN A 1 292 ? 30.780 10.455 17.204 1.00 32.34 292 ASN A C 1
ATOM 2355 O O . ASN A 1 292 ? 29.903 10.085 17.982 1.00 32.34 292 ASN A O 1
ATOM 2359 N N . VAL A 1 293 ? 31.840 9.711 16.896 1.00 28.91 293 VAL A N 1
ATOM 2360 C CA . VAL A 1 293 ? 32.277 8.576 17.709 1.00 28.91 293 VAL A CA 1
ATOM 2361 C C . VAL A 1 293 ? 33.327 9.113 18.671 1.00 28.91 293 VAL A C 1
ATOM 2363 O O . VAL A 1 293 ? 34.422 9.489 18.258 1.00 28.91 293 VAL A O 1
ATOM 2366 N N . THR A 1 294 ? 32.971 9.202 19.948 1.00 30.94 294 THR A N 1
ATOM 2367 C CA . THR A 1 294 ? 33.938 9.409 21.025 1.00 30.94 294 THR A CA 1
ATOM 2368 C C . THR A 1 294 ? 34.600 8.059 21.272 1.00 30.94 294 THR A C 1
ATOM 2370 O O . THR A 1 294 ? 33.950 7.138 21.759 1.00 30.94 294 THR A O 1
ATOM 2373 N N . ILE A 1 295 ? 35.857 7.915 20.862 1.00 30.92 295 ILE A N 1
ATOM 2374 C CA . ILE A 1 295 ? 36.695 6.786 21.266 1.00 30.92 295 ILE A CA 1
ATOM 2375 C C . ILE A 1 295 ? 37.388 7.242 22.549 1.00 30.92 295 ILE A C 1
ATOM 2377 O O . ILE A 1 295 ? 38.178 8.183 22.517 1.00 30.92 295 ILE A O 1
ATOM 2381 N N . GLU A 1 296 ? 37.025 6.636 23.676 1.00 30.92 296 GLU A N 1
ATOM 2382 C CA . GLU A 1 296 ? 37.817 6.720 24.900 1.00 30.92 296 GLU A CA 1
ATOM 2383 C C . GLU A 1 296 ? 39.022 5.787 24.719 1.00 30.92 296 GLU A C 1
ATOM 2385 O O . GLU A 1 296 ? 38.863 4.586 24.503 1.00 30.92 296 GLU A O 1
ATOM 2390 N N . GLU A 1 297 ? 40.224 6.364 24.708 1.00 34.53 297 GLU A N 1
ATOM 2391 C CA . GLU A 1 297 ? 41.484 5.623 24.693 1.00 34.53 297 GLU A CA 1
ATOM 2392 C C . GLU A 1 297 ? 41.732 5.043 26.093 1.00 34.53 297 GLU A C 1
ATOM 2394 O O . GLU A 1 297 ? 42.057 5.774 27.029 1.00 34.53 297 GLU A O 1
ATOM 2399 N N . GLU A 1 298 ? 41.582 3.726 26.242 1.00 31.47 298 GLU A N 1
ATOM 2400 C CA . GLU A 1 298 ? 42.227 2.983 27.326 1.00 31.47 298 GLU A CA 1
ATOM 2401 C C . GLU A 1 298 ? 43.677 2.684 26.914 1.00 31.47 298 GLU A C 1
ATOM 2403 O O . GLU A 1 298 ? 43.946 1.956 25.956 1.00 31.47 298 GLU A O 1
ATOM 2408 N N . GLU A 1 299 ? 44.620 3.290 27.637 1.00 38.66 299 GLU A N 1
ATOM 2409 C CA . GLU A 1 299 ? 46.049 3.004 27.548 1.00 38.66 299 GLU A CA 1
ATOM 2410 C C . GLU A 1 299 ? 46.348 1.603 28.110 1.00 38.66 299 GLU A C 1
ATOM 2412 O O . GLU A 1 299 ? 46.488 1.426 29.319 1.00 38.66 299 GLU A O 1
ATOM 2417 N N . GLU A 1 300 ? 46.550 0.612 27.241 1.00 36.88 300 GLU A N 1
ATOM 2418 C CA . GLU A 1 300 ? 47.362 -0.560 27.582 1.00 36.88 300 GLU A CA 1
ATOM 2419 C C . GLU A 1 300 ? 48.609 -0.619 26.697 1.00 36.88 300 GLU A C 1
ATOM 2421 O O . GLU A 1 300 ? 48.569 -0.761 25.473 1.00 36.88 300 GLU A O 1
ATOM 2426 N N . GLY A 1 301 ? 49.758 -0.466 27.358 1.00 43.03 301 GLY A N 1
ATOM 2427 C CA . GLY A 1 301 ? 51.075 -0.430 26.748 1.00 43.03 301 GLY A CA 1
ATOM 2428 C C . GLY A 1 301 ? 51.486 -1.767 26.134 1.00 43.03 301 GLY A C 1
ATOM 2429 O O . GLY A 1 301 ? 51.855 -2.704 26.839 1.00 43.03 301 GLY A O 1
ATOM 2430 N N . GLY A 1 302 ? 51.547 -1.801 24.805 1.00 34.72 302 GLY A N 1
ATOM 2431 C CA . GLY A 1 302 ? 52.308 -2.777 24.031 1.00 34.72 302 GLY A CA 1
ATOM 2432 C C . GLY A 1 302 ? 53.469 -2.090 23.315 1.00 34.72 302 GLY A C 1
ATOM 2433 O O . GLY A 1 302 ? 53.257 -1.313 22.389 1.00 34.72 302 GLY A O 1
ATOM 2434 N N . LYS A 1 303 ? 54.710 -2.367 23.736 1.00 43.72 303 LYS A N 1
ATOM 2435 C CA . LYS A 1 303 ? 55.918 -1.972 22.997 1.00 43.72 303 LYS A CA 1
ATOM 2436 C C . LYS A 1 303 ? 55.951 -2.722 21.662 1.00 43.72 303 LYS A C 1
ATOM 2438 O O . LYS A 1 303 ? 56.159 -3.931 21.660 1.00 43.72 303 LYS A O 1
ATOM 2443 N N . PHE A 1 304 ? 55.790 -2.005 20.553 1.00 37.34 304 PHE A N 1
ATOM 2444 C CA . PHE A 1 304 ? 56.185 -2.486 19.232 1.00 37.34 304 PHE A CA 1
ATOM 2445 C C . PHE A 1 304 ? 57.495 -1.815 18.835 1.00 37.34 304 PHE A C 1
ATOM 2447 O O . PHE A 1 304 ? 57.590 -0.589 18.773 1.00 37.34 304 PHE A O 1
ATOM 2454 N N . ASP A 1 305 ? 58.506 -2.649 18.618 1.00 41.75 305 ASP A N 1
ATOM 2455 C CA . ASP A 1 305 ? 59.807 -2.253 18.105 1.00 41.75 305 ASP A CA 1
ATOM 2456 C C . ASP A 1 305 ? 59.692 -1.681 16.682 1.00 41.75 305 ASP A C 1
ATOM 2458 O O . ASP A 1 305 ? 58.899 -2.145 15.861 1.00 41.75 305 ASP A O 1
ATOM 2462 N N . ASN A 1 306 ? 60.511 -0.656 16.443 1.00 46.94 306 ASN A N 1
ATOM 2463 C CA . ASN A 1 306 ? 60.794 0.060 15.198 1.00 46.94 306 ASN A CA 1
ATOM 2464 C C . ASN A 1 306 ? 60.338 -0.633 13.901 1.00 46.94 306 ASN A C 1
ATOM 2466 O O . ASN A 1 306 ? 61.047 -1.472 13.345 1.00 46.94 306 ASN A O 1
ATOM 2470 N N . ILE A 1 307 ? 59.205 -0.181 13.361 1.00 41.78 307 ILE A N 1
ATOM 2471 C CA . ILE A 1 307 ? 58.884 -0.338 11.941 1.00 41.78 307 ILE A CA 1
ATOM 2472 C C . ILE A 1 307 ? 59.325 0.954 11.249 1.00 41.78 307 ILE A C 1
ATOM 2474 O O . ILE A 1 307 ? 58.685 1.995 11.401 1.00 41.78 307 ILE A O 1
ATOM 2478 N N . GLU A 1 308 ? 60.436 0.900 10.512 1.00 45.81 308 GLU A N 1
ATOM 2479 C CA . GLU A 1 308 ? 60.806 1.957 9.568 1.00 45.81 308 GLU A CA 1
ATOM 2480 C C . GLU A 1 308 ? 59.758 1.987 8.449 1.00 45.81 308 GLU A C 1
ATOM 2482 O O . GLU A 1 308 ? 59.703 1.113 7.582 1.00 45.81 308 GLU A O 1
ATOM 2487 N N . PHE A 1 309 ? 58.870 2.979 8.498 1.00 43.91 309 PHE A N 1
ATOM 2488 C CA . PHE A 1 309 ? 57.956 3.260 7.400 1.00 43.91 309 PHE A CA 1
ATOM 2489 C C . PHE A 1 309 ? 58.761 3.850 6.243 1.00 43.91 309 PHE A C 1
ATOM 2491 O O . PHE A 1 309 ? 59.444 4.854 6.421 1.00 43.91 309 PHE A O 1
ATOM 2498 N N . SER A 1 310 ? 58.668 3.245 5.056 1.00 47.59 310 SER A N 1
ATOM 2499 C CA . SER A 1 310 ? 59.283 3.800 3.847 1.00 47.59 310 SER A CA 1
ATOM 2500 C C . SER A 1 310 ? 58.758 5.215 3.582 1.00 47.59 310 SER A C 1
ATOM 2502 O O . SER A 1 310 ? 57.545 5.434 3.689 1.00 47.59 310 SER A O 1
ATOM 2504 N N . ASP A 1 311 ? 59.633 6.128 3.155 1.00 51.16 311 ASP A N 1
ATOM 2505 C CA . ASP A 1 311 ? 59.331 7.543 2.873 1.00 51.16 311 ASP A CA 1
ATOM 2506 C C . ASP A 1 311 ? 58.085 7.756 1.977 1.00 51.16 311 ASP A C 1
ATOM 2508 O 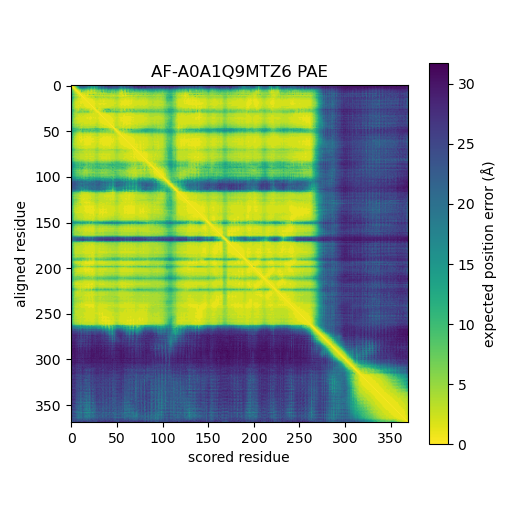O . ASP A 1 311 ? 57.354 8.738 2.130 1.00 51.16 311 ASP A O 1
ATOM 2512 N N . ASP A 1 312 ? 57.745 6.780 1.128 1.00 47.38 312 ASP A N 1
ATOM 2513 C CA . ASP A 1 312 ? 56.538 6.766 0.286 1.00 47.38 312 ASP A CA 1
ATOM 2514 C C . ASP A 1 312 ? 55.201 6.787 1.059 1.00 47.38 312 ASP A C 1
ATOM 2516 O O . ASP A 1 312 ? 54.186 7.266 0.543 1.00 47.38 312 ASP A O 1
ATOM 2520 N N . VAL A 1 313 ? 55.152 6.271 2.292 1.00 48.66 313 VAL A N 1
ATOM 2521 C CA . VAL A 1 313 ? 53.924 6.244 3.114 1.00 48.66 313 VAL A CA 1
ATOM 2522 C C . VAL A 1 313 ? 53.702 7.587 3.813 1.00 48.66 313 VAL A C 1
ATOM 2524 O O . VAL A 1 313 ? 52.557 8.013 3.988 1.00 48.66 313 VAL A O 1
ATOM 2527 N N . VAL A 1 314 ? 54.785 8.283 4.169 1.00 54.03 314 VAL A N 1
ATOM 2528 C CA . VAL A 1 314 ? 54.735 9.626 4.765 1.00 54.03 314 VAL A CA 1
ATOM 2529 C C . VAL A 1 314 ? 54.272 10.642 3.719 1.00 54.03 314 VAL A C 1
ATOM 2531 O O . VAL A 1 314 ? 53.345 11.410 3.981 1.00 54.03 314 VAL A O 1
ATOM 2534 N N . PHE A 1 315 ? 54.799 10.554 2.494 1.00 51.75 315 PHE A N 1
ATOM 2535 C CA . PHE A 1 315 ? 54.431 11.451 1.394 1.00 51.75 315 PHE A CA 1
ATOM 2536 C C . PHE A 1 315 ? 52.939 11.353 1.014 1.00 51.75 315 PHE A C 1
ATOM 2538 O O . PHE A 1 315 ? 52.279 12.357 0.739 1.00 51.75 315 PHE A O 1
ATOM 2545 N N . LYS A 1 316 ? 52.357 10.144 1.069 1.00 63.41 316 LYS A N 1
ATOM 2546 C CA . LYS A 1 316 ? 50.923 9.928 0.799 1.00 63.41 316 LYS A CA 1
ATOM 2547 C C . LYS A 1 316 ? 50.008 10.502 1.886 1.00 63.41 316 LYS A C 1
ATOM 2549 O O . LYS A 1 316 ? 48.901 10.931 1.565 1.00 63.41 316 LYS A O 1
ATOM 2554 N N . LYS A 1 317 ? 50.453 10.557 3.148 1.00 66.44 317 LYS A N 1
ATOM 2555 C CA . LYS A 1 317 ? 49.676 11.165 4.244 1.00 66.44 317 LYS A CA 1
ATOM 2556 C C . LYS A 1 317 ? 49.604 12.684 4.124 1.00 66.44 317 LYS A C 1
ATOM 2558 O O . LYS A 1 317 ? 48.528 13.243 4.317 1.00 66.44 317 LYS A O 1
ATOM 2563 N N . GLU A 1 318 ? 50.706 13.343 3.774 1.00 74.25 318 GLU A N 1
ATOM 2564 C CA . GLU A 1 318 ? 50.728 14.802 3.600 1.00 74.25 318 GLU A CA 1
ATOM 2565 C C . GLU A 1 318 ? 49.890 15.245 2.398 1.00 74.25 318 GLU A C 1
ATOM 2567 O O . GLU A 1 318 ? 49.078 16.165 2.516 1.00 74.25 318 GLU A O 1
ATOM 2572 N N . ALA A 1 319 ? 50.002 14.538 1.268 1.00 72.56 319 ALA A N 1
ATOM 2573 C CA . ALA A 1 319 ? 49.182 14.806 0.089 1.00 72.56 319 ALA A CA 1
ATOM 2574 C C . ALA A 1 319 ? 47.680 14.631 0.380 1.00 72.56 319 ALA A C 1
ATOM 2576 O O . ALA A 1 319 ? 46.866 15.471 -0.010 1.00 72.56 319 ALA A O 1
ATOM 2577 N N . PHE A 1 320 ? 47.310 13.580 1.116 1.00 70.19 320 PHE A N 1
ATOM 2578 C CA . PHE A 1 320 ? 45.923 13.337 1.509 1.00 70.19 320 PHE A CA 1
ATOM 2579 C C . PHE A 1 320 ? 45.404 14.385 2.505 1.00 70.19 320 PHE A C 1
ATOM 2581 O O . PHE A 1 320 ? 44.303 14.908 2.335 1.00 70.19 320 PHE A O 1
ATOM 2588 N N . ALA A 1 321 ? 46.206 14.767 3.505 1.00 77.81 321 ALA A N 1
ATOM 2589 C CA . ALA A 1 321 ? 45.851 15.827 4.451 1.00 77.81 321 ALA A CA 1
ATOM 2590 C C . ALA A 1 321 ? 45.642 17.179 3.747 1.00 77.81 321 ALA A C 1
ATOM 2592 O O . ALA A 1 321 ? 44.699 17.909 4.062 1.00 77.81 321 ALA A O 1
ATOM 2593 N N . GLN A 1 322 ? 46.477 17.488 2.752 1.00 86.62 322 GLN A N 1
ATOM 2594 C CA . GLN A 1 322 ? 46.342 18.698 1.950 1.00 86.62 322 GLN A CA 1
ATOM 2595 C C . GLN A 1 322 ? 45.076 18.672 1.081 1.00 86.62 322 GLN A C 1
ATOM 2597 O O . GLN A 1 322 ? 44.379 19.683 1.012 1.00 86.62 322 GLN A O 1
ATOM 2602 N N . GLN A 1 323 ? 44.726 17.525 0.486 1.00 83.75 323 GLN A N 1
ATOM 2603 C CA . GLN A 1 323 ? 43.463 17.361 -0.245 1.00 83.75 323 GLN A CA 1
ATOM 2604 C C . GLN A 1 323 ? 42.247 17.566 0.665 1.00 83.75 323 GLN A C 1
ATOM 2606 O O . GLN A 1 323 ? 41.352 18.332 0.312 1.00 83.75 323 GLN A O 1
ATOM 2611 N N . ILE A 1 324 ? 42.226 16.959 1.859 1.00 82.31 324 ILE A N 1
ATOM 2612 C CA . ILE A 1 324 ? 41.136 17.164 2.827 1.00 82.31 324 ILE A CA 1
ATOM 2613 C C . ILE A 1 324 ? 41.001 18.645 3.183 1.00 82.31 324 ILE A C 1
ATOM 2615 O O . ILE A 1 324 ? 39.888 19.170 3.207 1.00 82.31 324 ILE A O 1
ATOM 2619 N N . LYS A 1 325 ? 42.118 19.335 3.434 1.00 89.06 325 LYS A N 1
ATOM 2620 C CA . LYS A 1 325 ? 42.108 20.765 3.753 1.00 89.06 325 LYS A CA 1
ATOM 2621 C C . LYS A 1 325 ? 41.490 21.595 2.625 1.00 89.06 325 LYS A C 1
ATOM 2623 O O . LYS A 1 325 ? 40.605 22.398 2.895 1.00 89.06 325 LYS A O 1
ATOM 2628 N N . THR A 1 326 ? 41.883 21.348 1.374 1.00 89.31 326 THR A N 1
ATOM 2629 C CA . THR A 1 326 ? 41.298 22.027 0.207 1.00 89.31 326 THR A CA 1
ATOM 2630 C C . THR A 1 326 ? 39.788 21.806 0.114 1.00 89.31 326 THR A C 1
ATOM 2632 O O . THR A 1 326 ? 39.045 22.761 -0.099 1.00 89.31 326 THR A O 1
ATOM 2635 N N . LEU A 1 327 ? 39.309 20.580 0.346 1.00 83.19 327 LEU A N 1
ATOM 2636 C CA . LEU A 1 327 ? 37.872 20.296 0.327 1.00 83.19 327 LEU A CA 1
ATOM 2637 C C . LEU A 1 327 ? 37.112 20.995 1.458 1.00 83.19 327 LEU A C 1
ATOM 2639 O O . LEU A 1 327 ? 36.000 21.478 1.246 1.00 83.19 327 LEU A O 1
ATOM 2643 N N . LEU A 1 328 ? 37.703 21.081 2.651 1.00 83.75 328 LEU A N 1
ATOM 2644 C CA . LEU A 1 328 ? 37.112 21.813 3.773 1.00 8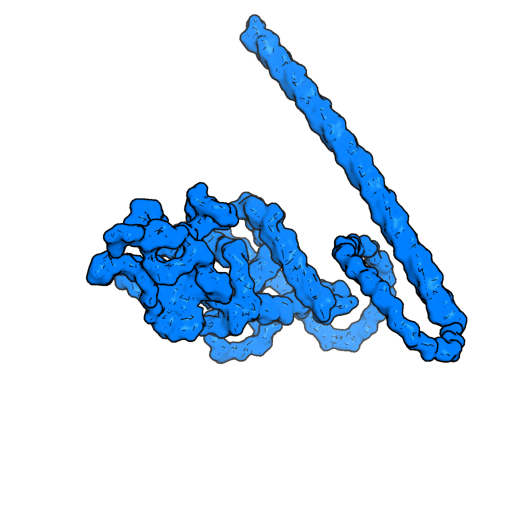3.75 328 LEU A CA 1
ATOM 2645 C C . LEU A 1 328 ? 37.019 23.318 3.485 1.00 83.75 328 LEU A C 1
ATOM 2647 O O . LEU A 1 328 ? 35.987 23.924 3.780 1.00 83.75 328 LEU A O 1
ATOM 2651 N N . ASP A 1 329 ? 38.044 23.898 2.860 1.00 89.81 329 ASP A N 1
ATOM 2652 C CA . ASP A 1 329 ? 38.053 25.310 2.465 1.00 89.81 329 ASP A CA 1
ATOM 2653 C C . ASP A 1 329 ? 36.985 25.601 1.387 1.00 89.81 329 ASP A C 1
ATOM 2655 O O . ASP A 1 329 ? 36.265 26.602 1.466 1.00 89.81 329 ASP A O 1
ATOM 2659 N N . GLU A 1 330 ? 36.797 24.699 0.416 1.00 89.56 330 GLU A N 1
ATOM 2660 C CA . GLU A 1 330 ? 35.730 24.812 -0.589 1.00 89.56 330 GLU A CA 1
ATOM 2661 C C . GLU A 1 330 ? 34.323 24.741 0.021 1.00 89.56 330 GLU A C 1
ATOM 2663 O O . GLU A 1 330 ? 33.429 25.492 -0.386 1.00 89.56 330 GLU A O 1
ATOM 2668 N N . VAL A 1 331 ? 34.112 23.846 0.992 1.00 84.69 331 VAL A N 1
ATOM 2669 C CA . VAL A 1 331 ? 32.836 23.734 1.714 1.00 84.69 331 VAL A CA 1
ATOM 2670 C C . VAL A 1 331 ? 32.558 25.013 2.504 1.00 84.69 331 VAL A C 1
ATOM 2672 O O . VAL A 1 331 ? 31.465 25.566 2.382 1.00 84.69 331 VAL A O 1
ATOM 2675 N N . ALA A 1 332 ? 33.550 25.541 3.228 1.00 87.38 332 ALA A N 1
ATOM 2676 C CA . ALA A 1 332 ? 33.408 26.785 3.984 1.00 87.38 332 ALA A CA 1
ATOM 2677 C C . ALA A 1 332 ? 33.046 27.978 3.080 1.00 87.38 332 ALA A C 1
ATOM 2679 O O . ALA A 1 332 ? 32.160 28.772 3.407 1.00 87.38 332 ALA A O 1
ATOM 2680 N N . MET A 1 333 ? 33.667 28.072 1.900 1.00 91.44 333 MET A N 1
ATOM 2681 C CA . MET A 1 333 ? 33.341 29.104 0.914 1.00 91.44 333 MET A CA 1
ATOM 2682 C C . MET A 1 333 ? 31.902 28.965 0.385 1.00 91.44 333 MET A C 1
ATOM 2684 O O . MET A 1 333 ? 31.192 29.966 0.251 1.00 91.44 333 MET A O 1
ATOM 2688 N N . LYS A 1 334 ? 31.440 27.740 0.096 1.00 88.12 334 LYS A N 1
ATOM 2689 C CA . LYS A 1 334 ? 30.055 27.490 -0.350 1.00 88.12 334 LYS A CA 1
ATOM 2690 C C . LYS A 1 334 ? 29.033 27.834 0.739 1.00 88.12 334 LYS A C 1
ATOM 2692 O O . LYS A 1 334 ? 27.999 28.425 0.419 1.00 88.12 334 LYS A O 1
ATOM 2697 N N . ASP A 1 335 ? 29.333 27.546 2.003 1.00 85.88 335 ASP A N 1
ATOM 2698 C CA . ASP A 1 335 ? 28.477 27.895 3.145 1.00 85.88 335 ASP A CA 1
ATOM 2699 C C . ASP A 1 335 ? 28.371 29.414 3.345 1.00 85.88 335 ASP A C 1
ATOM 2701 O O . ASP A 1 335 ? 27.277 29.942 3.587 1.00 85.88 335 ASP A O 1
ATOM 2705 N N . GLN A 1 336 ? 29.470 30.149 3.155 1.00 91.38 336 GLN A N 1
ATOM 2706 C CA . GLN A 1 336 ? 29.447 31.612 3.170 1.00 91.38 336 GLN A CA 1
ATOM 2707 C C . GLN A 1 336 ? 28.565 32.170 2.040 1.00 91.38 336 GLN A C 1
ATOM 2709 O O . GLN A 1 336 ? 27.681 32.992 2.289 1.00 91.38 336 GLN A O 1
ATOM 2714 N N . GLN A 1 337 ? 28.724 31.672 0.808 1.00 90.69 337 GLN A N 1
ATOM 2715 C CA . GLN A 1 337 ? 27.890 32.085 -0.328 1.00 90.69 337 GLN A CA 1
ATOM 2716 C C . GLN A 1 337 ? 26.402 31.770 -0.111 1.00 90.69 337 GLN A C 1
ATOM 2718 O O . GLN A 1 337 ? 25.528 32.542 -0.523 1.00 90.69 337 GLN A O 1
ATOM 2723 N N . LEU A 1 338 ? 26.088 30.633 0.518 1.00 87.12 338 LEU A N 1
ATOM 2724 C CA . LEU A 1 338 ? 24.717 30.262 0.859 1.00 87.12 338 LEU A CA 1
ATOM 2725 C C . LEU A 1 338 ? 24.129 31.210 1.914 1.00 87.12 338 LEU A C 1
ATOM 2727 O O . LEU A 1 338 ? 22.978 31.633 1.784 1.00 87.12 338 LEU A O 1
ATOM 2731 N N . THR A 1 339 ? 24.929 31.593 2.909 1.00 89.31 339 THR A N 1
ATOM 2732 C CA . THR A 1 339 ? 24.550 32.562 3.946 1.00 89.31 339 THR A CA 1
ATOM 2733 C C . THR A 1 339 ? 24.220 33.924 3.332 1.00 89.31 339 THR A C 1
ATOM 2735 O O . THR A 1 339 ? 23.122 34.440 3.545 1.00 89.31 339 THR A O 1
ATOM 2738 N N . GLU A 1 340 ? 25.078 34.447 2.453 1.00 92.12 340 GLU A N 1
ATOM 2739 C CA . GLU A 1 340 ? 24.839 35.714 1.744 1.00 92.12 340 GLU A CA 1
ATOM 2740 C C . GLU A 1 340 ? 23.573 35.677 0.866 1.00 92.12 340 GLU A C 1
ATOM 2742 O O . GLU A 1 340 ? 22.805 36.645 0.799 1.00 92.12 340 GLU A O 1
ATOM 2747 N N . LYS A 1 341 ? 23.312 34.550 0.185 1.00 91.81 341 LYS A N 1
ATOM 2748 C CA . LYS A 1 341 ? 22.077 34.359 -0.599 1.00 91.81 341 LYS A CA 1
ATOM 2749 C C . LYS A 1 341 ? 20.834 34.357 0.292 1.00 91.81 341 LYS A C 1
ATOM 2751 O O . LYS A 1 341 ? 19.818 34.948 -0.084 1.00 91.81 341 LYS A O 1
ATOM 2756 N N . ASN A 1 342 ? 20.908 33.730 1.464 1.00 86.81 342 ASN A N 1
ATOM 2757 C CA . ASN A 1 342 ? 19.806 33.692 2.422 1.00 86.81 342 ASN A CA 1
ATOM 2758 C C . ASN A 1 342 ? 19.508 35.075 3.011 1.00 86.81 342 ASN A C 1
ATOM 2760 O O . ASN A 1 342 ? 18.340 35.455 3.107 1.00 86.81 342 ASN A O 1
ATOM 2764 N N . GLU A 1 343 ? 20.532 35.867 3.326 1.00 93.50 343 GLU A N 1
ATOM 2765 C CA . GLU A 1 343 ? 20.360 37.249 3.783 1.00 93.50 343 GLU A CA 1
ATOM 2766 C C . GLU A 1 343 ? 19.700 38.128 2.712 1.00 93.50 343 GLU A C 1
ATOM 2768 O O . GLU A 1 343 ? 18.715 38.819 2.997 1.00 93.50 343 GLU A O 1
ATOM 2773 N N . LYS A 1 344 ? 20.146 38.026 1.449 1.00 94.56 344 LYS A N 1
ATOM 2774 C CA . LYS A 1 344 ? 19.493 38.704 0.312 1.00 94.56 344 LYS A CA 1
ATOM 2775 C C . LYS A 1 344 ? 18.027 38.291 0.161 1.00 94.56 344 LYS A C 1
ATOM 2777 O O . LYS A 1 344 ? 17.169 39.141 -0.081 1.00 94.56 344 LYS A O 1
ATOM 2782 N N . LEU A 1 345 ? 17.711 37.006 0.330 1.00 90.75 345 LEU A N 1
ATOM 2783 C CA . LEU A 1 345 ? 16.335 36.507 0.262 1.00 90.75 345 LEU A CA 1
ATOM 2784 C C . LEU A 1 345 ? 15.457 37.064 1.395 1.00 90.75 345 LEU A C 1
ATOM 2786 O O . LEU A 1 345 ? 14.291 37.397 1.167 1.00 90.75 345 LEU A O 1
ATOM 2790 N N . ILE A 1 346 ? 15.997 37.173 2.612 1.00 90.81 346 ILE A N 1
ATOM 2791 C CA . ILE A 1 346 ? 15.298 37.766 3.761 1.00 90.81 346 ILE A CA 1
ATOM 2792 C C . ILE A 1 346 ? 14.989 39.242 3.494 1.00 90.81 346 ILE A C 1
ATOM 2794 O O . ILE A 1 346 ? 13.864 39.684 3.742 1.00 90.81 346 ILE A O 1
ATOM 2798 N N . GLU A 1 347 ? 15.942 39.989 2.940 1.00 95.06 347 GLU A N 1
ATOM 2799 C CA . GLU A 1 347 ? 15.751 41.402 2.611 1.00 95.06 347 GLU A CA 1
ATOM 2800 C C . GLU A 1 347 ? 14.690 41.601 1.516 1.00 95.06 347 GLU A C 1
ATOM 2802 O O . GLU A 1 347 ? 13.755 42.388 1.687 1.00 95.06 347 GLU A O 1
ATOM 2807 N N . LEU A 1 348 ? 14.721 40.794 0.449 1.00 94.38 348 LEU A N 1
ATOM 2808 C CA . LEU A 1 348 ? 13.679 40.811 -0.587 1.00 94.38 348 LEU A CA 1
ATOM 2809 C C . LEU A 1 348 ? 12.280 40.520 -0.015 1.00 94.38 348 LEU A C 1
ATOM 2811 O O . LEU A 1 348 ? 11.301 41.175 -0.387 1.00 94.38 348 LEU A O 1
ATOM 2815 N N . LYS A 1 349 ? 12.162 39.583 0.937 1.00 91.88 349 LYS A N 1
ATOM 2816 C CA . LYS A 1 349 ? 10.888 39.301 1.623 1.00 91.88 349 LYS A CA 1
ATOM 2817 C C . LYS A 1 349 ? 10.393 40.502 2.434 1.00 91.88 349 LYS A C 1
ATOM 2819 O O . LYS A 1 349 ? 9.192 40.784 2.421 1.00 91.88 349 LYS A O 1
ATOM 2824 N N . ARG A 1 350 ? 11.284 41.236 3.111 1.00 95.62 350 ARG A N 1
ATOM 2825 C CA . ARG A 1 350 ? 10.927 42.463 3.851 1.00 95.62 350 ARG A CA 1
ATOM 2826 C C . ARG A 1 350 ? 10.409 43.550 2.910 1.00 95.62 350 ARG A C 1
ATOM 2828 O O . ARG A 1 350 ? 9.345 44.119 3.169 1.00 95.62 350 ARG A O 1
ATOM 2835 N N . GLN A 1 351 ? 11.093 43.767 1.789 1.00 95.19 351 GLN A N 1
ATOM 2836 C CA . GLN A 1 351 ? 10.681 44.731 0.765 1.00 95.19 351 GLN A CA 1
ATOM 2837 C C . GLN A 1 351 ? 9.308 44.387 0.172 1.00 95.19 351 GLN A C 1
ATOM 2839 O O . GLN A 1 351 ? 8.447 45.261 0.049 1.00 95.19 351 GLN A O 1
ATOM 2844 N N . LEU A 1 352 ? 9.051 43.105 -0.113 1.00 94.31 352 LEU A N 1
ATOM 2845 C CA . LEU A 1 352 ? 7.753 42.640 -0.608 1.00 94.31 352 LEU A CA 1
ATOM 2846 C C . LEU A 1 352 ? 6.618 42.931 0.389 1.00 94.31 352 LEU A C 1
ATOM 2848 O O . LEU A 1 352 ? 5.555 43.428 0.008 1.00 94.31 352 LEU A O 1
ATOM 2852 N N . VAL A 1 353 ? 6.839 42.671 1.682 1.00 93.56 353 VAL A N 1
ATOM 2853 C CA . VAL A 1 353 ? 5.859 42.977 2.740 1.00 93.56 353 VAL A CA 1
ATOM 2854 C C . VAL A 1 353 ? 5.587 44.481 2.825 1.00 93.56 353 VAL A C 1
ATOM 2856 O O . VAL A 1 353 ? 4.427 44.888 2.955 1.00 93.56 353 VAL A O 1
ATOM 2859 N N . GLN A 1 354 ? 6.620 45.319 2.715 1.00 96.81 354 GLN A N 1
ATOM 2860 C CA . GLN A 1 354 ? 6.464 46.773 2.701 1.00 96.81 354 GLN A CA 1
ATOM 2861 C C . GLN A 1 354 ? 5.649 47.248 1.490 1.00 96.81 354 GLN A C 1
ATOM 2863 O O . GLN A 1 354 ? 4.680 47.993 1.664 1.00 96.81 354 GLN A O 1
ATOM 2868 N N . LYS A 1 355 ? 5.958 46.751 0.287 1.00 96.50 355 LYS A N 1
ATOM 2869 C CA . LYS A 1 355 ? 5.211 47.076 -0.939 1.00 96.50 355 LYS A CA 1
ATOM 2870 C C . LYS A 1 355 ? 3.744 46.659 -0.852 1.00 96.50 355 LYS A C 1
ATOM 2872 O O . LYS A 1 355 ? 2.858 47.443 -1.187 1.00 96.50 355 LYS A O 1
ATOM 2877 N N . ASN A 1 356 ? 3.455 45.488 -0.290 1.00 93.19 356 ASN A N 1
ATOM 2878 C CA . ASN A 1 356 ? 2.077 45.047 -0.064 1.00 93.19 356 ASN A CA 1
ATOM 2879 C C . ASN A 1 356 ? 1.309 45.959 0.910 1.00 93.19 356 ASN A C 1
ATOM 2881 O O . ASN A 1 356 ? 0.118 46.225 0.713 1.00 93.19 356 ASN A O 1
ATOM 2885 N N . ARG A 1 357 ? 1.976 46.498 1.941 1.00 95.62 357 ARG A N 1
ATOM 2886 C CA . ARG A 1 357 ? 1.376 47.496 2.847 1.00 95.62 357 ARG A CA 1
ATOM 2887 C C . ARG A 1 357 ? 1.084 48.816 2.128 1.00 95.62 357 ARG A C 1
ATOM 2889 O O . ARG A 1 357 ? 0.024 49.398 2.365 1.00 95.62 357 ARG A O 1
ATOM 2896 N N . GLU A 1 358 ? 1.977 49.277 1.253 1.00 96.81 358 GLU A N 1
ATOM 2897 C CA . GLU A 1 358 ? 1.775 50.474 0.419 1.00 96.81 358 GLU A CA 1
ATOM 2898 C C . GLU A 1 358 ? 0.570 50.305 -0.517 1.00 96.81 358 GLU A C 1
ATOM 2900 O O . GLU A 1 358 ? -0.341 51.137 -0.502 1.00 96.81 358 GLU A O 1
ATOM 2905 N N . ILE A 1 359 ? 0.494 49.179 -1.234 1.00 95.81 359 ILE A N 1
ATOM 2906 C CA . ILE A 1 359 ? -0.635 48.841 -2.115 1.00 95.81 359 ILE A CA 1
ATOM 2907 C C . ILE A 1 359 ? -1.955 48.839 -1.333 1.00 95.81 359 ILE A C 1
ATOM 2909 O O . ILE A 1 359 ? -2.947 49.417 -1.781 1.00 95.81 359 ILE A O 1
ATOM 2913 N N . LYS A 1 360 ? -1.983 48.248 -0.130 1.00 95.00 360 LYS A N 1
ATOM 2914 C CA . LYS A 1 360 ? -3.185 48.226 0.720 1.00 95.00 360 LYS A CA 1
ATOM 2915 C C . LYS A 1 360 ? -3.629 49.635 1.138 1.00 95.00 360 LYS A C 1
ATOM 2917 O O . LYS A 1 360 ? -4.828 49.914 1.157 1.00 95.00 360 LYS A O 1
ATOM 2922 N N . LYS A 1 361 ? -2.686 50.537 1.445 1.00 96.44 361 LYS A N 1
ATOM 2923 C CA . LYS A 1 361 ? -2.984 51.948 1.757 1.00 96.44 361 LYS A CA 1
ATOM 2924 C C . LYS A 1 361 ? -3.556 52.687 0.544 1.00 96.44 361 LYS A C 1
ATOM 2926 O O . LYS A 1 361 ? -4.529 53.420 0.705 1.00 96.44 361 LYS A O 1
ATOM 2931 N N . LEU A 1 362 ? -2.994 52.475 -0.648 1.00 96.38 362 LEU A N 1
ATOM 2932 C CA . LEU A 1 362 ? -3.477 53.088 -1.890 1.00 96.38 362 LEU A CA 1
ATOM 2933 C C . LEU A 1 362 ? -4.889 52.613 -2.249 1.00 96.38 362 LEU A C 1
ATOM 2935 O O . LEU A 1 362 ? -5.759 53.446 -2.486 1.00 96.38 362 LEU A O 1
ATOM 2939 N N . LYS A 1 363 ? -5.161 51.303 -2.171 1.00 94.00 363 LYS A N 1
ATOM 2940 C CA . LYS A 1 363 ? -6.513 50.750 -2.379 1.00 94.00 363 LYS A CA 1
ATOM 2941 C C . LYS A 1 363 ? -7.547 51.367 -1.430 1.00 94.00 363 LYS A C 1
ATOM 2943 O O . LYS A 1 363 ? -8.643 51.709 -1.856 1.00 94.00 363 LYS A O 1
ATOM 2948 N N . LYS A 1 364 ? -7.187 51.575 -0.156 1.00 94.12 364 LYS A N 1
ATOM 2949 C CA . LYS A 1 364 ? -8.066 52.227 0.832 1.00 94.12 364 LYS A CA 1
ATOM 2950 C C . LYS A 1 364 ? -8.327 53.708 0.523 1.00 94.12 364 LYS A C 1
ATOM 2952 O O . LYS A 1 364 ? -9.387 54.206 0.884 1.00 94.12 364 LYS A O 1
ATOM 2957 N N . LYS A 1 365 ? -7.372 54.417 -0.091 1.00 94.44 365 LYS A N 1
ATOM 2958 C CA . LYS A 1 365 ? -7.566 55.807 -0.538 1.00 94.44 365 LYS A CA 1
ATOM 2959 C C . LYS A 1 365 ? -8.461 55.878 -1.775 1.00 94.44 365 LYS A C 1
ATOM 2961 O O . LYS A 1 365 ? -9.342 56.723 -1.808 1.00 94.44 365 LYS A O 1
ATOM 2966 N N . LEU A 1 366 ? -8.261 54.975 -2.735 1.00 93.19 366 LEU A N 1
ATOM 2967 C CA . LEU A 1 366 ? -9.062 54.911 -3.959 1.00 93.19 366 LEU A CA 1
ATOM 2968 C C . LEU A 1 366 ? -10.532 54.591 -3.683 1.00 93.19 366 LEU A C 1
ATOM 2970 O O . LEU A 1 366 ? -11.381 55.231 -4.267 1.00 93.19 366 LEU A O 1
ATOM 2974 N N . GLY A 1 367 ? -10.848 53.685 -2.752 1.00 84.44 367 GLY A N 1
ATOM 2975 C CA . GLY A 1 367 ? -12.247 53.392 -2.393 1.00 84.44 367 GLY A CA 1
ATOM 2976 C C . GLY A 1 367 ? -12.973 54.493 -1.602 1.00 84.44 367 GLY A C 1
ATOM 2977 O O . GLY A 1 367 ? -14.081 54.256 -1.134 1.00 84.44 367 GLY A O 1
ATOM 2978 N N . LYS A 1 368 ? -12.333 55.645 -1.365 1.00 72.44 368 LYS A N 1
ATOM 2979 C CA . LYS A 1 368 ? -12.932 56.831 -0.726 1.00 72.44 368 LYS A CA 1
ATOM 2980 C C . LYS A 1 368 ? -13.124 58.006 -1.693 1.00 72.44 368 LYS A C 1
ATOM 2982 O O . LYS A 1 368 ? -13.711 59.003 -1.281 1.00 72.44 368 LYS A O 1
ATOM 2987 N N . LEU A 1 369 ? -12.562 57.904 -2.897 1.00 63.56 369 LEU A N 1
ATOM 2988 C CA . LEU A 1 369 ? -12.863 58.767 -4.038 1.00 63.56 369 LEU A CA 1
ATOM 2989 C C . LEU A 1 369 ? -14.031 58.135 -4.793 1.00 63.56 369 LEU A C 1
ATOM 2991 O O . LE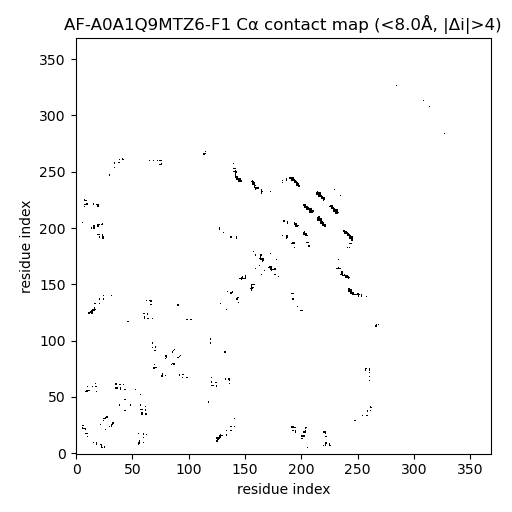U A 1 369 ? -14.857 58.916 -5.304 1.00 63.56 369 LEU A O 1
#

Solvent-accessible surface area (backbone atoms only — not comparable to full-atom values): 21367 Å² total; per-residue (Å²): 130,82,79,74,74,72,60,79,49,64,62,55,65,51,15,28,39,57,34,20,48,49,32,35,58,39,33,68,90,66,56,44,44,61,56,38,50,52,36,30,73,58,52,41,79,69,64,77,63,61,94,82,59,60,66,53,56,50,38,43,49,36,53,38,46,49,61,55,34,42,73,69,37,69,65,54,30,50,48,39,40,70,79,36,57,63,38,59,76,56,46,42,61,51,53,50,50,55,53,48,56,60,42,57,77,76,41,97,59,96,62,71,69,71,81,52,38,48,62,53,38,60,54,51,39,46,38,73,61,52,74,66,58,52,50,50,52,40,37,60,68,12,28,46,79,53,63,36,89,83,38,90,82,77,78,25,30,46,64,50,52,67,65,30,41,45,40,96,85,49,99,49,64,29,77,66,41,53,55,50,50,54,53,50,47,50,16,50,72,59,67,10,35,31,41,31,36,56,78,94,42,31,27,18,60,65,48,75,46,74,56,97,86,37,53,31,40,33,26,38,41,43,87,62,77,51,84,44,76,44,49,56,66,73,62,53,60,70,30,36,36,43,35,22,37,58,36,71,67,51,25,63,69,31,46,65,54,54,55,56,66,45,66,58,81,74,73,76,74,72,84,62,93,70,86,75,86,70,86,78,77,88,76,85,87,81,88,81,83,84,76,90,76,85,78,82,84,79,90,74,94,71,92,76,78,88,76,86,74,59,71,72,61,58,55,53,50,54,54,49,54,51,50,54,50,52,53,53,53,52,51,53,52,51,52,51,56,51,50,55,51,50,53,53,50,54,51,53,51,52,51,52,53,52,51,53,52,52,53,54,53,50,53,61,53,56,79,72,111

pLDDT: mean 80.55, std 20.25, range [28.91, 98.12]

Sequence (369 aa):
MVNEDMPYFRQFPNACGLTSLLMALKPAPRKIDAILNYGWDKIGAMFQASSKESPEYRWQRVLEFLLTACTQHPLLRSYLKEHYPTFSKQVCPWLENALLNLAWDDLREPHPVLLHATDLIMHRVKTMKHNVELKILAFLFGCRFLPWKKGGDGTGAVTFTREELLDSNESQLAPSAIKKLAFIQKGLKNEGPVLWGASFHWLTPKDLQVEEDVNVLIYHDPMGGHDHSIQITSLRETDLFYVFTFDAQLLEEHIPILKQSFDIPVVEAQLSPEVISVEAEPLAPHQIVKQNVTIEEEEEGGKFDNIEFSDDVVFKKEAFAQQIKTLLDEVAMKDQQLTEKNEKLIELKRQLVQKNREIKKLKKKLGKL